Protein AF-A0A098LL92-F1 (afdb_monomer)

Radius of gyration: 35.86 Å; Cα contacts (8 Å, |Δi|>4): 813; chains: 1; bounding box: 93×68×112 Å

Mean predicted aligned error: 16.16 Å

Structure (mmCIF, N/CA/C/O backbone):
data_AF-A0A098LL92-F1
#
_entry.id   AF-A0A098LL92-F1
#
loop_
_atom_site.group_PDB
_atom_site.id
_atom_site.type_symbol
_atom_site.label_atom_id
_atom_site.label_alt_id
_atom_site.label_comp_id
_atom_site.label_asym_id
_atom_site.label_entity_id
_atom_site.label_seq_id
_atom_site.pdbx_PDB_ins_code
_atom_site.Cartn_x
_atom_site.Cartn_y
_atom_site.Cartn_z
_atom_site.occupancy
_atom_site.B_iso_or_equiv
_atom_site.auth_seq_id
_atom_site.auth_comp_id
_atom_site.auth_asym_id
_atom_site.auth_atom_id
_atom_site.pdbx_PDB_model_num
ATOM 1 N N . MET A 1 1 ? -16.256 17.170 31.865 1.00 40.41 1 MET A N 1
ATOM 2 C CA . MET A 1 1 ? -15.044 17.957 32.173 1.00 40.41 1 MET A CA 1
ATOM 3 C C . MET A 1 1 ? -13.856 17.650 31.251 1.00 40.41 1 MET A C 1
ATOM 5 O O . MET A 1 1 ? -13.414 18.563 30.580 1.00 40.41 1 MET A O 1
ATOM 9 N N . TYR A 1 2 ? -13.365 16.406 31.130 1.00 50.47 2 TYR A N 1
ATOM 10 C CA . TYR A 1 2 ? -12.105 16.066 30.419 1.00 50.47 2 TYR A CA 1
ATOM 11 C C . TYR A 1 2 ? -12.100 16.132 28.865 1.00 50.47 2 TYR A C 1
ATOM 13 O O . TYR A 1 2 ? -11.600 15.221 28.204 1.00 50.47 2 TYR A O 1
ATOM 21 N N . SER A 1 3 ? -12.688 17.150 28.232 1.00 46.94 3 SER A N 1
ATOM 22 C CA . SER A 1 3 ? -12.892 17.160 26.768 1.00 46.94 3 SER A CA 1
ATOM 23 C C . SER A 1 3 ? -11.649 17.488 25.924 1.00 46.94 3 SER A C 1
ATOM 25 O O . SER A 1 3 ? -11.635 17.119 24.751 1.00 46.94 3 SER A O 1
ATOM 27 N N . ASN A 1 4 ? -10.612 18.123 26.487 1.00 58.75 4 ASN A N 1
ATOM 28 C CA . ASN A 1 4 ? -9.369 18.499 25.791 1.00 58.75 4 ASN A CA 1
ATOM 29 C C . ASN A 1 4 ? -8.120 18.264 26.673 1.00 58.75 4 ASN A C 1
ATOM 31 O O . ASN A 1 4 ? -7.398 19.203 26.980 1.00 58.75 4 ASN A O 1
ATOM 35 N N . ILE A 1 5 ? -7.862 17.019 27.089 1.00 61.31 5 ILE A N 1
ATOM 36 C CA . ILE A 1 5 ? -6.735 16.675 27.984 1.00 61.31 5 ILE A CA 1
ATOM 37 C C . ILE A 1 5 ? -5.356 16.957 27.347 1.00 61.31 5 ILE A C 1
ATOM 39 O O . ILE A 1 5 ? -4.431 17.349 28.047 1.00 61.31 5 ILE A O 1
ATOM 43 N N . PHE A 1 6 ? -5.202 16.747 26.031 1.00 65.75 6 PHE A N 1
ATOM 44 C CA . PHE A 1 6 ? -3.882 16.790 25.363 1.00 65.75 6 PHE A CA 1
ATOM 45 C C . PHE A 1 6 ? -3.774 17.822 24.236 1.00 65.75 6 PHE A C 1
ATOM 47 O O . PHE A 1 6 ? -2.736 18.444 24.048 1.00 65.75 6 PHE A O 1
ATOM 54 N N . PHE A 1 7 ? -4.841 17.980 23.456 1.00 73.12 7 PHE A N 1
ATOM 55 C CA . PHE A 1 7 ? -4.933 18.901 22.324 1.00 73.12 7 PHE A CA 1
ATOM 56 C C . PHE A 1 7 ? -6.396 19.019 21.876 1.00 73.12 7 PHE A C 1
ATOM 58 O O . PHE A 1 7 ? -7.225 18.156 22.194 1.00 73.12 7 PHE A O 1
ATOM 65 N N . SER A 1 8 ? -6.712 20.085 21.135 1.00 83.44 8 SER A N 1
ATOM 66 C CA . SER A 1 8 ? -8.050 20.333 20.583 1.00 83.44 8 SER A CA 1
ATOM 67 C C . SER A 1 8 ? -8.353 19.456 19.359 1.00 83.44 8 SER A C 1
ATOM 69 O O . SER A 1 8 ? -7.442 18.977 18.682 1.00 83.44 8 SER A O 1
ATOM 71 N N . LYS A 1 9 ? -9.641 19.314 19.005 1.00 82.06 9 LYS A N 1
ATOM 72 C CA . LYS A 1 9 ? -10.094 18.612 17.780 1.00 82.06 9 LYS A CA 1
ATOM 73 C C . LYS A 1 9 ? -9.360 19.077 16.514 1.00 82.06 9 LYS A C 1
ATOM 75 O O . LYS A 1 9 ? -8.992 18.249 15.685 1.00 82.06 9 LYS A O 1
ATOM 80 N N . ARG A 1 10 ? -9.173 20.397 16.363 1.00 87.50 10 ARG A N 1
ATOM 81 C CA . ARG A 1 10 ? -8.503 21.001 15.198 1.00 87.50 10 ARG A CA 1
ATOM 82 C C . ARG A 1 10 ? -7.009 20.681 15.202 1.00 87.50 10 ARG A C 1
ATOM 84 O O . ARG A 1 10 ? -6.502 20.233 14.182 1.00 87.50 10 ARG A O 1
ATOM 91 N N . ALA A 1 11 ? -6.344 20.834 16.349 1.00 89.62 11 ALA A N 1
ATOM 92 C CA . ALA A 1 11 ? -4.931 20.494 16.497 1.00 89.62 11 ALA A CA 1
ATOM 93 C C . ALA A 1 11 ? -4.673 19.009 16.187 1.00 89.62 11 ALA A C 1
ATOM 95 O O . ALA A 1 11 ? -3.818 18.718 15.363 1.00 89.62 11 ALA A O 1
ATOM 96 N N . ALA A 1 12 ? -5.479 18.087 16.732 1.00 90.56 12 ALA A N 1
ATOM 97 C CA . ALA A 1 12 ? -5.376 16.649 16.456 1.00 90.56 12 ALA A CA 1
ATOM 98 C C . ALA A 1 12 ? -5.361 16.331 14.952 1.00 90.56 12 ALA A C 1
ATOM 100 O O . ALA A 1 12 ? -4.500 15.597 14.472 1.00 90.56 12 ALA A O 1
ATOM 101 N N . PHE A 1 13 ? -6.323 16.892 14.213 1.00 93.38 13 PHE A N 1
ATOM 102 C CA . PHE A 1 13 ? -6.465 16.658 12.781 1.00 93.38 13 PHE A CA 1
ATOM 103 C C . PHE A 1 13 ? -5.308 17.277 11.986 1.00 93.38 13 PHE A C 1
ATOM 105 O O . PHE A 1 13 ? -4.692 16.593 11.173 1.00 93.38 13 PHE A O 1
ATOM 112 N N . VAL A 1 14 ? -4.968 18.541 12.263 1.00 94.88 14 VAL A N 1
ATOM 113 C CA . VAL A 1 14 ? -3.859 19.245 11.599 1.00 94.88 14 VAL A CA 1
ATOM 114 C C . VAL A 1 14 ? -2.525 18.540 11.856 1.00 94.88 14 VAL A C 1
ATOM 116 O O . VAL A 1 14 ? -1.755 18.356 10.919 1.00 94.88 14 VAL A O 1
ATOM 119 N N . SER A 1 15 ? -2.269 18.059 13.076 1.00 94.44 15 SER A N 1
ATOM 120 C CA . SER A 1 15 ? -1.073 17.269 13.385 1.00 94.44 15 SER A CA 1
ATOM 121 C C . SER A 1 15 ? -1.000 15.978 12.566 1.00 94.44 15 SER A C 1
ATOM 123 O O . SER A 1 15 ? 0.064 15.678 12.038 1.00 94.44 15 SER A O 1
ATOM 125 N N . ILE A 1 16 ? -2.101 15.234 12.398 1.00 96.69 16 ILE A N 1
ATOM 126 C CA . ILE A 1 16 ? -2.102 14.027 11.549 1.00 96.69 16 ILE A CA 1
ATOM 127 C C . ILE A 1 16 ? -1.895 14.377 10.070 1.00 96.69 16 ILE A C 1
ATOM 129 O O . ILE A 1 16 ? -1.123 13.690 9.405 1.00 96.69 16 ILE A O 1
ATOM 133 N N . VAL A 1 17 ? -2.501 15.455 9.558 1.00 97.25 17 VAL A N 1
ATOM 134 C CA . VAL A 1 17 ? -2.248 15.945 8.188 1.00 97.25 17 VAL A CA 1
ATOM 135 C C . VAL A 1 17 ? -0.760 16.256 7.994 1.00 97.25 17 VAL A C 1
ATOM 137 O O . VAL A 1 17 ? -0.137 15.707 7.087 1.00 97.25 17 VAL A O 1
ATOM 140 N N . LEU A 1 18 ? -0.171 17.075 8.871 1.00 97.50 18 LEU A N 1
ATOM 141 C CA . LEU A 1 18 ? 1.233 17.488 8.779 1.00 97.50 18 LEU A CA 1
ATOM 142 C C . LEU A 1 18 ? 2.206 16.313 8.945 1.00 97.50 18 LEU A C 1
ATOM 144 O O . LEU A 1 18 ? 3.159 16.212 8.180 1.00 97.50 18 LEU A O 1
ATOM 148 N N . LEU A 1 19 ? 1.959 15.398 9.889 1.00 97.31 19 LEU A N 1
ATOM 149 C CA . LEU A 1 19 ? 2.792 14.205 10.077 1.00 97.31 19 LEU A CA 1
ATOM 150 C C . LEU A 1 19 ? 2.694 13.244 8.886 1.00 97.31 19 LEU A C 1
ATOM 152 O O . LEU A 1 19 ? 3.713 12.708 8.459 1.00 97.31 19 LEU A O 1
ATOM 156 N N . THR A 1 20 ? 1.500 13.052 8.314 1.00 97.44 20 THR A N 1
ATOM 157 C CA . THR A 1 20 ? 1.331 12.182 7.137 1.00 97.44 20 THR A CA 1
ATOM 158 C C . THR A 1 20 ? 2.026 12.779 5.911 1.00 97.44 20 THR A C 1
ATOM 160 O O . THR A 1 20 ? 2.699 12.050 5.189 1.00 97.44 20 THR A O 1
ATOM 163 N N . LEU A 1 21 ? 1.918 14.099 5.698 1.00 96.81 21 LEU A N 1
ATOM 164 C CA . LEU A 1 21 ? 2.639 14.818 4.638 1.00 96.81 21 LEU A CA 1
ATOM 165 C C . LEU A 1 21 ? 4.158 14.764 4.833 1.00 96.81 21 LEU A C 1
ATOM 167 O O . LEU A 1 21 ? 4.886 14.508 3.880 1.00 96.81 21 LEU A O 1
ATOM 171 N N . LEU A 1 22 ? 4.643 14.961 6.063 1.00 96.38 22 LEU A N 1
ATOM 172 C CA . LEU A 1 22 ? 6.065 14.855 6.382 1.00 96.38 22 LEU A CA 1
ATOM 173 C C . LEU A 1 22 ? 6.594 13.458 6.032 1.00 96.38 22 LEU A C 1
ATOM 175 O O . LEU A 1 22 ? 7.538 13.340 5.261 1.00 96.38 22 LEU A O 1
ATOM 179 N N . ILE A 1 23 ? 5.967 12.400 6.547 1.00 95.44 23 ILE A N 1
ATOM 180 C CA . ILE A 1 23 ? 6.434 11.016 6.369 1.00 95.44 23 ILE A CA 1
ATOM 181 C C . ILE A 1 23 ? 6.351 10.567 4.897 1.00 95.44 23 ILE A C 1
ATOM 183 O O . ILE A 1 23 ? 7.240 9.856 4.422 1.00 95.44 23 ILE A O 1
ATOM 187 N N . SER A 1 24 ? 5.325 11.001 4.154 1.00 94.00 24 SER A N 1
ATOM 188 C CA . SER A 1 24 ? 5.146 10.632 2.744 1.00 94.00 24 SER A CA 1
ATOM 189 C C . SER A 1 24 ? 6.080 11.379 1.788 1.00 94.00 24 SER A C 1
ATOM 191 O O . SER A 1 24 ? 6.578 10.777 0.839 1.00 94.00 24 SER A O 1
ATOM 193 N N . LEU A 1 25 ? 6.362 12.663 2.040 1.00 93.75 25 LEU A N 1
ATOM 194 C CA . LEU A 1 25 ? 7.156 13.507 1.139 1.00 93.75 25 LEU A CA 1
ATOM 195 C C . LEU A 1 25 ? 8.654 13.544 1.481 1.00 93.75 25 LEU A C 1
ATOM 197 O O . LEU A 1 25 ? 9.470 13.817 0.599 1.00 93.75 25 LEU A O 1
ATOM 201 N N . TYR A 1 26 ? 9.046 13.255 2.729 1.00 93.44 26 TYR A N 1
ATOM 202 C CA . TYR A 1 26 ? 10.445 13.308 3.173 1.00 93.44 26 TYR A CA 1
ATOM 203 C C . TYR A 1 26 ? 11.342 12.443 2.275 1.00 93.44 26 TYR A C 1
ATOM 205 O O . TYR A 1 26 ? 11.175 11.226 2.221 1.00 93.44 26 TYR A O 1
ATOM 213 N N . HIS A 1 27 ? 12.277 13.059 1.544 1.00 87.81 27 HIS A N 1
ATOM 214 C CA . HIS A 1 27 ? 13.187 12.384 0.603 1.00 87.81 27 HIS A CA 1
ATOM 215 C C . HIS A 1 27 ? 12.523 11.544 -0.517 1.00 87.81 27 HIS A C 1
ATOM 217 O O . HIS A 1 27 ? 13.162 10.660 -1.080 1.00 87.81 27 HIS A O 1
ATOM 223 N N . ILE A 1 28 ? 11.258 11.786 -0.882 1.00 87.31 28 ILE A N 1
ATOM 224 C CA . ILE A 1 28 ? 10.537 10.918 -1.841 1.00 87.31 28 ILE A CA 1
ATOM 225 C C . ILE A 1 28 ? 11.104 10.945 -3.281 1.00 87.31 28 ILE A C 1
ATOM 227 O O . ILE A 1 28 ? 10.947 9.982 -4.029 1.00 87.31 28 ILE A O 1
ATOM 231 N N . THR A 1 29 ? 11.810 12.018 -3.658 1.00 85.06 29 THR A N 1
ATOM 232 C CA . THR A 1 29 ? 12.437 12.222 -4.983 1.00 85.06 29 THR A CA 1
ATOM 233 C C . THR A 1 29 ? 13.955 11.994 -5.015 1.00 85.06 29 THR A C 1
ATOM 235 O O . THR A 1 29 ? 14.558 12.026 -6.093 1.00 85.06 29 THR A O 1
ATOM 238 N N . SER A 1 30 ? 14.589 11.775 -3.856 1.00 80.12 30 SER A N 1
ATOM 239 C CA . SER A 1 30 ? 16.036 11.515 -3.742 1.00 80.12 30 SER A CA 1
ATOM 240 C C . SER A 1 30 ? 16.400 10.027 -3.730 1.00 80.12 30 SER A C 1
ATOM 242 O O . SER A 1 30 ? 17.579 9.699 -3.653 1.00 80.12 30 SER A O 1
ATOM 244 N N . ILE A 1 31 ? 15.398 9.146 -3.772 1.00 78.94 31 ILE A N 1
ATOM 245 C CA . ILE A 1 31 ? 15.556 7.696 -3.942 1.00 78.94 31 ILE A CA 1
ATOM 246 C C . ILE A 1 31 ? 15.362 7.399 -5.427 1.00 78.94 31 ILE A C 1
ATOM 248 O O . ILE A 1 31 ? 14.376 7.871 -6.008 1.00 78.94 31 ILE A O 1
ATOM 252 N N . GLU A 1 32 ? 16.255 6.616 -6.024 1.00 83.62 32 GLU A N 1
ATOM 253 C CA . GLU A 1 32 ? 16.070 6.106 -7.388 1.00 83.62 32 GLU A CA 1
ATOM 254 C C . GLU A 1 32 ? 14.841 5.187 -7.480 1.00 83.62 32 GLU A C 1
ATOM 256 O O . GLU A 1 32 ? 14.247 4.813 -6.466 1.00 83.62 32 GLU A O 1
ATOM 261 N N . VAL A 1 33 ? 14.403 4.852 -8.692 1.00 88.12 33 VAL A N 1
ATOM 262 C CA . VAL A 1 33 ? 13.301 3.898 -8.883 1.00 88.12 33 VAL A CA 1
ATOM 263 C C . VAL A 1 33 ? 13.776 2.491 -8.515 1.00 88.12 33 VAL A C 1
ATOM 265 O O . VAL A 1 33 ? 14.762 2.011 -9.074 1.00 88.12 33 VAL A O 1
ATOM 268 N N . ASN A 1 34 ? 13.090 1.824 -7.586 1.00 85.94 34 ASN A N 1
ATOM 269 C CA . ASN A 1 34 ? 13.508 0.513 -7.097 1.00 85.94 34 ASN A CA 1
ATOM 270 C C . ASN A 1 34 ? 13.456 -0.545 -8.208 1.00 85.94 34 ASN A C 1
ATOM 272 O O . ASN A 1 34 ? 12.515 -0.595 -9.008 1.00 85.94 34 ASN A O 1
ATOM 276 N N . LEU A 1 35 ? 14.465 -1.418 -8.237 1.00 83.06 35 LEU A N 1
ATOM 277 C CA . LEU A 1 35 ? 14.493 -2.565 -9.142 1.00 83.06 35 LEU A CA 1
ATOM 278 C C . LEU A 1 35 ? 13.322 -3.519 -8.830 1.00 83.06 35 LEU A C 1
ATOM 280 O O . LEU A 1 35 ? 12.860 -3.579 -7.690 1.00 83.06 35 LEU A O 1
ATOM 284 N N . TRP A 1 36 ? 12.880 -4.273 -9.839 1.00 85.25 36 TRP A N 1
ATOM 285 C CA . TRP A 1 36 ? 11.727 -5.188 -9.803 1.00 85.25 36 TRP A CA 1
ATOM 286 C C . TRP A 1 36 ? 10.375 -4.473 -9.909 1.00 85.25 36 TRP A C 1
ATOM 288 O O . TRP A 1 36 ? 10.118 -3.894 -10.965 1.00 85.25 36 TRP A O 1
ATOM 298 N N . ASP A 1 37 ? 9.510 -4.545 -8.893 1.00 87.19 37 ASP A N 1
ATOM 299 C CA . ASP A 1 37 ? 8.100 -4.136 -8.989 1.00 87.19 37 ASP A CA 1
ATOM 300 C C . ASP A 1 37 ? 7.957 -2.661 -9.421 1.00 87.19 37 ASP A C 1
ATOM 302 O O . ASP A 1 37 ? 7.387 -2.384 -10.480 1.00 87.19 37 ASP A O 1
ATOM 306 N N . GLU A 1 38 ? 8.551 -1.717 -8.680 1.00 93.00 38 GLU A N 1
ATOM 307 C CA . GLU A 1 38 ? 8.366 -0.281 -8.933 1.00 93.00 38 GLU A CA 1
ATOM 308 C C . GLU A 1 38 ? 8.845 0.136 -10.336 1.00 93.00 38 GLU A C 1
ATOM 310 O O . GLU A 1 38 ? 8.140 0.844 -11.061 1.00 93.00 38 GLU A O 1
ATOM 315 N N . SER A 1 39 ? 10.035 -0.312 -10.746 1.00 91.94 39 SER A N 1
ATOM 316 C CA . SER A 1 39 ? 10.597 0.002 -12.066 1.00 91.94 39 SER A CA 1
ATOM 317 C C . SER A 1 39 ? 9.859 -0.681 -13.211 1.00 91.94 39 SER A C 1
ATOM 319 O O . SER A 1 39 ? 9.695 -0.065 -14.267 1.00 91.94 39 SER A O 1
ATOM 321 N N . ARG A 1 40 ? 9.350 -1.905 -13.019 1.00 93.56 40 ARG A N 1
ATOM 322 C CA . ARG A 1 40 ? 8.518 -2.571 -14.028 1.00 93.56 40 ARG A CA 1
ATOM 323 C C . ARG A 1 40 ? 7.214 -1.810 -14.249 1.00 93.56 40 ARG A C 1
ATOM 325 O O . ARG A 1 40 ? 6.878 -1.519 -15.395 1.00 93.56 40 ARG A O 1
ATOM 332 N N . LEU A 1 41 ? 6.540 -1.396 -13.173 1.00 96.50 41 LEU A N 1
ATOM 333 C CA . LEU A 1 41 ? 5.328 -0.573 -13.253 1.00 96.50 41 LEU A CA 1
ATOM 334 C C . LEU A 1 41 ? 5.607 0.792 -13.888 1.00 96.50 41 LEU A C 1
ATOM 336 O O . LEU A 1 41 ? 4.789 1.278 -14.669 1.00 96.50 41 LEU A O 1
ATOM 340 N N . ALA A 1 42 ? 6.766 1.391 -13.608 1.00 96.25 42 ALA A N 1
ATOM 341 C CA . ALA A 1 42 ? 7.183 2.642 -14.229 1.00 96.25 42 ALA A CA 1
ATOM 342 C C . ALA A 1 42 ? 7.375 2.503 -15.750 1.00 96.25 42 ALA A C 1
ATOM 344 O O . ALA A 1 42 ? 6.898 3.353 -16.502 1.00 96.25 42 ALA A O 1
ATOM 345 N N . VAL A 1 43 ? 8.007 1.418 -16.216 1.00 95.69 43 VAL A N 1
ATOM 346 C CA . VAL A 1 43 ? 8.120 1.102 -17.652 1.00 95.69 43 VAL A CA 1
ATOM 347 C C . VAL A 1 43 ? 6.743 0.826 -18.262 1.00 95.69 43 VAL A C 1
ATOM 349 O O . VAL A 1 43 ? 6.408 1.448 -19.270 1.00 95.69 43 VAL A O 1
ATOM 352 N N . ASN A 1 44 ? 5.913 -0.016 -17.627 1.00 97.38 44 ASN A N 1
ATOM 353 C CA . ASN A 1 44 ? 4.558 -0.302 -18.110 1.00 97.38 44 ASN A CA 1
ATOM 354 C C . ASN A 1 44 ? 3.723 0.983 -18.261 1.00 97.38 44 ASN A C 1
ATOM 356 O O . ASN A 1 44 ? 2.972 1.126 -19.225 1.00 97.38 44 ASN A O 1
ATOM 360 N N . ALA A 1 45 ? 3.856 1.926 -17.322 1.00 97.81 45 ALA A N 1
ATOM 361 C CA . ALA A 1 45 ? 3.159 3.205 -17.363 1.00 97.81 45 ALA A CA 1
ATOM 362 C C . ALA A 1 45 ? 3.674 4.127 -18.477 1.00 97.81 45 ALA A C 1
ATOM 364 O O . ALA A 1 45 ? 2.861 4.755 -19.150 1.00 97.81 45 ALA A O 1
ATOM 365 N N . ILE A 1 46 ? 4.987 4.200 -18.723 1.00 96.94 46 ILE A N 1
ATOM 366 C CA . ILE A 1 46 ? 5.520 4.998 -19.841 1.00 96.94 46 ILE A CA 1
ATOM 367 C C . ILE A 1 46 ? 5.047 4.430 -21.186 1.00 96.94 46 ILE A C 1
ATOM 369 O O . ILE A 1 46 ? 4.618 5.191 -22.052 1.00 96.94 46 ILE A O 1
ATOM 373 N N . GLU A 1 47 ? 5.064 3.110 -21.367 1.00 96.12 47 GLU A N 1
ATOM 374 C CA . GLU A 1 47 ? 4.639 2.506 -22.635 1.00 96.12 47 GLU A CA 1
ATOM 375 C C . GLU A 1 47 ? 3.124 2.637 -22.846 1.00 96.12 47 GLU A C 1
ATOM 377 O O . GLU A 1 47 ? 2.696 3.028 -23.931 1.00 96.12 47 GLU A O 1
ATOM 382 N N . MET A 1 48 ? 2.311 2.460 -21.797 1.00 97.69 48 MET A N 1
ATOM 383 C CA . MET A 1 48 ? 0.867 2.736 -21.837 1.00 97.69 48 MET A CA 1
ATOM 384 C C . MET A 1 48 ? 0.551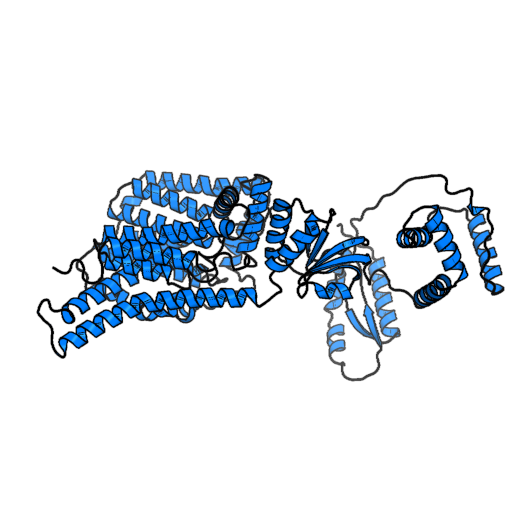 4.222 -22.087 1.00 97.69 48 MET A C 1
ATOM 386 O O . MET A 1 48 ? -0.411 4.547 -22.786 1.00 97.69 48 MET A O 1
ATOM 390 N N . TYR A 1 49 ? 1.359 5.141 -21.548 1.00 96.56 49 TYR A N 1
ATOM 391 C CA . TYR A 1 49 ? 1.264 6.574 -21.841 1.00 96.56 49 TYR A CA 1
ATOM 392 C C . TYR A 1 49 ? 1.510 6.848 -23.333 1.00 96.56 49 TYR A C 1
ATOM 394 O O . TYR A 1 49 ? 0.800 7.663 -23.921 1.00 96.56 49 TYR A O 1
ATOM 402 N N . GLN A 1 50 ? 2.505 6.182 -23.931 1.00 94.44 50 GLN A N 1
ATOM 403 C CA . GLN A 1 50 ? 2.932 6.387 -25.318 1.00 94.44 50 GLN A CA 1
ATOM 404 C C . GLN A 1 50 ? 1.996 5.733 -26.344 1.00 94.44 50 GLN A C 1
ATOM 406 O O . GLN A 1 50 ? 1.677 6.360 -27.351 1.00 94.44 50 GLN A O 1
ATOM 411 N N . ASN A 1 51 ? 1.555 4.494 -26.105 1.00 94.88 51 ASN A N 1
ATOM 412 C CA . ASN A 1 51 ? 0.763 3.718 -27.066 1.00 94.88 51 ASN A CA 1
ATOM 413 C C . ASN A 1 51 ? -0.762 3.842 -26.875 1.00 94.88 51 ASN A C 1
ATOM 415 O O . ASN A 1 51 ? -1.521 3.470 -27.767 1.00 94.88 51 ASN A O 1
ATOM 419 N N . GLY A 1 52 ? -1.226 4.359 -25.731 1.00 95.44 52 GLY A N 1
ATOM 420 C CA . GLY A 1 52 ? -2.648 4.549 -25.432 1.00 95.44 52 GLY A CA 1
ATOM 421 C C . GLY A 1 52 ? -3.454 3.263 -25.194 1.00 95.44 52 GLY A C 1
ATOM 422 O O . GLY A 1 52 ? -4.677 3.338 -25.068 1.00 95.44 52 GLY A O 1
ATOM 423 N N . ASN A 1 53 ? -2.818 2.088 -25.113 1.00 96.00 53 ASN A N 1
ATOM 424 C CA . ASN A 1 53 ? -3.503 0.826 -24.845 1.00 96.00 53 ASN A CA 1
ATOM 425 C C . ASN A 1 53 ? -3.722 0.634 -23.336 1.00 96.00 53 ASN A C 1
ATOM 427 O O . ASN A 1 53 ? -2.869 0.124 -22.619 1.00 96.00 53 ASN A O 1
ATOM 431 N N . PHE A 1 54 ? -4.907 1.006 -22.853 1.00 95.81 54 PHE A N 1
ATOM 432 C CA . PHE A 1 54 ? -5.271 0.880 -21.437 1.00 95.81 54 PHE A CA 1
ATOM 433 C C . PHE A 1 54 ? -5.625 -0.549 -20.981 1.00 95.81 54 PHE A C 1
ATOM 435 O O . PHE A 1 54 ? -5.841 -0.754 -19.788 1.00 95.81 54 PHE A O 1
ATOM 442 N N . ILE A 1 55 ? -5.691 -1.536 -21.882 1.00 96.38 55 ILE A N 1
ATOM 443 C CA . ILE A 1 55 ? -5.958 -2.941 -21.526 1.00 96.38 55 ILE A CA 1
ATOM 444 C C . ILE A 1 55 ? -4.650 -3.712 -21.351 1.00 96.38 55 ILE A C 1
ATOM 446 O O . ILE A 1 55 ? -4.463 -4.387 -20.337 1.00 96.38 55 ILE A O 1
ATOM 450 N N . THR A 1 56 ? -3.752 -3.601 -22.328 1.00 96.50 56 THR A N 1
ATOM 451 C CA . THR A 1 56 ? -2.491 -4.344 -22.366 1.00 96.50 56 THR A CA 1
ATOM 452 C C . THR A 1 56 ? -1.344 -3.488 -21.861 1.00 96.50 56 THR A C 1
ATOM 454 O O . THR A 1 56 ? -0.978 -2.480 -22.459 1.00 96.50 56 THR A O 1
ATOM 457 N N . THR A 1 57 ? -0.747 -3.933 -20.762 1.00 96.56 57 THR A N 1
ATOM 458 C CA . THR A 1 57 ? 0.564 -3.481 -20.303 1.00 96.56 57 THR A CA 1
ATOM 459 C C . THR A 1 57 ? 1.646 -3.999 -21.247 1.00 96.56 57 THR A C 1
ATOM 461 O O . THR A 1 57 ? 1.598 -5.152 -21.675 1.00 96.56 57 THR A O 1
ATOM 464 N N . TYR A 1 58 ? 2.625 -3.155 -21.563 1.00 95.25 58 TYR A N 1
ATOM 465 C CA . TYR A 1 58 ? 3.814 -3.522 -22.335 1.00 95.25 58 TYR A CA 1
ATOM 466 C C . TYR A 1 58 ? 5.063 -3.332 -21.472 1.00 95.25 58 TYR A C 1
ATOM 468 O O . TYR A 1 58 ? 5.060 -2.516 -20.547 1.00 95.25 58 TYR A O 1
ATOM 476 N N . PHE A 1 59 ? 6.100 -4.118 -21.732 1.00 92.88 59 PHE A N 1
ATOM 477 C CA . PHE A 1 59 ? 7.419 -3.966 -21.143 1.00 92.88 59 PHE A CA 1
ATOM 478 C C . PHE A 1 59 ? 8.470 -4.143 -22.240 1.00 92.88 59 PHE A C 1
ATOM 480 O O . PHE A 1 59 ? 8.518 -5.186 -22.892 1.00 92.88 59 PHE A O 1
ATOM 487 N N . ASP A 1 60 ? 9.282 -3.105 -22.451 1.00 87.50 60 ASP A N 1
ATOM 488 C CA . ASP A 1 60 ? 10.284 -3.025 -23.517 1.00 87.50 60 ASP A CA 1
ATOM 489 C C . ASP A 1 60 ? 9.702 -3.369 -24.906 1.00 87.50 60 ASP A C 1
ATOM 491 O O . ASP A 1 60 ? 10.267 -4.113 -25.702 1.00 87.50 60 ASP A O 1
ATOM 495 N N . GLY A 1 61 ? 8.528 -2.792 -25.199 1.00 88.75 61 GLY A N 1
ATOM 496 C CA . GLY A 1 61 ? 7.848 -2.890 -26.495 1.00 88.75 61 GLY A CA 1
ATOM 497 C C . GLY A 1 61 ? 7.051 -4.179 -26.720 1.00 88.75 61 GLY A C 1
ATOM 498 O O . GLY A 1 61 ? 6.257 -4.240 -27.660 1.00 88.75 61 GLY A O 1
ATOM 499 N N . SER A 1 62 ? 7.189 -5.175 -25.842 1.00 92.31 62 SER A N 1
ATOM 500 C CA . SER A 1 62 ? 6.443 -6.439 -25.898 1.00 92.31 62 SER A CA 1
ATOM 501 C C . SER A 1 62 ? 5.298 -6.471 -24.874 1.00 92.31 62 SER A C 1
ATOM 503 O O . SER A 1 62 ? 5.439 -5.894 -23.797 1.00 92.31 62 SER A O 1
ATOM 505 N N . PRO A 1 63 ? 4.160 -7.137 -25.149 1.00 95.06 63 PRO A N 1
ATOM 506 C CA . PRO A 1 63 ? 3.089 -7.314 -24.167 1.00 95.06 63 PRO A CA 1
ATOM 507 C C . PRO A 1 63 ? 3.601 -7.980 -22.881 1.00 95.06 63 PRO A C 1
ATOM 509 O O . PRO A 1 63 ? 4.217 -9.043 -22.924 1.00 95.06 63 PRO A O 1
ATOM 512 N N . ASP A 1 64 ? 3.333 -7.378 -21.723 1.00 94.56 64 ASP A N 1
ATOM 513 C CA . ASP A 1 64 ? 3.854 -7.869 -20.449 1.00 94.56 64 ASP A CA 1
ATOM 514 C C . ASP A 1 64 ? 3.013 -9.046 -19.932 1.00 94.56 64 ASP A C 1
ATOM 516 O O . ASP A 1 64 ? 1.868 -8.880 -19.497 1.00 94.56 64 ASP A O 1
ATOM 520 N N . MET A 1 65 ? 3.603 -10.242 -19.996 1.00 91.25 65 MET A N 1
ATOM 521 C CA . MET A 1 65 ? 3.009 -11.504 -19.533 1.00 91.25 65 MET A CA 1
ATOM 522 C C . MET A 1 65 ? 3.463 -11.901 -18.113 1.00 91.25 65 MET A C 1
ATOM 524 O O . MET A 1 65 ? 2.945 -12.863 -17.552 1.00 91.25 65 MET A O 1
ATOM 528 N N . TRP A 1 66 ? 4.401 -11.163 -17.506 1.00 86.94 66 TRP A N 1
ATOM 529 C CA . TRP A 1 66 ? 4.877 -11.406 -16.134 1.00 86.94 66 TRP A CA 1
ATOM 530 C C . TRP A 1 66 ? 4.122 -10.524 -15.132 1.00 86.94 66 TRP A C 1
ATOM 532 O O . TRP A 1 66 ? 3.761 -10.962 -14.033 1.00 86.94 66 TRP A O 1
ATOM 542 N N . ASN A 1 67 ? 3.814 -9.283 -15.524 1.00 88.44 67 ASN A N 1
ATOM 543 C CA . ASN A 1 67 ? 2.919 -8.418 -14.767 1.00 88.44 67 ASN A CA 1
ATOM 544 C C . ASN A 1 67 ? 1.442 -8.773 -15.036 1.00 88.44 67 ASN A C 1
ATOM 546 O O . ASN A 1 67 ? 0.711 -8.098 -15.760 1.00 88.44 67 ASN A O 1
ATOM 550 N N . THR A 1 68 ? 1.003 -9.871 -14.422 1.00 91.56 68 THR A N 1
ATOM 551 C CA . THR A 1 68 ? -0.356 -10.441 -14.515 1.00 91.56 68 THR A CA 1
ATOM 552 C C . THR A 1 68 ? -1.443 -9.685 -13.736 1.00 91.56 68 THR A C 1
ATOM 554 O O . THR A 1 68 ? -2.583 -10.145 -13.654 1.00 91.56 68 THR A O 1
ATOM 557 N N . LYS A 1 69 ? -1.094 -8.544 -13.133 1.00 93.50 69 LYS A N 1
ATOM 558 C CA . LYS A 1 69 ? -1.980 -7.773 -12.262 1.00 93.50 69 LYS A CA 1
ATOM 559 C C . LYS A 1 69 ? -2.823 -6.830 -13.122 1.00 93.50 69 LYS A C 1
ATOM 561 O O . LYS A 1 69 ? -2.277 -6.205 -14.036 1.00 93.50 69 LYS A O 1
ATOM 566 N N . PRO A 1 70 ? -4.123 -6.656 -12.829 1.00 95.69 70 PRO A N 1
ATOM 567 C CA . PRO A 1 70 ? -4.927 -5.687 -13.556 1.00 95.69 70 PRO A CA 1
ATOM 568 C C . PRO A 1 70 ? -4.393 -4.242 -13.388 1.00 95.69 70 PRO A C 1
ATOM 570 O O . PRO A 1 70 ? -3.734 -3.915 -12.396 1.00 95.69 70 PRO A O 1
ATOM 573 N N . PRO A 1 71 ? -4.626 -3.354 -14.368 1.00 96.06 71 PRO A N 1
ATOM 574 C CA . PRO A 1 71 ? -3.795 -2.167 -14.570 1.00 96.06 71 PRO A CA 1
ATOM 575 C C . PRO A 1 71 ? -4.207 -0.924 -13.764 1.00 96.06 71 PRO A C 1
ATOM 577 O O . PRO A 1 71 ? -3.712 0.155 -14.074 1.00 96.06 71 PRO A O 1
ATOM 580 N N . PHE A 1 72 ? -5.073 -1.002 -12.743 1.00 98.12 72 PHE A N 1
ATOM 581 C CA . PHE A 1 72 ? -5.618 0.209 -12.098 1.00 98.12 72 PHE A CA 1
ATOM 582 C C . PHE A 1 72 ? -4.537 1.137 -11.517 1.00 98.12 72 PHE A C 1
ATOM 584 O O . PHE A 1 72 ? -4.583 2.347 -11.738 1.00 98.12 72 PHE A O 1
ATOM 591 N N . MET A 1 73 ? -3.518 0.582 -10.849 1.00 97.81 73 MET A N 1
ATOM 592 C CA . MET A 1 73 ? -2.379 1.378 -10.367 1.00 97.81 73 MET A CA 1
ATOM 593 C C . MET A 1 73 ? -1.627 2.042 -11.530 1.00 97.81 73 MET A C 1
ATOM 595 O O . MET A 1 73 ? -1.301 3.225 -11.464 1.00 97.81 73 MET A O 1
ATOM 599 N N . ILE A 1 74 ? -1.422 1.314 -12.632 1.00 98.19 74 ILE A N 1
ATOM 600 C CA . ILE A 1 74 ? -0.742 1.815 -13.835 1.00 98.19 74 ILE A CA 1
ATOM 601 C C . ILE A 1 74 ? -1.560 2.936 -14.489 1.00 98.19 74 ILE A C 1
ATOM 603 O O . ILE A 1 74 ? -0.985 3.957 -14.850 1.00 98.19 74 ILE A O 1
ATOM 607 N N . TRP A 1 75 ? -2.892 2.834 -14.556 1.00 98.50 75 TRP A N 1
ATOM 608 C CA . TRP A 1 75 ? -3.760 3.928 -15.016 1.00 98.50 75 TRP A CA 1
ATOM 609 C C . TRP A 1 75 ? -3.581 5.198 -14.176 1.00 98.50 75 TRP A C 1
ATOM 611 O O . TRP A 1 75 ? -3.501 6.301 -14.722 1.00 98.50 75 TRP A O 1
ATOM 621 N N . CYS A 1 76 ? -3.476 5.058 -12.852 1.00 98.62 76 CYS A N 1
ATOM 622 C CA . CYS A 1 76 ? -3.234 6.186 -11.959 1.00 98.62 76 CYS A CA 1
ATOM 623 C C . CYS A 1 76 ? -1.814 6.762 -12.096 1.00 98.62 76 CYS A C 1
ATOM 625 O O . CYS A 1 76 ? -1.664 7.984 -12.045 1.00 98.62 76 CYS A O 1
ATOM 627 N N . ILE A 1 77 ? -0.794 5.929 -12.336 1.00 98.62 77 ILE A N 1
ATOM 628 C CA . ILE A 1 77 ? 0.567 6.386 -12.663 1.00 98.62 77 ILE A CA 1
ATOM 629 C C . ILE A 1 77 ? 0.568 7.141 -14.002 1.00 98.62 77 ILE A C 1
ATOM 631 O O . ILE A 1 77 ? 1.082 8.253 -14.061 1.00 98.62 77 ILE A O 1
ATOM 635 N N . VAL A 1 78 ? -0.066 6.609 -15.054 1.00 98.56 78 VAL A N 1
ATOM 636 C CA . VAL A 1 78 ? -0.199 7.268 -16.370 1.00 98.56 78 VAL A CA 1
ATOM 637 C C . VAL A 1 78 ? -0.881 8.629 -16.236 1.00 98.56 78 VAL A C 1
ATOM 639 O O . VAL A 1 78 ? -0.408 9.614 -16.804 1.00 98.56 78 VAL A O 1
ATOM 642 N N . LEU A 1 79 ? -1.972 8.715 -15.467 1.00 98.44 79 LEU A N 1
ATOM 643 C CA . LEU A 1 79 ? -2.645 9.985 -15.189 1.00 98.44 79 LEU A CA 1
ATOM 644 C C . LEU A 1 79 ? -1.729 10.955 -14.429 1.00 98.44 79 LEU A C 1
ATOM 646 O O . LEU A 1 79 ? -1.679 12.135 -14.765 1.00 98.44 79 LEU A O 1
ATOM 650 N N . SER A 1 80 ? -0.967 10.470 -13.448 1.00 98.56 80 SER A N 1
ATOM 651 C CA . SER A 1 80 ? -0.012 11.299 -12.714 1.00 98.56 80 SER A CA 1
ATOM 652 C C . SER A 1 80 ? 1.126 11.808 -13.607 1.00 98.56 80 SER A C 1
ATOM 654 O O . SER A 1 80 ? 1.422 13.000 -13.591 1.00 98.56 80 SER A O 1
ATOM 656 N N . MET A 1 81 ? 1.688 10.960 -14.474 1.00 97.88 81 MET A N 1
ATOM 657 C CA . MET A 1 81 ? 2.703 11.347 -15.463 1.00 97.88 81 MET A CA 1
ATOM 658 C C . MET A 1 81 ? 2.171 12.358 -16.491 1.00 97.88 81 MET A C 1
ATOM 660 O O . MET A 1 81 ? 2.926 13.210 -16.954 1.00 97.88 81 MET A O 1
ATOM 664 N N . LYS A 1 82 ? 0.869 12.332 -16.816 1.00 96.88 82 LYS A N 1
ATOM 665 C CA . LYS A 1 82 ? 0.216 13.371 -17.638 1.00 96.88 82 LYS A CA 1
ATOM 666 C C . LYS A 1 82 ? 0.091 14.724 -16.929 1.00 96.88 82 LYS A C 1
ATOM 668 O O . LYS A 1 82 ? 0.058 15.739 -17.614 1.00 96.88 82 LYS A O 1
ATOM 673 N N . ILE A 1 83 ? 0.027 14.748 -15.597 1.00 98.12 83 ILE A N 1
ATOM 674 C CA . ILE A 1 83 ? -0.129 15.976 -14.797 1.00 98.12 83 ILE A CA 1
ATOM 675 C C . ILE A 1 83 ? 1.231 16.564 -14.389 1.00 98.12 83 ILE A C 1
ATOM 677 O O . ILE A 1 83 ? 1.424 17.774 -14.470 1.00 98.12 83 ILE A O 1
ATOM 681 N N . PHE A 1 84 ? 2.173 15.724 -13.954 1.00 97.12 84 PHE A N 1
ATOM 682 C CA . PHE A 1 84 ? 3.446 16.146 -13.351 1.00 97.12 84 PHE A CA 1
ATOM 683 C C . PHE A 1 84 ? 4.686 15.836 -14.209 1.00 97.12 84 PHE A C 1
ATOM 685 O O . PHE A 1 84 ? 5.802 16.130 -13.781 1.00 97.12 84 PHE A O 1
ATOM 692 N N . GLY A 1 85 ? 4.518 15.240 -15.395 1.00 95.75 85 GLY A N 1
ATOM 693 C CA . GLY A 1 85 ? 5.614 14.755 -16.241 1.00 95.75 85 GLY A CA 1
ATOM 694 C C . GLY A 1 85 ? 6.167 13.391 -15.806 1.00 95.75 85 GLY A C 1
ATOM 695 O O . GLY A 1 85 ? 5.800 12.848 -14.764 1.00 95.75 85 GLY A O 1
ATOM 696 N N . ILE A 1 86 ? 7.068 12.814 -16.607 1.00 94.75 86 ILE A N 1
ATOM 697 C CA . ILE A 1 86 ? 7.675 11.502 -16.326 1.00 94.75 86 ILE A CA 1
ATOM 698 C C . ILE A 1 86 ? 8.812 11.671 -15.310 1.00 94.75 86 ILE A C 1
ATOM 700 O O . ILE A 1 86 ? 9.940 12.011 -15.655 1.00 94.75 86 ILE A O 1
ATOM 704 N N . ASN A 1 87 ? 8.527 11.448 -14.029 1.00 93.38 87 ASN A N 1
ATOM 705 C CA . ASN A 1 87 ? 9.520 11.509 -12.956 1.00 93.38 87 ASN A CA 1
ATOM 706 C C . ASN A 1 87 ? 9.118 10.643 -11.753 1.00 93.38 87 ASN A C 1
ATOM 708 O O . ASN A 1 87 ? 8.006 10.122 -11.671 1.00 93.38 87 ASN A O 1
ATOM 712 N N . GLU A 1 88 ? 10.042 10.503 -10.805 1.00 93.56 88 GLU A N 1
ATOM 713 C CA . GLU A 1 88 ? 9.889 9.671 -9.611 1.00 93.56 88 GLU A CA 1
ATOM 714 C C . GLU A 1 88 ? 8.764 10.161 -8.684 1.00 93.56 88 GLU A C 1
ATOM 716 O O . GLU A 1 88 ? 8.136 9.354 -8.003 1.00 93.56 88 GLU A O 1
ATOM 721 N N . PHE A 1 89 ? 8.459 11.466 -8.677 1.00 96.00 89 PHE A N 1
ATOM 722 C CA . PHE A 1 89 ? 7.311 11.990 -7.933 1.00 96.00 89 PHE A CA 1
ATOM 723 C C . PHE A 1 89 ? 5.992 11.551 -8.576 1.00 96.00 89 PHE A C 1
ATOM 725 O O . PHE A 1 89 ? 5.138 11.024 -7.872 1.00 96.00 89 PHE A O 1
ATOM 732 N N . ALA A 1 90 ? 5.842 11.692 -9.895 1.00 97.31 90 ALA A N 1
ATOM 733 C CA . ALA A 1 90 ? 4.650 11.254 -10.624 1.00 97.31 90 ALA A CA 1
ATOM 734 C C . ALA A 1 90 ? 4.407 9.738 -10.497 1.00 97.31 90 ALA A C 1
ATOM 736 O O . ALA A 1 90 ? 3.279 9.296 -10.300 1.00 97.31 90 ALA A O 1
ATOM 737 N N . LEU A 1 91 ? 5.478 8.939 -10.529 1.00 97.19 91 LEU A N 1
ATOM 738 C CA . LEU A 1 91 ? 5.418 7.496 -10.282 1.00 97.19 91 LEU A CA 1
ATOM 739 C C . LEU A 1 91 ? 4.859 7.159 -8.887 1.00 97.19 91 LEU A C 1
ATOM 741 O O . LEU A 1 91 ? 4.039 6.255 -8.741 1.00 97.19 91 LEU A O 1
ATOM 745 N N . ARG A 1 92 ? 5.285 7.902 -7.859 1.00 97.50 92 ARG A N 1
ATOM 746 C CA . ARG A 1 92 ? 4.949 7.644 -6.447 1.00 97.50 92 ARG A CA 1
ATOM 747 C C . ARG A 1 92 ? 3.685 8.366 -5.975 1.00 97.50 92 ARG A C 1
ATOM 749 O O . ARG A 1 92 ? 3.106 7.991 -4.957 1.00 97.50 92 ARG A O 1
ATOM 756 N N . PHE A 1 93 ? 3.217 9.375 -6.707 1.00 98.19 93 PHE A N 1
ATOM 757 C CA . PHE A 1 93 ? 2.075 10.211 -6.338 1.00 98.19 93 PHE A CA 1
ATOM 758 C C . PHE A 1 93 ? 0.778 9.430 -6.049 1.00 98.19 93 PHE A C 1
ATOM 760 O O . PHE A 1 93 ? 0.145 9.739 -5.037 1.00 98.19 93 PHE A O 1
ATOM 767 N N . PRO A 1 94 ? 0.380 8.393 -6.819 1.00 98.31 94 PRO A N 1
ATOM 768 C CA . PRO A 1 94 ? -0.814 7.610 -6.490 1.00 98.31 94 PRO A CA 1
ATOM 769 C C . PRO A 1 94 ? -0.706 6.896 -5.129 1.00 98.31 94 PRO A C 1
ATOM 771 O O . PRO A 1 94 ? -1.690 6.828 -4.387 1.00 98.31 94 PRO A O 1
ATOM 774 N N . SER A 1 95 ? 0.494 6.443 -4.751 1.00 97.50 95 SER A N 1
ATOM 775 C CA . SER A 1 95 ? 0.773 5.848 -3.437 1.00 97.50 95 SER A CA 1
ATOM 776 C C . SER A 1 95 ? 0.756 6.888 -2.313 1.00 97.50 95 SER A C 1
ATOM 778 O O . SER A 1 95 ? 0.138 6.652 -1.274 1.00 97.50 95 SER A O 1
ATOM 780 N N . ILE A 1 96 ? 1.337 8.073 -2.540 1.00 97.56 96 ILE A N 1
ATOM 781 C CA . ILE A 1 96 ? 1.302 9.209 -1.599 1.00 97.56 96 ILE A CA 1
ATOM 782 C C . ILE A 1 96 ? -0.148 9.625 -1.312 1.00 97.56 96 ILE A C 1
ATOM 784 O O . ILE A 1 96 ? -0.537 9.755 -0.148 1.00 97.56 96 ILE A O 1
ATOM 788 N N . VAL A 1 97 ? -0.968 9.790 -2.358 1.00 98.31 97 VAL A N 1
ATOM 789 C CA . VAL A 1 97 ? -2.400 10.102 -2.227 1.00 98.31 97 VAL A CA 1
ATOM 790 C C . VAL A 1 97 ? -3.111 9.000 -1.447 1.00 98.31 97 VAL A C 1
ATOM 792 O O . VAL A 1 97 ? -3.808 9.307 -0.483 1.00 98.31 97 VAL A O 1
ATOM 795 N N . SER A 1 98 ? -2.872 7.728 -1.782 1.00 98.44 98 SER A N 1
ATOM 796 C CA . SER A 1 98 ? -3.476 6.588 -1.081 1.00 98.44 98 SER A CA 1
ATOM 797 C C . SER A 1 98 ? -3.148 6.580 0.417 1.00 98.44 98 SER A C 1
ATOM 799 O O . SER A 1 98 ? -4.041 6.375 1.239 1.00 98.44 98 SER A O 1
ATOM 801 N N . PHE A 1 99 ? -1.905 6.883 0.799 1.00 98.12 99 PHE A N 1
ATOM 802 C CA . PHE A 1 99 ? -1.485 6.950 2.202 1.00 98.12 99 PHE A CA 1
ATOM 803 C C . PHE A 1 99 ? -2.155 8.098 2.966 1.00 98.12 99 PHE A C 1
ATOM 805 O O . PHE A 1 99 ? -2.656 7.903 4.077 1.00 98.12 99 PHE A O 1
ATOM 812 N N . ILE A 1 100 ? -2.213 9.288 2.356 1.00 98.44 100 ILE A N 1
ATOM 813 C CA . ILE A 1 100 ? -2.882 10.463 2.929 1.00 98.44 100 ILE A CA 1
ATOM 814 C C . ILE A 1 100 ? -4.377 10.183 3.092 1.00 98.44 100 ILE A C 1
ATOM 816 O O . ILE A 1 100 ? -4.922 10.371 4.180 1.00 98.44 100 ILE A O 1
ATOM 820 N N . THR A 1 101 ? -5.045 9.696 2.043 1.00 98.62 101 THR A N 1
ATOM 821 C CA . THR A 1 101 ? -6.477 9.390 2.089 1.00 98.62 101 THR A CA 1
ATOM 822 C C . THR A 1 101 ? -6.770 8.321 3.143 1.00 98.62 101 THR A C 1
ATOM 824 O O . THR A 1 101 ? -7.671 8.522 3.951 1.00 98.62 101 THR A O 1
ATOM 827 N N . LEU A 1 102 ? -5.975 7.249 3.232 1.00 98.69 102 LEU A N 1
ATOM 828 C CA . LEU A 1 102 ? -6.135 6.210 4.253 1.00 98.69 102 LEU A CA 1
ATOM 829 C C . LEU A 1 102 ? -5.972 6.753 5.683 1.00 98.69 102 LEU A C 1
ATOM 831 O O . LEU A 1 102 ? -6.859 6.550 6.513 1.00 98.69 102 LEU A O 1
ATOM 835 N N . SER A 1 103 ? -4.877 7.471 5.962 1.00 98.50 103 SER A N 1
ATOM 836 C CA . SER A 1 103 ? -4.584 8.075 7.274 1.00 98.50 103 SER A CA 1
ATOM 837 C C . SER A 1 103 ? -5.730 8.973 7.749 1.00 98.50 103 SER A C 1
ATOM 839 O O . SER A 1 103 ? -6.282 8.787 8.839 1.00 98.50 103 SER A O 1
ATOM 841 N N . LEU A 1 104 ? -6.169 9.900 6.891 1.00 98.38 104 LEU A N 1
ATOM 842 C CA . LEU A 1 104 ? -7.263 10.809 7.218 1.00 98.38 104 LEU A CA 1
ATOM 843 C C . LEU A 1 104 ? -8.599 10.065 7.338 1.00 98.38 104 LEU A C 1
ATOM 845 O O . LEU A 1 104 ? -9.375 10.355 8.248 1.00 98.38 104 LEU A O 1
ATOM 849 N N . SER A 1 105 ? -8.878 9.080 6.481 1.00 98.38 105 SER A N 1
ATOM 850 C CA . SER A 1 105 ? -10.102 8.281 6.569 1.00 98.38 105 SER A CA 1
ATOM 851 C C . SER A 1 105 ? -10.187 7.468 7.859 1.00 98.38 105 SER A C 1
ATOM 853 O O . SER A 1 105 ? -11.272 7.420 8.436 1.00 98.38 105 SER A O 1
ATOM 855 N N . ILE A 1 106 ? -9.084 6.903 8.369 1.00 98.56 106 ILE A N 1
ATOM 856 C CA . ILE A 1 106 ? -9.064 6.258 9.695 1.00 98.56 106 ILE A CA 1
ATOM 857 C C . ILE A 1 106 ? -9.377 7.281 10.793 1.00 98.56 106 ILE A C 1
ATOM 859 O O . ILE A 1 106 ? -10.258 7.023 11.619 1.00 98.56 106 ILE A O 1
ATOM 863 N N . PHE A 1 107 ? -8.747 8.462 10.768 1.00 98.44 107 PHE A N 1
ATOM 864 C CA . PHE A 1 107 ? -9.037 9.534 11.725 1.00 98.44 107 PHE A CA 1
ATOM 865 C C . PHE A 1 107 ? -10.533 9.890 11.737 1.00 98.44 107 PHE A C 1
ATOM 867 O O . PHE A 1 107 ? -11.189 9.828 12.780 1.00 98.44 107 PHE A O 1
ATOM 874 N N . TRP A 1 108 ? -11.101 10.222 10.573 1.00 97.50 108 TRP A N 1
ATOM 875 C CA . TRP A 1 108 ? -12.508 10.611 10.437 1.00 97.50 108 TRP A CA 1
ATOM 876 C C . TRP A 1 108 ? -13.471 9.479 10.810 1.00 97.50 108 TRP A C 1
ATOM 878 O O . TRP A 1 108 ? -14.468 9.720 11.497 1.00 97.50 108 TRP A O 1
ATOM 888 N N . TYR A 1 109 ? -13.186 8.247 10.381 1.00 97.94 109 TYR A N 1
ATOM 889 C CA . TYR A 1 109 ? -14.034 7.084 10.629 1.00 97.94 109 TYR A CA 1
ATOM 890 C C . TYR A 1 109 ? -14.112 6.756 12.122 1.00 97.94 109 TYR A C 1
ATOM 892 O O . TYR A 1 109 ? -15.211 6.709 12.682 1.00 97.94 109 TYR A O 1
ATOM 900 N N . ILE A 1 110 ? -12.959 6.619 12.785 1.00 97.88 110 ILE A N 1
ATOM 901 C CA . ILE A 1 110 ? -12.897 6.340 14.222 1.00 97.88 110 ILE A CA 1
ATOM 902 C C . ILE A 1 110 ? -13.493 7.503 15.014 1.00 97.88 110 ILE A C 1
ATOM 904 O O . ILE A 1 110 ? -14.351 7.266 15.866 1.00 97.88 110 ILE A O 1
ATOM 908 N N . LYS A 1 111 ? -13.161 8.761 14.675 1.00 95.81 111 LYS A N 1
ATOM 909 C CA . LYS A 1 111 ? -13.728 9.931 15.360 1.00 95.81 111 LYS A CA 1
ATOM 910 C C . LYS A 1 111 ? -15.254 9.957 15.291 1.00 95.81 111 LYS A C 1
ATOM 912 O O . LYS A 1 111 ? -15.894 10.274 16.292 1.00 95.81 111 LYS A O 1
ATOM 917 N N . ARG A 1 112 ? -15.844 9.639 14.133 1.00 95.56 112 ARG A N 1
ATOM 918 C CA . ARG A 1 112 ? -17.304 9.596 13.959 1.00 95.56 112 ARG A CA 1
ATOM 919 C C . ARG A 1 112 ? -17.941 8.433 14.721 1.00 95.56 112 ARG A C 1
ATOM 921 O O . ARG A 1 112 ? -19.031 8.605 15.254 1.00 95.56 112 ARG A O 1
ATOM 928 N N . LYS A 1 113 ? -17.295 7.265 14.762 1.00 95.62 113 LYS A N 1
ATOM 929 C CA . LYS A 1 113 ? -17.863 6.046 15.362 1.00 95.62 113 LYS A CA 1
ATOM 930 C C . LYS A 1 113 ? -17.842 6.020 16.888 1.00 95.62 113 LYS A C 1
ATOM 932 O O . LYS A 1 113 ? -18.768 5.474 17.473 1.00 95.62 113 LYS A O 1
ATOM 937 N N . THR A 1 114 ? -16.816 6.589 17.515 1.00 94.44 114 THR A N 1
ATOM 938 C CA . THR A 1 114 ? -16.615 6.538 18.979 1.00 94.44 114 THR A CA 1
ATOM 939 C C . THR A 1 114 ? -16.743 7.905 19.651 1.00 94.44 114 THR A C 1
ATOM 941 O O . THR A 1 114 ? -16.554 8.037 20.855 1.00 94.44 114 THR A O 1
ATOM 944 N N . ASN A 1 115 ? -16.977 8.967 18.868 1.00 92.19 115 ASN A N 1
ATOM 945 C CA . ASN A 1 115 ? -16.853 10.364 19.297 1.00 92.19 115 ASN A CA 1
ATOM 946 C C . ASN A 1 115 ? -15.490 10.690 19.955 1.00 92.19 115 ASN A C 1
ATOM 948 O O . ASN A 1 115 ? -15.319 11.744 20.572 1.00 92.19 115 ASN A O 1
ATOM 952 N N . ASP A 1 116 ? -14.463 9.853 19.787 1.00 91.81 116 ASP A N 1
ATOM 953 C CA . ASP A 1 116 ? -13.193 9.983 20.493 1.00 91.81 116 ASP A CA 1
ATOM 954 C C . ASP A 1 116 ? -12.096 10.567 19.595 1.00 91.81 116 ASP A C 1
ATOM 956 O O . ASP A 1 116 ? -11.743 10.005 18.562 1.00 91.81 116 ASP A O 1
ATOM 960 N N . GLN A 1 117 ? -11.545 11.719 19.992 1.00 92.69 117 GLN A N 1
ATOM 961 C CA . GLN A 1 117 ? -10.445 12.350 19.252 1.00 92.69 117 GLN A CA 1
ATOM 962 C C . GLN A 1 117 ? -9.095 11.692 19.512 1.00 92.69 117 GLN A C 1
ATOM 964 O O . GLN A 1 117 ? -8.244 11.712 18.630 1.00 92.69 117 GLN A O 1
ATOM 969 N N . TYR A 1 118 ? -8.908 11.084 20.684 1.00 93.31 118 TYR A N 1
ATOM 970 C CA . TYR A 1 118 ? -7.641 10.448 21.021 1.00 93.31 118 TYR A CA 1
ATOM 971 C C . TYR A 1 118 ? -7.540 9.082 20.351 1.00 93.31 118 TYR A C 1
ATOM 973 O O . TYR A 1 118 ? -6.523 8.807 19.728 1.00 93.31 118 TYR A O 1
ATOM 981 N N . ALA A 1 119 ? -8.620 8.294 20.322 1.00 95.62 119 ALA A N 1
ATOM 982 C CA . ALA A 1 119 ? -8.657 7.072 19.518 1.00 95.62 119 ALA A CA 1
ATOM 983 C C . ALA A 1 119 ? -8.417 7.352 18.028 1.00 95.62 119 ALA A C 1
ATOM 985 O O . ALA A 1 119 ? -7.622 6.656 17.405 1.00 95.62 119 ALA A O 1
ATOM 986 N N . ALA A 1 120 ? -9.054 8.382 17.461 1.00 97.19 120 ALA A N 1
ATOM 987 C CA . ALA A 1 120 ? -8.842 8.782 16.070 1.00 97.19 120 ALA A CA 1
ATOM 988 C C . ALA A 1 120 ? -7.388 9.192 15.789 1.00 97.19 120 ALA A C 1
ATOM 990 O O . ALA A 1 120 ? -6.779 8.704 14.835 1.00 97.19 120 ALA A O 1
ATOM 991 N N . PHE A 1 121 ? -6.820 10.044 16.649 1.00 97.44 121 PHE A N 1
ATOM 992 C CA . PHE A 1 121 ? -5.430 10.475 16.558 1.00 97.44 121 PHE A CA 1
ATOM 993 C C . PHE A 1 121 ? -4.468 9.288 16.655 1.00 97.44 121 PHE A C 1
ATOM 995 O O . PHE A 1 121 ? -3.700 9.065 15.727 1.00 97.44 121 PHE A O 1
ATOM 1002 N N . PHE A 1 122 ? -4.550 8.475 17.714 1.00 97.56 122 PHE A N 1
ATOM 1003 C CA . PHE A 1 122 ? -3.637 7.347 17.906 1.00 97.56 122 PHE A CA 1
ATOM 1004 C C . PHE A 1 122 ? -3.815 6.252 16.847 1.00 97.56 122 PHE A C 1
ATOM 1006 O O . PHE A 1 122 ? -2.815 5.700 16.410 1.00 97.56 122 PHE A O 1
ATOM 1013 N N . SER A 1 123 ? -5.027 5.986 16.343 1.00 98.38 123 SER A N 1
ATOM 1014 C CA . SER A 1 123 ? -5.221 4.995 15.260 1.00 98.38 123 SER A CA 1
ATOM 1015 C C . SER A 1 123 ? -4.514 5.402 13.964 1.00 98.38 123 SER A C 1
ATOM 1017 O O . SER A 1 123 ? -4.027 4.548 13.221 1.00 98.38 123 SER A O 1
ATOM 1019 N N . SER A 1 124 ? -4.442 6.711 13.714 1.00 98.44 124 SER A N 1
ATOM 1020 C CA . SER A 1 124 ? -3.809 7.297 12.528 1.00 98.44 124 SER A CA 1
ATOM 1021 C C . SER A 1 124 ? -2.303 7.476 12.733 1.00 98.44 124 SER A C 1
ATOM 1023 O O . SER A 1 124 ? -1.523 7.129 11.856 1.00 98.44 124 SER A O 1
ATOM 1025 N N . LEU A 1 125 ? -1.875 7.928 13.919 1.00 98.25 125 LEU A N 1
ATOM 1026 C CA . LEU A 1 125 ? -0.465 8.020 14.307 1.00 98.25 125 LEU A CA 1
ATOM 1027 C C . LEU A 1 125 ? 0.219 6.648 14.268 1.00 98.25 125 LEU A C 1
ATOM 1029 O O . LEU A 1 125 ? 1.329 6.540 13.750 1.00 98.25 125 LEU A O 1
ATOM 1033 N N . VAL A 1 126 ? -0.438 5.605 14.791 1.00 98.31 126 VAL A N 1
ATOM 1034 C CA . VAL A 1 126 ? 0.062 4.230 14.693 1.00 98.31 126 VAL A CA 1
ATOM 1035 C C . VAL A 1 126 ? 0.214 3.867 13.218 1.00 98.31 126 VAL A C 1
ATOM 1037 O O . VAL A 1 126 ? 1.329 3.562 12.816 1.00 98.31 126 VAL A O 1
ATOM 1040 N N . LEU A 1 127 ? -0.840 4.002 12.395 1.00 98.44 127 LEU A N 1
ATOM 1041 C CA . LEU A 1 127 ? -0.793 3.690 10.956 1.00 98.44 127 LEU A CA 1
ATOM 1042 C C . LEU A 1 127 ? 0.422 4.327 10.265 1.00 98.44 127 LEU A C 1
ATOM 1044 O O . LEU A 1 127 ? 1.207 3.622 9.638 1.00 98.44 127 LEU A O 1
ATOM 1048 N N . ILE A 1 128 ? 0.588 5.648 10.391 1.00 97.81 128 ILE A N 1
ATOM 1049 C CA . ILE A 1 128 ? 1.620 6.377 9.639 1.00 97.81 128 ILE A CA 1
ATOM 1050 C C . ILE A 1 128 ? 3.046 6.130 10.142 1.00 97.81 128 ILE A C 1
ATOM 1052 O O . ILE A 1 128 ? 3.998 6.516 9.474 1.00 97.81 128 ILE A O 1
ATOM 1056 N N . THR A 1 129 ? 3.207 5.483 11.299 1.00 97.38 129 THR A N 1
ATOM 1057 C CA . THR A 1 129 ? 4.514 5.140 11.882 1.00 97.38 129 THR A CA 1
ATOM 1058 C C . THR A 1 129 ? 4.811 3.636 11.880 1.00 97.38 129 THR A C 1
ATOM 1060 O O . THR A 1 129 ? 5.852 3.216 12.386 1.00 97.38 129 THR A O 1
ATOM 1063 N N . ILE A 1 130 ? 3.939 2.811 11.288 1.00 96.44 130 ILE A N 1
ATOM 1064 C CA . ILE A 1 130 ? 4.240 1.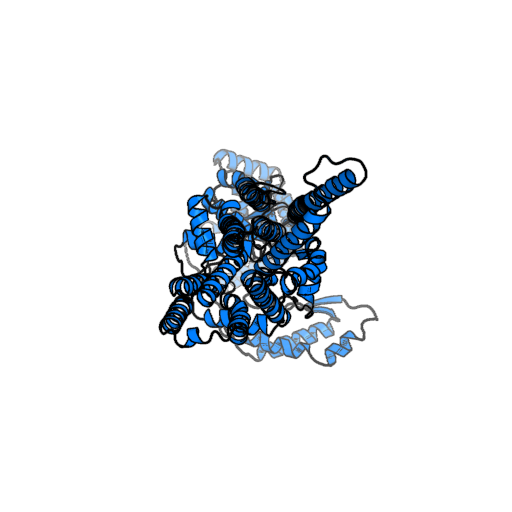407 10.983 1.00 96.44 130 ILE A CA 1
ATOM 1065 C C . ILE A 1 130 ? 5.295 1.379 9.872 1.00 96.44 130 ILE A C 1
ATOM 1067 O O . ILE A 1 130 ? 5.051 1.797 8.739 1.00 96.44 130 ILE A O 1
ATOM 1071 N N . THR A 1 131 ? 6.481 0.852 10.178 1.00 93.19 131 THR A N 1
ATOM 1072 C CA . THR A 1 131 ? 7.589 0.711 9.218 1.00 93.19 131 THR A CA 1
ATOM 1073 C C . THR A 1 131 ? 7.212 -0.200 8.050 1.00 93.19 131 THR A C 1
ATOM 1075 O O . THR A 1 131 ? 7.613 0.077 6.925 1.00 93.19 131 THR A O 1
ATOM 1078 N N . GLY A 1 132 ? 6.358 -1.207 8.268 1.00 91.69 132 GLY A N 1
ATOM 1079 C CA . GLY A 1 132 ? 5.800 -2.051 7.199 1.00 91.69 132 GLY A CA 1
ATOM 1080 C C . GLY A 1 132 ? 4.849 -1.350 6.213 1.00 91.69 132 GLY A C 1
ATOM 1081 O O . GLY A 1 132 ? 4.424 -1.980 5.252 1.00 91.69 132 GLY A O 1
ATOM 1082 N N . LEU A 1 133 ? 4.511 -0.076 6.443 1.00 94.31 133 LEU A N 1
ATOM 1083 C CA . LEU A 1 133 ? 3.712 0.768 5.544 1.00 94.31 133 LEU A CA 1
ATOM 1084 C C . LEU A 1 133 ? 4.501 1.976 5.023 1.00 94.31 133 LEU A C 1
ATOM 1086 O O . LEU A 1 133 ? 4.358 2.349 3.862 1.00 94.31 133 LEU A O 1
ATOM 1090 N N . ALA A 1 134 ? 5.292 2.606 5.895 1.00 88.69 134 ALA A N 1
ATOM 1091 C CA . ALA A 1 134 ? 5.882 3.925 5.667 1.00 88.69 134 ALA A CA 1
ATOM 1092 C C . ALA A 1 134 ? 7.410 3.926 5.459 1.00 88.69 134 ALA A C 1
ATOM 1094 O O . ALA A 1 134 ? 8.003 5.001 5.373 1.00 88.69 134 ALA A O 1
ATOM 1095 N N . SER A 1 135 ? 8.062 2.757 5.419 1.00 83.00 135 SER A N 1
ATOM 1096 C CA . SER A 1 135 ? 9.481 2.645 5.040 1.00 83.00 135 SER A CA 1
ATOM 1097 C C . SER A 1 135 ? 9.631 2.465 3.521 1.00 83.00 135 SER A C 1
ATOM 1099 O O . SER A 1 135 ? 8.864 3.058 2.768 1.00 83.00 135 SER A O 1
ATOM 1101 N N . ILE A 1 136 ? 10.627 1.717 3.045 1.00 78.44 136 ILE A N 1
ATOM 1102 C CA . ILE A 1 136 ? 10.745 1.408 1.616 1.00 78.44 136 ILE A CA 1
ATOM 1103 C C . ILE A 1 136 ? 9.622 0.438 1.206 1.00 78.44 136 ILE A C 1
ATOM 1105 O O . ILE A 1 136 ? 9.213 -0.400 2.011 1.00 78.44 136 ILE A O 1
ATOM 1109 N N . HIS A 1 137 ? 9.146 0.547 -0.038 1.00 88.50 137 HIS A N 1
ATOM 1110 C CA . HIS A 1 137 ? 7.963 -0.152 -0.567 1.00 88.50 137 HIS A CA 1
ATOM 1111 C C . HIS A 1 137 ? 6.600 0.410 -0.071 1.00 88.50 137 HIS A C 1
ATOM 1113 O O . HIS A 1 137 ? 6.523 1.461 0.573 1.00 88.50 137 HIS A O 1
ATOM 1119 N N . VAL A 1 138 ? 5.508 -0.284 -0.417 1.00 93.38 138 VAL A N 1
ATOM 1120 C CA . VAL A 1 138 ? 4.095 0.043 -0.135 1.00 93.38 138 VAL A CA 1
ATOM 1121 C C . VAL A 1 138 ? 3.717 1.491 -0.481 1.00 93.38 138 VAL A C 1
ATOM 1123 O O . VAL A 1 138 ? 3.401 1.772 -1.631 1.00 93.38 138 VAL A O 1
ATOM 1126 N N . PHE A 1 139 ? 3.701 2.419 0.483 1.00 94.75 139 PHE A N 1
ATOM 1127 C CA . PHE A 1 139 ? 3.212 3.787 0.263 1.00 94.75 139 PHE A CA 1
ATOM 1128 C C . PHE A 1 139 ? 4.272 4.766 -0.251 1.00 94.75 139 PHE A C 1
ATOM 1130 O O . PHE A 1 139 ? 3.922 5.866 -0.682 1.00 94.75 139 PHE A O 1
ATOM 1137 N N . ARG A 1 140 ? 5.556 4.393 -0.205 1.00 91.94 140 ARG A N 1
ATOM 1138 C CA . ARG A 1 140 ? 6.676 5.254 -0.620 1.00 91.94 140 ARG A CA 1
ATOM 1139 C C . ARG A 1 140 ? 7.196 4.981 -2.030 1.00 91.94 140 ARG A C 1
ATOM 1141 O O . ARG A 1 140 ? 8.172 5.596 -2.451 1.00 91.94 140 ARG A O 1
ATOM 1148 N N . THR A 1 141 ? 6.544 4.082 -2.747 1.00 92.00 141 THR A N 1
ATOM 1149 C CA . THR A 1 141 ? 6.953 3.578 -4.058 1.00 92.00 141 THR A CA 1
ATOM 1150 C C . THR A 1 141 ? 5.737 3.427 -4.972 1.00 92.00 141 THR A C 1
ATOM 1152 O O . THR A 1 141 ? 4.601 3.387 -4.499 1.00 92.00 141 THR A O 1
ATOM 1155 N N . GLY A 1 142 ? 5.945 3.361 -6.284 1.00 93.12 142 GLY A N 1
ATOM 1156 C CA . GLY A 1 142 ? 4.896 3.226 -7.306 1.00 93.12 142 GLY A CA 1
ATOM 1157 C C . GLY A 1 142 ? 4.193 1.860 -7.389 1.00 93.12 142 GLY A C 1
ATOM 1158 O O . GLY A 1 142 ? 3.777 1.480 -8.478 1.00 93.12 142 GLY A O 1
ATOM 1159 N N . ASP A 1 143 ? 4.053 1.117 -6.287 1.00 92.94 143 ASP A N 1
ATOM 1160 C CA . ASP A 1 143 ? 3.588 -0.281 -6.297 1.00 92.94 143 ASP A CA 1
ATOM 1161 C C . ASP A 1 143 ? 2.083 -0.459 -6.050 1.00 92.94 143 ASP A C 1
ATOM 1163 O O . ASP A 1 143 ? 1.429 0.351 -5.393 1.00 92.94 143 ASP A O 1
ATOM 1167 N N . TYR A 1 144 ? 1.545 -1.601 -6.495 1.00 96.31 144 TYR A N 1
ATOM 1168 C CA . TYR A 1 144 ? 0.141 -1.998 -6.304 1.00 96.31 144 TYR A CA 1
ATOM 1169 C C . TYR A 1 144 ? -0.333 -2.012 -4.838 1.00 96.31 144 TYR A C 1
ATOM 1171 O O . TYR A 1 144 ? -1.525 -1.842 -4.567 1.00 96.31 144 TYR A O 1
ATOM 1179 N N . ASP A 1 145 ? 0.564 -2.259 -3.881 1.00 96.38 145 ASP A N 1
ATOM 1180 C CA . ASP A 1 145 ? 0.200 -2.481 -2.479 1.00 96.38 145 ASP A CA 1
ATOM 1181 C C . ASP A 1 145 ? -0.405 -1.243 -1.806 1.00 96.38 145 ASP A C 1
ATOM 1183 O O . ASP A 1 145 ? -1.308 -1.393 -0.986 1.00 96.38 145 ASP A O 1
ATOM 1187 N N . SER A 1 146 ? -0.004 -0.024 -2.186 1.00 96.75 146 SER A N 1
ATOM 1188 C CA . SER A 1 146 ? -0.576 1.213 -1.627 1.00 96.75 146 SER A CA 1
ATOM 1189 C C . SER A 1 146 ? -2.090 1.304 -1.850 1.00 96.75 146 SER A C 1
ATOM 1191 O O . SER A 1 146 ? -2.868 1.519 -0.913 1.00 96.75 146 SER A O 1
ATOM 1193 N N . MET A 1 147 ? -2.518 1.081 -3.092 1.00 97.50 147 MET A N 1
ATOM 1194 C CA . MET A 1 147 ? -3.920 1.089 -3.490 1.00 97.50 147 MET A CA 1
ATOM 1195 C C . MET A 1 147 ? -4.664 -0.139 -2.978 1.00 97.50 147 MET A C 1
ATOM 1197 O O . MET A 1 147 ? -5.807 -0.007 -2.544 1.00 97.50 147 MET A O 1
ATOM 1201 N N . LEU A 1 148 ? -4.027 -1.315 -2.939 1.00 98.25 148 LEU A N 1
ATOM 1202 C CA . LEU A 1 148 ? -4.653 -2.499 -2.355 1.00 98.25 148 LEU A CA 1
ATOM 1203 C C . LEU A 1 148 ? -5.001 -2.265 -0.878 1.00 98.25 148 LEU A C 1
ATOM 1205 O O . LEU A 1 148 ? -6.120 -2.567 -0.467 1.00 98.25 148 LEU A O 1
ATOM 1209 N N . VAL A 1 149 ? -4.089 -1.691 -0.085 1.00 98.56 149 VAL A N 1
ATOM 1210 C CA . VAL A 1 149 ? -4.326 -1.383 1.337 1.00 98.56 149 VAL A CA 1
ATOM 1211 C C . VAL A 1 149 ? -5.448 -0.349 1.496 1.00 98.56 149 VAL A C 1
ATOM 1213 O O . VAL A 1 149 ? -6.321 -0.518 2.353 1.00 98.56 149 VAL A O 1
ATOM 1216 N N . LEU A 1 150 ? -5.481 0.690 0.651 1.00 98.81 150 LEU A N 1
ATOM 1217 C CA . LEU A 1 150 ? -6.559 1.686 0.637 1.00 98.81 150 LEU A CA 1
ATOM 1218 C C . LEU A 1 150 ? -7.923 1.034 0.361 1.00 98.81 150 LEU A C 1
ATOM 1220 O O . LEU A 1 150 ? -8.850 1.152 1.167 1.00 98.81 150 LEU A O 1
ATOM 1224 N N . TRP A 1 151 ? -8.044 0.323 -0.762 1.00 98.75 151 TRP A N 1
ATOM 1225 C CA . TRP A 1 151 ? -9.314 -0.230 -1.226 1.00 98.75 151 TRP A CA 1
ATOM 1226 C C . TRP A 1 151 ? -9.820 -1.378 -0.351 1.00 98.75 151 TRP A C 1
ATOM 1228 O O . TRP A 1 151 ? -11.020 -1.433 -0.070 1.00 98.75 151 TRP A O 1
ATOM 1238 N N . THR A 1 152 ? -8.932 -2.239 0.162 1.00 98.69 152 THR A N 1
ATOM 1239 C CA . THR A 1 152 ? -9.315 -3.289 1.126 1.00 98.69 152 THR A CA 1
ATOM 1240 C C . THR A 1 152 ? -9.837 -2.695 2.431 1.00 98.69 152 THR A C 1
ATOM 1242 O O . THR A 1 152 ? -10.906 -3.096 2.896 1.00 98.69 152 THR A O 1
ATOM 1245 N N . THR A 1 153 ? -9.175 -1.668 2.977 1.00 98.81 153 THR A N 1
ATOM 1246 C CA . THR A 1 153 ? -9.674 -0.943 4.157 1.00 98.81 153 THR A CA 1
ATOM 1247 C C . THR A 1 153 ? -11.047 -0.326 3.892 1.00 98.81 153 THR A C 1
ATOM 1249 O O . THR A 1 153 ? -11.964 -0.454 4.707 1.00 98.81 153 THR A O 1
ATOM 1252 N N . PHE A 1 154 ? -11.216 0.321 2.737 1.00 98.88 154 PHE A N 1
ATOM 1253 C CA . PHE A 1 154 ? -12.438 1.047 2.401 1.00 98.88 154 PHE A CA 1
ATOM 1254 C C . PHE A 1 154 ? -13.631 0.123 2.172 1.00 98.88 154 PHE A C 1
ATOM 1256 O O . PHE A 1 154 ? -14.711 0.411 2.700 1.00 98.88 154 PHE A O 1
ATOM 1263 N N . TYR A 1 155 ? -13.460 -1.004 1.470 1.00 98.62 155 TYR A N 1
ATOM 1264 C CA . TYR A 1 155 ? -14.554 -1.965 1.357 1.00 98.62 155 TYR A CA 1
ATOM 1265 C C . TYR A 1 155 ? -14.872 -2.596 2.713 1.00 98.62 155 TYR A C 1
ATOM 1267 O O . TYR A 1 155 ? -16.044 -2.710 3.055 1.00 98.62 155 TYR A O 1
ATOM 1275 N N . CYS A 1 156 ? -13.870 -2.918 3.539 1.00 98.75 156 CYS A N 1
ATOM 1276 C CA . CYS A 1 156 ? -14.106 -3.492 4.865 1.00 98.75 156 CYS A CA 1
ATOM 1277 C C . CYS A 1 156 ? -14.898 -2.538 5.775 1.00 98.75 156 CYS A C 1
ATOM 1279 O O . CYS A 1 156 ? -15.825 -2.979 6.458 1.00 98.75 156 CYS A O 1
ATOM 1281 N N . PHE A 1 157 ? -14.586 -1.236 5.769 1.00 98.50 157 PHE A N 1
ATOM 1282 C CA . PHE A 1 157 ? -15.354 -0.224 6.507 1.00 98.50 157 PHE A CA 1
ATOM 1283 C C . PHE A 1 157 ? -16.773 -0.063 5.957 1.00 98.50 157 PHE A C 1
ATOM 1285 O O . PHE A 1 157 ? -17.727 0.003 6.732 1.00 98.50 157 PHE A O 1
ATOM 1292 N N . ALA A 1 158 ? -16.933 -0.009 4.633 1.00 98.62 158 ALA A N 1
ATOM 1293 C CA . ALA A 1 158 ? -18.244 0.101 4.004 1.00 98.62 158 ALA A CA 1
ATOM 1294 C C . ALA A 1 158 ? -19.116 -1.137 4.289 1.00 98.62 158 ALA A C 1
ATOM 1296 O O . ALA A 1 158 ? -20.296 -1.000 4.607 1.00 98.62 158 ALA A O 1
ATOM 1297 N N . PHE A 1 159 ? -18.537 -2.337 4.287 1.00 98.25 159 PHE A N 1
ATOM 1298 C CA . PHE A 1 159 ? -19.244 -3.562 4.647 1.00 98.25 159 PHE A CA 1
ATOM 1299 C C . PHE A 1 159 ? -19.684 -3.559 6.119 1.00 98.25 159 PHE A C 1
ATOM 1301 O O . PHE A 1 159 ? -20.839 -3.856 6.419 1.00 98.25 159 PHE A O 1
ATOM 1308 N N . PHE A 1 160 ? -18.813 -3.136 7.041 1.00 97.88 160 PHE A N 1
ATOM 1309 C CA . PHE A 1 160 ? -19.171 -2.967 8.455 1.00 97.88 160 PHE A CA 1
ATOM 1310 C C . PHE A 1 160 ? -20.309 -1.955 8.649 1.00 97.88 160 PHE A C 1
ATOM 1312 O O . PHE A 1 160 ? -21.243 -2.201 9.409 1.00 97.88 160 PHE A O 1
ATOM 1319 N N . GLU A 1 161 ? -20.281 -0.829 7.929 1.00 97.75 161 GLU A N 1
ATOM 1320 C CA . GLU A 1 161 ? -21.373 0.152 7.945 1.00 97.75 161 GLU A CA 1
ATOM 1321 C C . GLU A 1 161 ? -22.688 -0.417 7.404 1.00 97.75 161 GLU A C 1
ATOM 1323 O O . GLU A 1 161 ? -23.755 -0.091 7.931 1.00 97.75 161 GLU A O 1
ATOM 1328 N N . TYR A 1 162 ? -22.639 -1.281 6.387 1.00 97.62 162 TYR A N 1
ATOM 1329 C CA . TYR A 1 162 ? -23.820 -2.005 5.930 1.00 97.62 162 TYR A CA 1
ATOM 1330 C C . TYR A 1 162 ? -24.347 -2.952 7.017 1.00 97.62 162 TYR A C 1
ATOM 1332 O O . TYR A 1 162 ? -25.530 -2.878 7.333 1.00 97.62 162 TYR A O 1
ATOM 1340 N N . LEU A 1 163 ? -23.496 -3.765 7.651 1.00 95.38 163 LEU A N 1
ATOM 1341 C CA . LEU A 1 163 ? -23.929 -4.691 8.705 1.00 95.38 163 LEU A CA 1
ATOM 1342 C C . LEU A 1 163 ? -24.544 -3.969 9.917 1.00 95.38 163 LEU A C 1
ATOM 1344 O O . LEU A 1 163 ? -25.577 -4.403 10.425 1.00 95.38 163 LEU A O 1
ATOM 1348 N N . GLU A 1 164 ? -23.958 -2.852 10.357 1.00 92.62 164 GLU A N 1
ATOM 1349 C CA . GLU A 1 164 ? -24.458 -2.092 11.512 1.00 92.62 164 GLU A CA 1
ATOM 1350 C C . GLU A 1 164 ? -25.716 -1.259 11.208 1.00 92.62 164 GLU A C 1
ATOM 1352 O O . GLU A 1 164 ? -26.505 -0.993 12.113 1.00 92.62 164 GLU A O 1
ATOM 1357 N N . SER A 1 165 ? -25.923 -0.816 9.960 1.00 93.69 165 SER A N 1
ATOM 1358 C CA . SER A 1 165 ? -27.015 0.118 9.617 1.00 93.69 165 SER A CA 1
ATOM 1359 C C . SER A 1 165 ? -28.088 -0.434 8.677 1.00 93.69 165 SER A C 1
ATOM 1361 O O . SER A 1 165 ? -29.131 0.199 8.526 1.00 93.69 165 SER A O 1
ATOM 1363 N N . ASN A 1 166 ? -27.838 -1.571 8.024 1.00 93.25 166 ASN A N 1
ATOM 1364 C CA . ASN A 1 166 ? -28.614 -2.145 6.916 1.00 93.25 166 ASN A CA 1
ATOM 1365 C C . ASN A 1 166 ? -28.854 -1.175 5.732 1.00 93.25 166 ASN A C 1
ATOM 1367 O O . ASN A 1 166 ? -29.724 -1.403 4.894 1.00 93.25 166 ASN A O 1
ATOM 1371 N N . LYS A 1 167 ? -28.092 -0.073 5.621 1.00 95.75 167 LYS A N 1
ATOM 1372 C CA . LYS A 1 167 ? -28.271 0.916 4.544 1.00 95.75 167 LYS A CA 1
ATOM 1373 C C . LYS A 1 167 ? -27.519 0.489 3.285 1.00 95.75 167 LYS A C 1
ATOM 1375 O O . LYS A 1 167 ? -26.299 0.628 3.206 1.00 95.75 167 LYS A O 1
ATOM 1380 N N . VAL A 1 168 ? -28.273 0.074 2.267 1.00 95.94 168 VAL A N 1
ATOM 1381 C CA . VAL A 1 168 ? -27.809 -0.426 0.955 1.00 95.94 168 VAL A CA 1
ATOM 1382 C C . VAL A 1 168 ? -26.728 0.439 0.284 1.00 95.94 168 VAL A C 1
ATOM 1384 O O . VAL A 1 168 ? -25.856 -0.091 -0.399 1.00 95.94 168 VAL A O 1
ATOM 1387 N N . LYS A 1 169 ? -26.698 1.761 0.514 1.00 97.50 169 LYS A N 1
ATOM 1388 C CA . LYS A 1 169 ? -25.625 2.632 -0.009 1.00 97.50 169 LYS A CA 1
ATOM 1389 C C . LYS A 1 169 ? -24.216 2.193 0.418 1.00 97.50 169 LYS A C 1
ATOM 1391 O O . LYS A 1 169 ? -23.283 2.323 -0.364 1.00 97.50 169 LYS A O 1
ATOM 1396 N N . TYR A 1 170 ? -24.064 1.652 1.628 1.00 98.00 170 TYR A N 1
ATOM 1397 C CA . TYR A 1 170 ? -22.778 1.151 2.112 1.00 98.00 170 TYR A CA 1
ATOM 1398 C C . TYR A 1 170 ? -22.410 -0.194 1.476 1.00 98.00 170 TYR A C 1
ATOM 1400 O O . TYR A 1 170 ? -21.233 -0.441 1.239 1.00 98.00 170 TYR A O 1
ATOM 1408 N N . LEU A 1 171 ? -23.403 -1.006 1.093 1.00 97.44 171 LEU A N 1
ATOM 1409 C CA . LEU A 1 171 ? -23.176 -2.198 0.277 1.00 97.44 171 LEU A CA 1
ATOM 1410 C C . LEU A 1 171 ? -22.655 -1.803 -1.114 1.00 97.44 171 LEU A C 1
ATOM 1412 O O . LEU A 1 171 ? -21.630 -2.326 -1.538 1.00 97.44 171 LEU A O 1
ATOM 1416 N N . ASN A 1 172 ? -23.273 -0.808 -1.772 1.00 98.19 172 ASN A N 1
ATOM 1417 C CA . ASN A 1 172 ? -22.768 -0.272 -3.047 1.00 98.19 172 ASN A CA 1
ATOM 1418 C C . ASN A 1 172 ? -21.298 0.173 -2.926 1.00 98.19 172 ASN A C 1
ATOM 1420 O O . ASN A 1 172 ? -20.479 -0.184 -3.765 1.00 98.19 172 ASN A O 1
ATOM 1424 N N . TYR A 1 173 ? -20.963 0.949 -1.885 1.00 98.56 173 TYR A N 1
ATOM 1425 C CA . TYR A 1 173 ? -19.593 1.422 -1.660 1.00 98.56 173 TYR A CA 1
ATOM 1426 C C . TYR A 1 173 ? -18.623 0.272 -1.384 1.00 98.56 173 TYR A C 1
ATOM 1428 O O . TYR A 1 173 ? -17.513 0.287 -1.904 1.00 98.56 173 TYR A O 1
ATOM 1436 N N . SER A 1 174 ? -19.041 -0.747 -0.628 1.00 98.56 174 SER A N 1
ATOM 1437 C CA . SER A 1 174 ? -18.215 -1.932 -0.400 1.00 98.56 174 SER A CA 1
ATOM 1438 C C . SER A 1 174 ? -17.881 -2.635 -1.712 1.00 98.56 174 SER A C 1
ATOM 1440 O O . SER A 1 174 ? -16.714 -2.896 -1.975 1.00 98.56 174 SER A O 1
ATOM 1442 N N . PHE A 1 175 ? -18.872 -2.902 -2.562 1.00 98.56 175 PHE A N 1
ATOM 1443 C CA . PHE A 1 175 ? -18.625 -3.556 -3.847 1.00 98.56 175 PHE A CA 1
ATOM 1444 C C . PHE A 1 175 ? -17.818 -2.679 -4.816 1.00 98.56 175 PHE A C 1
ATOM 1446 O O . PHE A 1 175 ? -16.935 -3.196 -5.489 1.00 98.56 175 PHE A O 1
ATOM 1453 N N . LEU A 1 176 ? -18.027 -1.357 -4.827 1.00 98.62 176 LEU A N 1
ATOM 1454 C CA . LEU A 1 176 ? -17.199 -0.423 -5.600 1.00 98.62 176 LEU A CA 1
ATOM 1455 C C . LEU A 1 176 ? -15.718 -0.506 -5.196 1.00 98.62 176 LEU A C 1
ATOM 1457 O O . LEU A 1 176 ? -14.856 -0.704 -6.047 1.00 98.62 176 LEU A O 1
ATOM 1461 N N . PHE A 1 177 ? -15.415 -0.388 -3.901 1.00 98.81 177 PHE A N 1
ATOM 1462 C CA . PHE A 1 177 ? -14.036 -0.466 -3.416 1.00 98.81 177 PHE A CA 1
ATOM 1463 C C . PHE A 1 177 ? -13.448 -1.880 -3.557 1.00 98.81 177 PHE A C 1
ATOM 1465 O O . PHE A 1 177 ? -12.255 -2.016 -3.801 1.00 98.81 177 PHE A O 1
ATOM 1472 N N . PHE A 1 178 ? -14.267 -2.933 -3.486 1.00 98.81 178 PHE A N 1
ATOM 1473 C CA . PHE A 1 178 ? -13.834 -4.302 -3.770 1.00 98.81 178 PHE A CA 1
ATOM 1474 C C . PHE A 1 178 ? -13.441 -4.490 -5.246 1.00 98.81 178 PHE A C 1
ATOM 1476 O O . PHE A 1 178 ? -12.363 -5.010 -5.518 1.00 98.81 178 PHE A O 1
ATOM 1483 N N . ILE A 1 179 ? -14.237 -3.977 -6.194 1.00 98.62 179 ILE A N 1
ATOM 1484 C CA . ILE A 1 179 ? -13.889 -3.963 -7.626 1.00 98.62 179 ILE A CA 1
ATOM 1485 C C . ILE A 1 179 ? -12.563 -3.223 -7.850 1.00 98.62 179 ILE A C 1
ATOM 1487 O O . ILE A 1 179 ? -11.697 -3.734 -8.554 1.00 98.62 179 ILE A O 1
ATOM 1491 N N . LEU A 1 180 ? -12.361 -2.060 -7.220 1.00 98.62 180 LEU A N 1
ATOM 1492 C CA . LEU A 1 180 ? -11.102 -1.308 -7.322 1.00 98.62 180 LEU A CA 1
ATOM 1493 C C . LEU A 1 180 ? -9.906 -2.070 -6.722 1.00 98.62 180 LEU A C 1
ATOM 1495 O O . LEU A 1 180 ? -8.817 -2.045 -7.295 1.00 98.62 180 LEU A O 1
ATOM 1499 N N . ALA A 1 181 ? -10.099 -2.801 -5.619 1.00 98.56 181 ALA A N 1
ATOM 1500 C CA . ALA A 1 181 ? -9.073 -3.675 -5.048 1.00 98.56 181 ALA A CA 1
ATOM 1501 C C . ALA A 1 181 ? -8.700 -4.819 -6.013 1.00 98.56 181 ALA A C 1
ATOM 1503 O O . ALA A 1 181 ? -7.514 -5.053 -6.258 1.00 98.56 181 ALA A O 1
ATOM 1504 N N . CYS A 1 182 ? -9.691 -5.485 -6.617 1.00 97.88 182 CYS A N 1
ATOM 1505 C CA . CYS A 1 182 ? -9.472 -6.528 -7.623 1.00 97.88 182 CYS A CA 1
ATOM 1506 C C . CYS A 1 182 ? -8.784 -5.984 -8.883 1.00 97.88 182 CYS A C 1
ATOM 1508 O O . CYS A 1 182 ? -7.849 -6.601 -9.384 1.00 97.88 182 CYS A O 1
ATOM 1510 N N . LEU A 1 183 ? -9.178 -4.798 -9.358 1.00 97.75 183 LEU A N 1
ATOM 1511 C CA . LEU A 1 183 ? -8.525 -4.126 -10.485 1.00 97.75 183 LEU A CA 1
ATOM 1512 C C . LEU A 1 183 ? -7.125 -3.575 -10.141 1.00 97.75 183 LEU A C 1
ATOM 1514 O O . LEU A 1 183 ? -6.406 -3.150 -11.042 1.00 97.75 183 LEU A O 1
ATOM 1518 N N . THR A 1 184 ? -6.723 -3.596 -8.866 1.00 97.44 184 THR A N 1
ATOM 1519 C CA . THR A 1 184 ? -5.363 -3.252 -8.424 1.00 97.44 184 THR A CA 1
ATOM 1520 C C . THR A 1 184 ? -4.466 -4.484 -8.308 1.00 97.44 184 THR A C 1
ATOM 1522 O O . THR A 1 184 ? -3.345 -4.454 -8.796 1.00 97.44 184 THR A O 1
ATOM 1525 N N . LYS A 1 185 ? -4.905 -5.557 -7.631 1.00 95.19 185 LYS A N 1
ATOM 1526 C CA . LYS A 1 185 ? -4.036 -6.717 -7.330 1.00 95.19 185 LYS A CA 1
ATOM 1527 C C . LYS A 1 185 ? -4.761 -8.072 -7.378 1.00 95.19 185 LYS A C 1
ATOM 1529 O O . LYS A 1 185 ? -4.473 -8.971 -6.589 1.00 95.19 185 LYS A O 1
ATOM 1534 N N . GLY A 1 186 ? -5.728 -8.203 -8.286 1.00 93.81 186 GLY A N 1
ATOM 1535 C CA . GLY A 1 186 ? -6.371 -9.471 -8.626 1.00 93.81 186 GLY A CA 1
ATOM 1536 C C . GLY A 1 186 ? -7.041 -10.157 -7.433 1.00 93.81 186 GLY A C 1
ATOM 1537 O O . GLY A 1 186 ? -7.776 -9.538 -6.658 1.00 93.81 186 GLY A O 1
ATOM 1538 N N . ILE A 1 187 ? -6.773 -11.456 -7.283 1.00 91.69 187 ILE A N 1
ATOM 1539 C CA . ILE A 1 187 ? -7.396 -12.321 -6.268 1.00 91.69 187 ILE A CA 1
ATOM 1540 C C . ILE A 1 187 ? -7.028 -11.941 -4.821 1.00 91.69 187 ILE A C 1
ATOM 1542 O O . ILE A 1 187 ? -7.782 -12.241 -3.897 1.00 91.69 187 ILE A O 1
ATOM 1546 N N . VAL A 1 188 ? -5.913 -11.228 -4.603 1.00 92.38 188 VAL A N 1
ATOM 1547 C CA . VAL A 1 188 ? -5.435 -10.819 -3.263 1.00 92.38 188 VAL A CA 1
ATOM 1548 C C . VAL A 1 188 ? -6.470 -9.946 -2.538 1.00 92.38 188 VAL A C 1
ATOM 1550 O O . VAL A 1 188 ? -6.604 -10.003 -1.314 1.00 92.38 188 VAL A O 1
ATOM 1553 N N . ALA A 1 189 ? -7.285 -9.205 -3.294 1.00 96.00 189 ALA A N 1
ATOM 1554 C CA . ALA A 1 189 ? -8.407 -8.433 -2.770 1.00 96.00 189 ALA A CA 1
ATOM 1555 C C . ALA A 1 189 ? -9.439 -9.275 -1.994 1.00 96.00 189 ALA A C 1
ATOM 1557 O O . ALA A 1 189 ? -10.150 -8.718 -1.160 1.00 96.00 189 ALA A O 1
ATOM 1558 N N . CYS A 1 190 ? -9.514 -10.591 -2.224 1.00 95.81 190 CYS A N 1
ATOM 1559 C CA . CYS A 1 190 ? -10.457 -11.506 -1.577 1.00 95.81 190 CYS A CA 1
ATOM 1560 C C . CYS A 1 190 ? -10.019 -11.991 -0.183 1.00 95.81 190 CYS A C 1
ATOM 1562 O O . CYS A 1 190 ? -10.853 -12.521 0.550 1.00 95.81 190 CYS A O 1
ATOM 1564 N N . ILE A 1 191 ? -8.748 -11.823 0.210 1.00 95.50 191 ILE A N 1
ATOM 1565 C CA . ILE A 1 191 ? -8.200 -12.392 1.461 1.00 95.50 191 ILE A CA 1
ATOM 1566 C C . ILE A 1 191 ? -8.967 -11.952 2.733 1.00 95.50 191 ILE A C 1
ATOM 1568 O O . ILE A 1 191 ? -9.139 -12.780 3.625 1.00 95.50 191 ILE A O 1
ATOM 1572 N N . PRO A 1 192 ? -9.490 -10.714 2.856 1.00 97.69 192 PRO A N 1
ATOM 1573 C CA . PRO A 1 192 ? -10.344 -10.325 3.987 1.00 97.69 192 PRO A CA 1
ATOM 1574 C C . PRO A 1 192 ? -11.755 -10.956 4.032 1.00 97.69 192 PRO A C 1
ATOM 1576 O O . PRO A 1 192 ? -12.400 -10.915 5.083 1.00 97.69 192 PRO A O 1
ATOM 1579 N N . LEU A 1 193 ? -12.272 -11.535 2.938 1.00 97.38 193 LEU A N 1
ATOM 1580 C CA . LEU A 1 193 ? -13.665 -12.012 2.865 1.00 97.38 193 LEU A CA 1
ATOM 1581 C C . LEU A 1 193 ? -14.021 -13.122 3.883 1.00 97.38 193 LEU A C 1
ATOM 1583 O O . LEU A 1 193 ? -15.110 -13.043 4.460 1.00 97.38 193 LEU A O 1
ATOM 1587 N N . PRO A 1 194 ? -13.157 -14.114 4.191 1.00 97.44 194 PRO A N 1
ATOM 1588 C CA . PRO A 1 194 ? -13.431 -15.109 5.232 1.00 97.44 194 PRO A CA 1
ATOM 1589 C C . PRO A 1 194 ? -13.663 -14.493 6.619 1.00 97.44 194 PRO A C 1
ATOM 1591 O O . PRO A 1 194 ? -14.583 -14.909 7.321 1.00 97.44 194 PRO A O 1
ATOM 1594 N N . ALA A 1 195 ? -12.913 -13.451 6.997 1.00 97.88 195 ALA A N 1
ATOM 1595 C CA . ALA A 1 195 ? -13.136 -12.732 8.256 1.00 97.88 195 ALA A CA 1
ATOM 1596 C C . ALA A 1 195 ? -14.483 -12.003 8.291 1.00 97.88 195 ALA A C 1
ATOM 1598 O O . ALA A 1 195 ? -15.154 -11.996 9.325 1.00 97.88 195 ALA A O 1
ATOM 1599 N N . ILE A 1 196 ? -14.908 -11.432 7.160 1.00 97.75 196 ILE A N 1
ATOM 1600 C CA . ILE A 1 196 ? -16.242 -10.839 7.019 1.00 97.75 196 ILE A CA 1
ATOM 1601 C C . ILE A 1 196 ? -17.322 -11.919 7.192 1.00 97.75 196 ILE A C 1
ATOM 1603 O O . ILE A 1 196 ? -18.279 -11.709 7.940 1.00 97.75 196 ILE A O 1
ATOM 1607 N N . GLY A 1 197 ? -17.142 -13.098 6.587 1.00 97.44 197 GLY A N 1
ATOM 1608 C CA . GLY A 1 197 ? -18.020 -14.259 6.776 1.00 97.44 197 GLY A CA 1
ATOM 1609 C C . GLY A 1 197 ? -18.123 -14.695 8.241 1.00 97.44 197 GLY A C 1
ATOM 1610 O O . GLY A 1 197 ? -19.225 -14.825 8.775 1.00 97.44 197 GLY A O 1
ATOM 1611 N N . VAL A 1 198 ? -16.988 -14.832 8.933 1.00 97.75 198 VAL A N 1
ATOM 1612 C CA . VAL A 1 198 ? -16.941 -15.164 10.368 1.00 97.75 198 VAL A CA 1
ATOM 1613 C C . VAL A 1 198 ? -17.608 -14.084 11.224 1.00 97.75 198 VAL A C 1
ATOM 1615 O O . VAL A 1 198 ? -18.333 -14.416 12.162 1.00 97.75 198 VAL A O 1
ATOM 1618 N N . TYR A 1 199 ? -17.461 -12.800 10.886 1.00 97.06 199 TYR A N 1
ATOM 1619 C CA . TYR A 1 199 ? -18.163 -11.724 11.588 1.00 97.06 199 TYR A CA 1
ATOM 1620 C C . TYR A 1 199 ? -19.685 -11.770 11.364 1.00 97.06 199 TYR A C 1
ATOM 1622 O O . TYR A 1 199 ? -20.442 -11.573 12.317 1.00 97.06 199 TYR A O 1
ATOM 1630 N N . ILE A 1 200 ? -20.161 -12.092 10.153 1.00 96.94 200 ILE A N 1
ATOM 1631 C CA . ILE A 1 200 ? -21.595 -12.315 9.877 1.00 96.94 200 ILE A CA 1
ATOM 1632 C C . ILE A 1 200 ? -22.132 -13.479 10.721 1.00 96.94 200 ILE A C 1
ATOM 1634 O O . ILE A 1 200 ? -23.190 -13.338 11.335 1.00 96.94 200 ILE A O 1
ATOM 1638 N N . LEU A 1 201 ? -21.399 -14.596 10.795 1.00 97.12 201 LEU A N 1
ATOM 1639 C CA . LEU A 1 201 ? -21.762 -15.762 11.610 1.00 97.12 201 LEU A CA 1
ATOM 1640 C C . LEU A 1 201 ? -21.830 -15.403 13.103 1.00 97.12 201 LEU A C 1
ATOM 1642 O O . LEU A 1 201 ? -22.852 -15.642 13.750 1.00 97.12 201 LEU A O 1
ATOM 1646 N N . ALA A 1 202 ? -20.785 -14.764 13.637 1.00 95.00 202 ALA A N 1
ATOM 1647 C CA . ALA A 1 202 ? -20.695 -14.369 15.043 1.00 95.00 202 ALA A CA 1
ATOM 1648 C C . ALA A 1 202 ? -21.770 -13.344 15.453 1.00 95.00 202 ALA A C 1
ATOM 1650 O O . ALA A 1 202 ? -22.306 -13.410 16.558 1.00 95.00 202 ALA A O 1
ATOM 1651 N N . THR A 1 203 ? -22.126 -12.416 14.558 1.00 93.06 203 THR A N 1
ATOM 1652 C CA . THR A 1 203 ? -23.196 -11.424 14.786 1.00 93.06 203 THR A CA 1
ATOM 1653 C C . THR A 1 203 ? -24.592 -11.912 14.388 1.00 93.06 203 THR A C 1
ATOM 1655 O O . THR A 1 203 ? -25.571 -11.203 14.621 1.00 93.06 203 THR A O 1
ATOM 1658 N N . ARG A 1 204 ? -24.703 -13.115 13.802 1.00 93.81 204 ARG A N 1
ATOM 1659 C CA . ARG A 1 204 ? -25.927 -13.702 13.224 1.00 93.81 204 ARG A CA 1
ATOM 1660 C C . ARG A 1 204 ? -26.628 -12.796 12.199 1.00 93.81 204 ARG A C 1
ATOM 1662 O O . ARG A 1 204 ? -27.849 -12.856 12.041 1.00 93.81 204 ARG A O 1
ATOM 1669 N N . ASN A 1 205 ? -25.880 -11.957 11.479 1.00 90.75 205 ASN A N 1
ATOM 1670 C CA . ASN A 1 205 ? -26.444 -10.955 10.569 1.00 90.75 205 ASN A CA 1
ATOM 1671 C C . ASN A 1 205 ? -26.773 -11.523 9.174 1.00 90.75 205 ASN A C 1
ATOM 1673 O O . ASN A 1 205 ? -26.371 -10.999 8.137 1.00 90.75 205 ASN A O 1
ATOM 1677 N N . PHE A 1 206 ? -27.541 -12.614 9.144 1.00 93.81 206 PHE A N 1
ATOM 1678 C CA . PHE A 1 206 ? -27.909 -13.347 7.926 1.00 93.81 206 PHE A CA 1
ATOM 1679 C C . PHE A 1 206 ? -28.862 -12.587 6.986 1.00 93.81 206 PHE A C 1
ATOM 1681 O O . PHE A 1 206 ? -29.204 -13.092 5.918 1.00 93.81 206 PHE A O 1
ATOM 1688 N N . LYS A 1 207 ? -29.297 -11.373 7.352 1.00 90.62 207 LYS A N 1
ATOM 1689 C CA . LYS A 1 207 ? -30.195 -10.540 6.534 1.00 90.62 207 LYS A CA 1
ATOM 1690 C C . LYS A 1 207 ? -29.588 -10.182 5.177 1.00 90.62 207 LYS A C 1
ATOM 1692 O O . LYS A 1 207 ? -30.333 -10.069 4.211 1.00 90.62 207 LYS A O 1
ATOM 1697 N N . ILE A 1 208 ? -28.258 -10.088 5.091 1.00 93.62 208 ILE A N 1
ATOM 1698 C CA . ILE A 1 208 ? -27.536 -9.840 3.836 1.00 93.62 208 ILE A CA 1
ATOM 1699 C C . ILE A 1 208 ? -27.861 -10.866 2.740 1.00 93.62 208 ILE A C 1
ATOM 1701 O O . ILE A 1 208 ? -28.015 -10.495 1.584 1.00 93.62 208 ILE A O 1
ATOM 1705 N N . PHE A 1 209 ? -28.074 -12.135 3.094 1.00 93.50 209 PHE A N 1
ATOM 1706 C CA . PHE A 1 209 ? -28.414 -13.192 2.132 1.00 93.50 209 PHE A CA 1
ATOM 1707 C C . PHE A 1 209 ? -29.874 -13.131 1.646 1.00 93.50 209 PHE A C 1
ATOM 1709 O O . PHE A 1 209 ? -30.296 -13.947 0.836 1.00 93.50 209 PHE A O 1
ATOM 1716 N N . ARG A 1 210 ? -30.664 -12.167 2.138 1.00 92.44 210 ARG A N 1
ATOM 1717 C CA . ARG A 1 210 ? -32.016 -11.847 1.647 1.00 92.44 210 ARG A CA 1
ATOM 1718 C C . ARG A 1 210 ? -32.061 -10.522 0.878 1.00 92.44 210 ARG A C 1
ATOM 1720 O O . ARG A 1 210 ? -33.107 -10.162 0.351 1.00 92.44 210 ARG A O 1
ATOM 1727 N N . GLU A 1 211 ? -30.949 -9.790 0.821 1.00 93.69 211 GLU A N 1
ATOM 1728 C CA . GLU A 1 211 ? -30.825 -8.546 0.065 1.00 93.69 211 GLU A CA 1
ATOM 1729 C C . GLU A 1 211 ? -30.588 -8.882 -1.411 1.00 93.69 211 GLU A C 1
ATOM 1731 O O . GLU A 1 211 ? -29.479 -9.242 -1.801 1.00 93.69 211 GLU A O 1
ATOM 1736 N N . GLY A 1 212 ? -31.617 -8.758 -2.255 1.00 94.06 212 GLY A N 1
ATOM 1737 C CA . GLY A 1 212 ? -31.503 -9.061 -3.688 1.00 94.06 212 GLY A CA 1
ATOM 1738 C C . GLY A 1 212 ? -30.358 -8.299 -4.367 1.00 94.06 212 GLY A C 1
ATOM 1739 O O . GLY A 1 212 ? -29.667 -8.844 -5.230 1.00 94.06 212 GLY A O 1
ATOM 1740 N N . LYS A 1 213 ? -30.068 -7.072 -3.907 1.00 95.38 213 LYS A N 1
ATOM 1741 C CA . LYS A 1 213 ? -28.977 -6.265 -4.457 1.00 95.38 213 LYS A CA 1
ATOM 1742 C C . LYS A 1 213 ? -27.582 -6.826 -4.166 1.00 95.38 213 LYS A C 1
ATOM 1744 O O . LYS A 1 213 ? -26.659 -6.540 -4.925 1.00 95.38 213 LYS A O 1
ATOM 1749 N N . PHE A 1 214 ? -27.410 -7.623 -3.109 1.00 96.44 214 PHE A N 1
ATOM 1750 C CA . PHE A 1 214 ? -26.144 -8.299 -2.809 1.00 96.44 214 PHE A CA 1
ATOM 1751 C C . PHE A 1 214 ? -25.723 -9.189 -3.984 1.00 96.44 214 PHE A C 1
ATOM 1753 O O . PHE A 1 214 ? -24.611 -9.060 -4.493 1.00 96.44 214 PHE A O 1
ATOM 1760 N N . TYR A 1 215 ? -26.655 -9.996 -4.493 1.00 97.31 215 TYR A N 1
ATOM 1761 C CA . TYR A 1 215 ? -26.431 -10.867 -5.644 1.00 97.31 215 TYR A CA 1
ATOM 1762 C C . TYR A 1 215 ? -26.217 -10.077 -6.938 1.00 97.31 215 TYR A C 1
ATOM 1764 O O . TYR A 1 215 ? -25.286 -10.377 -7.681 1.00 97.31 215 TYR A O 1
ATOM 1772 N N . SER A 1 216 ? -26.987 -9.008 -7.182 1.00 97.00 216 SER A N 1
ATOM 1773 C CA . SER A 1 216 ? -26.753 -8.135 -8.344 1.00 97.00 216 SER A CA 1
ATOM 1774 C C . SER A 1 216 ? -25.343 -7.530 -8.342 1.00 97.00 216 SER A C 1
ATOM 1776 O O . SER A 1 216 ? -24.686 -7.495 -9.379 1.00 97.00 216 SER A O 1
ATOM 1778 N N . LEU A 1 217 ? -24.852 -7.078 -7.182 1.00 97.56 217 LEU A N 1
ATOM 1779 C CA . LEU A 1 217 ? -23.509 -6.506 -7.041 1.00 97.56 217 LEU A CA 1
ATOM 1780 C C . LEU A 1 217 ? -22.396 -7.555 -7.211 1.00 97.56 217 LEU A C 1
ATOM 1782 O O . LEU A 1 217 ? -21.361 -7.234 -7.801 1.00 97.56 217 LEU A O 1
ATOM 1786 N N . ILE A 1 218 ? -22.617 -8.804 -6.780 1.00 97.31 218 ILE A N 1
ATOM 1787 C CA . ILE A 1 218 ? -21.730 -9.937 -7.098 1.00 97.31 218 ILE A CA 1
ATOM 1788 C C . ILE A 1 218 ? -21.658 -10.139 -8.617 1.00 97.31 218 ILE A C 1
ATOM 1790 O O . ILE A 1 218 ? -20.558 -10.164 -9.167 1.00 97.31 218 ILE A O 1
ATOM 1794 N N . CYS A 1 219 ? -22.799 -10.194 -9.312 1.00 97.81 219 CYS A N 1
ATOM 1795 C CA . CYS A 1 219 ? -22.832 -10.349 -10.769 1.00 97.81 219 CYS A CA 1
ATOM 1796 C C . CYS A 1 219 ? -22.093 -9.212 -11.495 1.00 97.81 219 CYS A C 1
ATOM 1798 O O . CYS A 1 219 ? -21.284 -9.487 -12.378 1.00 97.81 219 CYS A O 1
ATOM 1800 N N . TYR A 1 220 ? -22.298 -7.948 -11.099 1.00 96.81 220 TYR A N 1
ATOM 1801 C CA . TYR A 1 220 ? -21.565 -6.813 -11.682 1.00 96.81 220 TYR A CA 1
ATOM 1802 C C . TYR A 1 220 ? -20.055 -6.884 -11.426 1.00 96.81 220 TYR A C 1
ATOM 1804 O O . TYR A 1 220 ? -19.264 -6.579 -12.315 1.00 96.81 220 TYR A O 1
ATOM 1812 N N . THR A 1 221 ? -19.645 -7.319 -10.234 1.00 97.38 221 THR A N 1
ATOM 1813 C CA . THR A 1 221 ? -18.229 -7.490 -9.879 1.00 97.38 221 THR A CA 1
ATOM 1814 C C . THR A 1 221 ? -17.566 -8.561 -10.738 1.00 97.38 221 THR A C 1
ATOM 1816 O O . THR A 1 221 ? -16.511 -8.313 -11.319 1.00 97.38 221 THR A O 1
ATOM 1819 N N . ILE A 1 222 ? -18.213 -9.722 -10.876 1.00 96.81 222 ILE A N 1
ATOM 1820 C CA . ILE A 1 222 ? -17.747 -10.816 -11.735 1.00 96.81 222 ILE A CA 1
ATOM 1821 C C . ILE A 1 222 ? -17.657 -10.343 -13.192 1.00 96.81 222 ILE A C 1
ATOM 1823 O O . ILE A 1 222 ? -16.624 -10.542 -13.824 1.00 96.81 222 ILE A O 1
ATOM 1827 N N . LEU A 1 223 ? -18.686 -9.658 -13.703 1.00 97.69 223 LEU A N 1
ATOM 1828 C CA . LEU A 1 223 ? -18.719 -9.141 -15.074 1.00 97.69 223 LEU A CA 1
ATOM 1829 C C . LEU A 1 223 ? -17.558 -8.176 -15.368 1.00 97.69 223 LEU A C 1
ATOM 1831 O O . LEU A 1 223 ? -16.918 -8.296 -16.408 1.00 97.69 223 LEU A O 1
ATOM 1835 N N . ILE A 1 224 ? -17.264 -7.241 -14.458 1.00 97.25 224 ILE A N 1
ATOM 1836 C CA . ILE A 1 224 ? -16.184 -6.257 -14.638 1.00 97.25 224 ILE A CA 1
ATOM 1837 C C . ILE A 1 224 ? -14.807 -6.932 -14.589 1.00 97.25 224 ILE A C 1
ATOM 1839 O O . ILE A 1 224 ? -13.965 -6.676 -15.450 1.00 97.25 224 ILE A O 1
ATOM 1843 N N . ILE A 1 225 ? -14.576 -7.810 -13.607 1.00 95.88 225 ILE A N 1
ATOM 1844 C CA . ILE A 1 225 ? -13.278 -8.473 -13.418 1.00 95.88 225 ILE A CA 1
ATOM 1845 C C . ILE A 1 225 ? -13.004 -9.459 -14.561 1.00 95.88 225 ILE A C 1
ATOM 1847 O O . ILE A 1 225 ? -11.948 -9.390 -15.188 1.00 95.88 225 ILE A O 1
ATOM 1851 N N . LEU A 1 226 ? -13.958 -10.341 -14.883 1.00 95.44 226 LEU A N 1
ATOM 1852 C CA . LEU A 1 226 ? -13.808 -11.280 -16.000 1.00 95.44 226 LEU A CA 1
ATOM 1853 C C . LEU A 1 226 ? -13.773 -10.555 -17.349 1.00 95.44 226 LEU A C 1
ATOM 1855 O O . LEU A 1 226 ? -13.038 -10.979 -18.234 1.00 95.44 226 LEU A O 1
ATOM 1859 N N . GLY A 1 227 ? -14.495 -9.439 -17.496 1.00 96.94 227 GLY A N 1
ATOM 1860 C CA . GLY A 1 227 ? -14.432 -8.587 -18.682 1.00 96.94 227 GLY A CA 1
ATOM 1861 C C . GLY A 1 227 ? -13.022 -8.056 -18.951 1.00 96.94 227 GLY A C 1
ATOM 1862 O O . GLY A 1 227 ? -12.565 -8.116 -20.091 1.00 96.94 227 GLY A O 1
ATOM 1863 N N . TYR A 1 228 ? -12.296 -7.617 -17.914 1.00 96.62 228 TYR A N 1
ATOM 1864 C CA . TYR A 1 228 ? -10.884 -7.244 -18.053 1.00 96.62 228 TYR A CA 1
ATOM 1865 C C . TYR A 1 228 ? -10.025 -8.425 -18.531 1.00 96.62 228 TYR A C 1
ATOM 1867 O O . TYR A 1 228 ? -9.350 -8.307 -19.555 1.00 96.62 228 TYR A O 1
ATOM 1875 N N . TYR A 1 229 ? -10.070 -9.566 -17.832 1.00 95.88 229 TYR A N 1
ATOM 1876 C CA . TYR A 1 229 ? -9.234 -10.722 -18.179 1.00 95.88 229 TYR A CA 1
ATOM 1877 C C . TYR A 1 229 ? -9.553 -11.278 -19.575 1.00 95.88 229 TYR A C 1
ATOM 1879 O O . TYR A 1 229 ? -8.634 -11.620 -20.312 1.00 95.88 229 TYR A O 1
ATOM 1887 N N . PHE A 1 230 ? -10.825 -11.286 -19.983 1.00 97.31 230 PHE A N 1
ATOM 1888 C CA . PHE A 1 230 ? -11.246 -11.679 -21.329 1.00 97.31 230 PHE A CA 1
ATOM 1889 C C . PHE A 1 230 ? -10.731 -10.720 -22.412 1.00 97.31 230 PHE A C 1
ATOM 1891 O O . PHE A 1 230 ? -10.240 -11.167 -23.446 1.00 97.31 230 PHE A O 1
ATOM 1898 N N . LEU A 1 231 ? -10.801 -9.401 -22.190 1.00 97.69 231 LEU A N 1
ATOM 1899 C CA . LEU A 1 231 ? -10.249 -8.420 -23.132 1.00 97.69 231 LEU A CA 1
ATOM 1900 C C . LEU A 1 231 ? -8.722 -8.522 -23.236 1.00 97.69 231 LEU A C 1
ATOM 1902 O O . LEU A 1 231 ? -8.178 -8.396 -24.332 1.00 97.69 231 LEU A O 1
ATOM 1906 N N . ARG A 1 232 ? -8.040 -8.770 -22.113 1.00 97.00 232 ARG A N 1
ATOM 1907 C CA . ARG A 1 232 ? -6.586 -8.945 -22.050 1.00 97.00 232 ARG A CA 1
ATOM 1908 C C . ARG A 1 232 ? -6.141 -10.223 -22.772 1.00 97.00 232 ARG A C 1
ATOM 1910 O O . ARG A 1 232 ? -5.234 -10.139 -23.592 1.00 97.00 232 ARG A O 1
ATOM 1917 N N . GLU A 1 233 ? -6.833 -11.344 -22.559 1.00 97.38 233 GLU A N 1
ATOM 1918 C CA . GLU A 1 233 ? -6.637 -12.607 -23.293 1.00 97.38 233 GLU A CA 1
ATOM 1919 C C . GLU A 1 233 ? -6.898 -12.445 -24.795 1.00 97.38 233 GLU A C 1
ATOM 1921 O O . GLU A 1 233 ? -6.113 -12.898 -25.621 1.00 97.38 233 GLU A O 1
ATOM 1926 N N . LYS A 1 234 ? -7.975 -11.744 -25.175 1.00 97.69 234 LYS A N 1
ATOM 1927 C CA . LYS A 1 234 ? -8.302 -11.497 -26.585 1.00 97.69 234 LYS A CA 1
ATOM 1928 C C . LYS A 1 234 ? -7.235 -10.658 -27.298 1.00 97.69 234 LYS A C 1
ATOM 1930 O O . LYS A 1 234 ? -7.025 -10.847 -28.492 1.00 97.69 234 LYS A O 1
ATOM 1935 N N . GLN A 1 235 ? -6.596 -9.714 -26.601 1.00 96.94 235 GLN A N 1
ATOM 1936 C CA . GLN A 1 235 ? -5.481 -8.945 -27.162 1.00 96.94 235 GLN A CA 1
ATOM 1937 C C . GLN A 1 235 ? -4.173 -9.744 -27.180 1.00 96.94 235 GLN A C 1
ATOM 1939 O O . GLN A 1 235 ? -3.401 -9.603 -28.124 1.00 96.94 235 GLN A O 1
ATOM 1944 N N . ASN A 1 236 ? -3.922 -10.574 -26.163 1.00 96.19 236 ASN A N 1
ATOM 1945 C CA . ASN A 1 236 ? -2.715 -11.390 -26.049 1.00 96.19 236 ASN A CA 1
ATOM 1946 C C . ASN A 1 236 ? -3.053 -12.778 -25.482 1.00 96.19 236 ASN A C 1
ATOM 1948 O O . ASN A 1 236 ? -3.101 -12.943 -24.258 1.00 96.19 236 ASN A O 1
ATOM 1952 N N . PRO A 1 237 ? -3.276 -13.768 -26.366 1.00 96.75 237 PRO A N 1
ATOM 1953 C CA . PRO A 1 237 ? -3.576 -15.136 -25.965 1.00 96.75 237 PRO A CA 1
ATOM 1954 C C . PRO A 1 237 ? -2.505 -15.732 -25.045 1.00 96.75 237 PRO A C 1
ATOM 1956 O O . PRO A 1 237 ? -1.313 -15.462 -25.194 1.00 96.75 237 PRO A O 1
ATOM 1959 N N . GLY A 1 238 ? -2.937 -16.549 -24.085 1.00 95.06 238 GLY A N 1
ATOM 1960 C CA . GLY A 1 238 ? -2.093 -17.135 -23.045 1.00 95.06 238 GLY A CA 1
ATOM 1961 C C . GLY A 1 238 ? -1.952 -16.284 -21.776 1.00 95.06 238 GLY A C 1
ATOM 1962 O O . GLY A 1 238 ? -1.320 -16.736 -20.818 1.00 95.06 238 GLY A O 1
ATOM 1963 N N . TYR A 1 239 ? -2.556 -15.092 -21.703 1.00 94.94 239 TYR A N 1
ATOM 1964 C CA . TYR A 1 239 ? -2.505 -14.247 -20.505 1.00 94.94 239 TYR A CA 1
ATOM 1965 C C . TYR A 1 239 ? -3.222 -14.888 -19.310 1.00 94.94 239 TYR A C 1
ATOM 1967 O O . TYR A 1 239 ? -2.707 -14.845 -18.197 1.00 94.94 239 TYR A O 1
ATOM 1975 N N . ILE A 1 240 ? -4.364 -15.549 -19.515 1.00 93.50 240 ILE A N 1
ATOM 1976 C CA . ILE A 1 240 ? -5.075 -16.291 -18.460 1.00 93.50 240 ILE A CA 1
ATOM 1977 C C . ILE A 1 240 ? -4.215 -17.445 -17.932 1.00 93.50 240 ILE A C 1
ATOM 1979 O O . ILE A 1 240 ? -4.196 -17.686 -16.724 1.00 93.50 240 ILE A O 1
ATOM 1983 N N . ASN A 1 241 ? -3.447 -18.119 -18.797 1.00 91.94 241 ASN A N 1
ATOM 1984 C CA . ASN A 1 241 ? -2.492 -19.134 -18.354 1.00 91.94 241 ASN A CA 1
ATOM 1985 C C . ASN A 1 241 ? -1.375 -18.503 -17.504 1.00 91.94 241 ASN A C 1
ATOM 1987 O O . ASN A 1 241 ? -1.093 -18.980 -16.406 1.00 91.94 241 ASN A O 1
ATOM 1991 N N . ALA A 1 242 ? -0.816 -17.371 -17.944 1.00 91.06 242 ALA A N 1
ATOM 1992 C CA . ALA A 1 242 ? 0.172 -16.626 -17.168 1.00 91.06 242 ALA A CA 1
ATOM 1993 C C . ALA A 1 242 ? -0.378 -16.162 -15.802 1.00 91.06 242 ALA A C 1
ATOM 1995 O O . ALA A 1 242 ? 0.314 -16.302 -14.796 1.00 91.06 242 ALA A O 1
ATOM 1996 N N . VAL A 1 243 ? -1.622 -15.670 -15.728 1.00 91.25 243 VAL A N 1
ATOM 1997 C CA . VAL A 1 243 ? -2.317 -15.320 -14.468 1.00 91.25 243 VAL A CA 1
ATOM 1998 C C . VAL A 1 243 ? -2.487 -16.551 -13.575 1.00 91.25 243 VAL A C 1
ATOM 2000 O O . VAL A 1 243 ? -2.218 -16.482 -12.377 1.00 91.25 243 VAL A O 1
ATOM 2003 N N . SER A 1 244 ? -2.888 -17.691 -14.143 1.00 86.88 244 SER A N 1
ATOM 2004 C CA . SER A 1 244 ? -3.036 -18.950 -13.405 1.00 86.88 244 SER A CA 1
ATOM 2005 C C . SER A 1 244 ? -1.711 -19.388 -12.772 1.00 86.88 244 SER A C 1
ATOM 2007 O O . SER A 1 244 ? -1.645 -19.636 -11.565 1.00 86.88 244 SER A O 1
ATOM 2009 N N . MET A 1 245 ? -0.628 -19.380 -13.555 1.00 83.62 245 MET A N 1
ATOM 2010 C CA . MET A 1 245 ? 0.718 -19.718 -13.088 1.00 83.62 245 MET A CA 1
ATOM 2011 C C . MET A 1 245 ? 1.243 -18.712 -12.051 1.00 83.62 245 MET A C 1
ATOM 2013 O O . MET A 1 245 ? 1.786 -19.122 -11.028 1.00 83.62 245 MET A O 1
ATOM 2017 N N . ASN A 1 246 ? 1.053 -17.407 -12.259 1.00 78.81 246 ASN A N 1
ATOM 2018 C CA . ASN A 1 246 ? 1.638 -16.375 -11.398 1.00 78.81 246 ASN A CA 1
ATOM 2019 C C . ASN A 1 246 ? 0.825 -16.039 -10.137 1.00 78.81 246 ASN A C 1
ATOM 2021 O O . ASN A 1 246 ? 1.423 -15.573 -9.167 1.00 78.81 246 ASN A O 1
ATOM 2025 N N . GLU A 1 247 ? -0.499 -16.233 -10.120 1.00 75.44 247 GLU A N 1
ATOM 2026 C CA . GLU A 1 247 ? -1.366 -15.747 -9.027 1.00 75.44 247 GLU A CA 1
ATOM 2027 C C . GLU A 1 247 ? -2.233 -16.821 -8.365 1.00 75.44 247 GLU A C 1
ATOM 2029 O O . GLU A 1 247 ? -2.403 -16.774 -7.148 1.00 75.44 247 GLU A O 1
ATOM 2034 N N . LEU A 1 248 ? -2.775 -17.782 -9.123 1.00 66.38 248 LEU A N 1
ATOM 2035 C CA . LEU A 1 248 ? -3.749 -18.750 -8.592 1.00 66.38 248 LEU A CA 1
ATOM 2036 C C . LEU A 1 248 ? -3.104 -20.068 -8.140 1.00 66.38 248 LEU A C 1
ATOM 2038 O O . LEU A 1 248 ? -3.436 -20.576 -7.072 1.00 66.38 248 LEU A O 1
ATOM 2042 N N . GLY A 1 249 ? -2.181 -20.612 -8.936 1.00 59.41 249 GLY A N 1
ATOM 2043 C CA . GLY A 1 249 ? -1.478 -21.863 -8.648 1.00 59.41 249 GLY A CA 1
ATOM 2044 C C . GLY A 1 249 ? -0.062 -21.647 -8.114 1.00 59.41 249 GLY A C 1
ATOM 2045 O O . GLY A 1 249 ? 0.234 -21.989 -6.969 1.00 59.41 249 GLY A O 1
ATOM 2046 N N . GLY A 1 250 ? 0.825 -21.073 -8.933 1.00 60.69 250 GLY A N 1
ATOM 2047 C CA . GLY A 1 250 ? 2.275 -21.191 -8.736 1.00 60.69 250 GLY A CA 1
ATOM 2048 C C . GLY A 1 250 ? 2.832 -20.513 -7.483 1.00 60.69 250 GLY A C 1
ATOM 2049 O O . GLY A 1 250 ? 3.624 -21.131 -6.784 1.00 60.69 250 GLY A O 1
ATOM 2050 N N . ARG A 1 251 ? 2.411 -19.285 -7.140 1.00 61.69 251 ARG A N 1
ATOM 2051 C CA . ARG A 1 251 ? 2.931 -18.573 -5.944 1.00 61.69 251 ARG A CA 1
ATOM 2052 C C . ARG A 1 251 ? 2.297 -19.009 -4.621 1.00 61.69 251 ARG A C 1
ATOM 2054 O O . ARG A 1 251 ? 2.918 -18.859 -3.568 1.00 61.69 251 ARG A O 1
ATOM 2061 N N . PHE A 1 252 ? 1.061 -19.509 -4.655 1.00 61.00 252 PHE A N 1
ATOM 2062 C CA . PHE A 1 252 ? 0.356 -19.943 -3.447 1.00 61.00 252 PHE A CA 1
ATOM 2063 C C . PHE A 1 252 ? 0.746 -21.374 -3.055 1.00 61.00 252 PHE A C 1
ATOM 2065 O O . PHE A 1 252 ? 1.043 -21.624 -1.886 1.00 61.00 252 PHE A O 1
ATOM 2072 N N . LEU A 1 253 ? 0.798 -22.283 -4.039 1.00 62.25 253 LEU A N 1
ATOM 2073 C CA . LEU A 1 253 ? 1.122 -23.704 -3.860 1.00 62.25 253 LEU A CA 1
ATOM 2074 C C . LEU A 1 253 ? 2.615 -24.024 -4.044 1.00 62.25 253 LEU A C 1
ATOM 2076 O O . LEU A 1 253 ? 3.055 -25.085 -3.610 1.00 62.25 253 LEU A O 1
ATOM 2080 N N . GLY A 1 254 ? 3.388 -23.128 -4.662 1.00 58.31 254 GLY A N 1
ATOM 2081 C CA . GLY A 1 254 ? 4.819 -23.285 -4.918 1.00 58.31 254 GLY A CA 1
ATOM 2082 C C . GLY A 1 254 ? 5.655 -22.084 -4.468 1.00 58.31 254 GLY A C 1
ATOM 2083 O O . GLY A 1 254 ? 5.154 -21.005 -4.133 1.00 58.31 254 GLY A O 1
ATOM 2084 N N . THR A 1 255 ? 6.967 -22.291 -4.434 1.00 54.19 255 THR A N 1
ATOM 2085 C CA . THR A 1 255 ? 7.960 -21.288 -4.034 1.00 54.19 255 THR A CA 1
ATOM 2086 C C . THR A 1 255 ? 8.588 -20.653 -5.268 1.00 54.19 255 THR A C 1
ATOM 2088 O O . THR A 1 255 ? 9.183 -21.362 -6.077 1.00 54.19 255 THR A O 1
ATOM 2091 N N . ILE A 1 256 ? 8.519 -19.328 -5.387 1.00 58.50 256 ILE A N 1
ATOM 2092 C CA . ILE A 1 256 ? 9.275 -18.571 -6.396 1.00 58.50 256 ILE A CA 1
ATOM 2093 C C . ILE A 1 256 ? 10.516 -17.939 -5.743 1.00 58.50 256 ILE A C 1
ATOM 2095 O O . ILE A 1 256 ? 10.467 -17.548 -4.577 1.00 58.50 256 ILE A O 1
ATOM 2099 N N . GLU A 1 257 ? 11.631 -17.874 -6.484 1.00 53.59 257 GLU A N 1
ATOM 2100 C CA . GLU A 1 257 ? 12.843 -17.098 -6.138 1.00 53.59 257 GLU A CA 1
ATOM 2101 C C . GLU A 1 257 ? 13.415 -17.378 -4.727 1.00 53.59 257 GLU A C 1
ATOM 2103 O O . GLU A 1 257 ? 13.899 -16.487 -4.036 1.00 53.59 257 GLU A O 1
ATOM 2108 N N . ASN A 1 258 ? 13.366 -18.637 -4.274 1.00 57.28 258 ASN A N 1
ATOM 2109 C CA . ASN A 1 258 ? 13.804 -19.065 -2.933 1.00 57.28 258 ASN A CA 1
ATOM 2110 C C . ASN A 1 258 ? 13.088 -18.365 -1.753 1.00 57.28 258 ASN A C 1
ATOM 2112 O O . ASN A 1 258 ? 13.525 -18.478 -0.608 1.00 57.28 258 ASN A O 1
ATOM 2116 N N . HIS A 1 259 ? 11.941 -17.713 -1.976 1.00 64.56 259 HIS A N 1
ATOM 2117 C CA . HIS A 1 259 ? 11.142 -17.051 -0.934 1.00 64.56 259 HIS A CA 1
ATOM 2118 C C . HIS A 1 259 ? 10.293 -18.018 -0.084 1.00 64.56 259 HIS A C 1
ATOM 2120 O O . HIS A 1 259 ? 9.175 -17.690 0.325 1.00 64.56 259 HIS A O 1
ATOM 2126 N N . ASN A 1 260 ? 10.830 -19.208 0.205 1.00 74.81 260 ASN A N 1
ATOM 2127 C CA . ASN A 1 260 ? 10.255 -20.129 1.177 1.00 74.81 260 ASN A CA 1
ATOM 2128 C C . ASN A 1 260 ? 10.616 -19.655 2.590 1.00 74.81 260 ASN A C 1
ATOM 2130 O O . ASN A 1 260 ? 11.790 -19.535 2.940 1.00 74.81 260 ASN A O 1
ATOM 2134 N N . GLN A 1 261 ? 9.605 -19.346 3.392 1.00 84.25 261 GLN A N 1
ATOM 2135 C CA . GLN A 1 261 ? 9.760 -18.804 4.739 1.00 84.25 261 GLN A CA 1
ATOM 2136 C C . GLN A 1 261 ? 8.795 -19.521 5.692 1.00 84.25 261 GLN A C 1
ATOM 2138 O O . GLN A 1 261 ? 7.679 -19.873 5.281 1.00 84.25 261 GLN A O 1
ATOM 2143 N N . PRO A 1 262 ? 9.175 -19.727 6.966 1.00 87.88 262 PRO A N 1
ATOM 2144 C CA . PRO A 1 262 ? 8.385 -20.518 7.902 1.00 87.88 262 PRO A CA 1
ATOM 2145 C C . PRO A 1 262 ? 7.041 -19.845 8.229 1.00 87.88 262 PRO A C 1
ATOM 2147 O O . PRO A 1 262 ? 6.837 -18.653 7.994 1.00 87.88 262 PRO A O 1
ATOM 2150 N N . TRP A 1 263 ? 6.093 -20.605 8.781 1.00 89.19 263 TRP A N 1
ATOM 2151 C CA . TRP A 1 263 ? 4.723 -20.127 9.031 1.00 89.19 263 TRP A CA 1
ATOM 2152 C C . TRP A 1 263 ? 4.667 -18.882 9.946 1.00 89.19 263 TRP A C 1
ATOM 2154 O O . TRP A 1 263 ? 3.809 -18.015 9.770 1.00 89.19 263 TRP A O 1
ATOM 2164 N N . ASN A 1 264 ? 5.612 -18.759 10.885 1.00 91.69 264 ASN A N 1
ATOM 2165 C CA . ASN A 1 264 ? 5.768 -17.639 11.818 1.00 91.69 264 ASN A CA 1
ATOM 2166 C C . ASN A 1 264 ? 6.467 -16.406 11.214 1.00 91.69 264 ASN A C 1
ATOM 2168 O O . ASN A 1 264 ? 6.590 -15.398 11.908 1.00 91.69 264 ASN A O 1
ATOM 2172 N N . TYR A 1 265 ? 6.880 -16.439 9.940 1.00 93.56 265 TYR A N 1
ATOM 2173 C CA . TYR A 1 265 ? 7.604 -15.350 9.269 1.00 93.56 265 TYR A CA 1
ATOM 2174 C C . TYR A 1 265 ? 6.986 -13.966 9.512 1.00 93.56 265 TYR A C 1
ATOM 2176 O O . TYR A 1 265 ? 7.677 -13.056 9.962 1.00 93.56 265 TYR A O 1
ATOM 2184 N N . TYR A 1 266 ? 5.674 -13.803 9.298 1.00 94.44 266 TYR A N 1
ATOM 2185 C CA . TYR A 1 266 ? 5.013 -12.507 9.494 1.00 94.44 266 TYR A CA 1
ATOM 2186 C C . TYR A 1 266 ? 4.938 -12.076 10.963 1.00 94.44 266 TYR A C 1
ATOM 2188 O O . TYR A 1 266 ? 4.947 -10.879 11.243 1.00 94.44 266 TYR A O 1
ATOM 2196 N N . PHE A 1 267 ? 4.906 -13.016 11.913 1.00 92.62 267 PHE A N 1
ATOM 2197 C CA . PHE A 1 267 ? 4.970 -12.695 13.340 1.00 92.62 267 PHE A CA 1
ATOM 2198 C C . PHE A 1 267 ? 6.349 -12.138 13.716 1.00 92.62 267 PHE A C 1
ATOM 2200 O O . PHE A 1 267 ? 6.434 -11.070 14.328 1.00 92.62 267 PHE A O 1
ATOM 2207 N N . ASP A 1 268 ? 7.424 -12.801 13.286 1.00 94.06 268 ASP A N 1
ATOM 2208 C CA . ASP A 1 268 ? 8.791 -12.343 13.546 1.00 94.06 268 ASP A CA 1
ATOM 2209 C C . ASP A 1 268 ? 9.117 -11.049 12.799 1.00 94.06 268 ASP A C 1
ATOM 2211 O O . ASP A 1 268 ? 9.711 -10.134 13.370 1.00 94.06 268 ASP A O 1
ATOM 2215 N N . LEU A 1 269 ? 8.664 -10.915 11.553 1.00 93.38 269 LEU A N 1
ATOM 2216 C CA . LEU A 1 269 ? 8.812 -9.698 10.762 1.00 93.38 269 LEU A CA 1
ATOM 2217 C C . LEU A 1 269 ? 8.076 -8.511 11.410 1.00 93.38 269 LEU A C 1
ATOM 2219 O O . LEU A 1 269 ? 8.643 -7.421 11.516 1.00 93.38 269 LEU A O 1
ATOM 2223 N N . MET A 1 270 ? 6.862 -8.714 11.935 1.00 93.94 270 MET A N 1
ATOM 2224 C CA . MET A 1 270 ? 6.163 -7.699 12.731 1.00 93.94 270 MET A CA 1
ATOM 2225 C C . MET A 1 270 ? 6.916 -7.348 14.015 1.00 93.94 270 MET A C 1
ATOM 2227 O O . MET A 1 270 ? 7.151 -6.169 14.277 1.00 93.94 270 MET A O 1
ATOM 2231 N N . LYS A 1 271 ? 7.328 -8.345 14.799 1.00 93.44 271 LYS A N 1
ATOM 2232 C CA . LYS A 1 271 ? 8.039 -8.152 16.070 1.00 93.44 271 LYS A CA 1
ATOM 2233 C C . LYS A 1 271 ? 9.368 -7.411 15.896 1.00 93.44 271 LYS A C 1
ATOM 2235 O O . LYS A 1 271 ? 9.664 -6.492 16.658 1.00 93.44 271 LYS A O 1
ATOM 2240 N N . ASN A 1 272 ? 10.158 -7.801 14.900 1.00 92.12 272 ASN A N 1
ATOM 2241 C CA . ASN A 1 272 ? 11.546 -7.370 14.756 1.00 92.12 272 ASN A CA 1
ATOM 2242 C C . ASN A 1 272 ? 11.704 -6.142 13.845 1.00 92.12 272 ASN A C 1
ATOM 2244 O O . ASN A 1 272 ? 12.643 -5.366 14.042 1.00 92.12 272 ASN A O 1
ATOM 2248 N N . VAL A 1 273 ? 10.795 -5.947 12.878 1.00 90.81 273 VAL A N 1
ATOM 2249 C CA . VAL A 1 273 ? 10.902 -4.910 11.836 1.00 90.81 273 VAL A CA 1
ATOM 2250 C C . VAL A 1 273 ? 9.655 -4.025 11.768 1.00 90.81 273 VAL A C 1
ATOM 2252 O O . VAL A 1 273 ? 9.757 -2.834 12.059 1.00 90.81 273 VAL A O 1
ATOM 2255 N N . GLN A 1 274 ? 8.492 -4.571 11.391 1.00 92.94 274 GLN A N 1
ATOM 2256 C CA . GLN A 1 274 ? 7.346 -3.791 10.884 1.00 92.94 274 GLN A CA 1
ATOM 2257 C C . GLN A 1 274 ? 6.491 -3.116 11.972 1.00 92.94 274 GLN A C 1
ATOM 2259 O O . GLN A 1 274 ? 5.913 -2.057 11.734 1.00 92.94 274 GLN A O 1
ATOM 2264 N N . LEU A 1 275 ? 6.419 -3.705 13.169 1.00 92.88 275 LEU A N 1
ATOM 2265 C CA . LEU A 1 275 ? 5.700 -3.190 14.343 1.00 92.88 275 LEU A CA 1
ATOM 2266 C C . LEU A 1 275 ? 6.630 -2.980 15.550 1.00 92.88 275 LEU A C 1
ATOM 2268 O O . LEU A 1 275 ? 6.139 -2.857 16.666 1.00 92.88 275 LEU A O 1
ATOM 2272 N N . LYS A 1 276 ? 7.955 -2.907 15.364 1.00 89.69 276 LYS A N 1
ATOM 2273 C CA . LYS A 1 276 ? 8.964 -2.968 16.445 1.00 89.69 276 LYS A CA 1
ATOM 2274 C C . LYS A 1 276 ? 8.682 -2.090 17.680 1.00 89.69 276 LYS A C 1
ATOM 2276 O O . LYS A 1 276 ? 8.948 -2.518 18.796 1.00 89.69 276 LYS A O 1
ATOM 2281 N N . PHE A 1 277 ? 8.150 -0.876 17.508 1.00 92.06 277 PHE A N 1
ATOM 2282 C CA . PHE A 1 277 ? 7.724 -0.032 18.638 1.00 92.06 277 PHE A CA 1
ATOM 2283 C C . PHE A 1 277 ? 6.324 -0.389 19.162 1.00 92.06 277 PHE A C 1
ATOM 2285 O O . PHE A 1 277 ? 6.095 -0.467 20.367 1.00 92.06 277 PHE A O 1
ATOM 2292 N N . TRP A 1 278 ? 5.381 -0.624 18.254 1.00 95.44 278 TRP A N 1
ATOM 2293 C CA . TRP A 1 278 ? 3.976 -0.867 18.569 1.00 95.44 278 TRP A CA 1
ATOM 2294 C C . TRP A 1 278 ? 3.690 -2.269 19.132 1.00 95.44 278 TRP A C 1
ATOM 2296 O O . TRP A 1 278 ? 2.657 -2.466 19.768 1.00 95.44 278 TRP A O 1
ATOM 2306 N N . ILE A 1 279 ? 4.612 -3.226 18.972 1.00 92.31 279 ILE A N 1
ATOM 2307 C CA . ILE A 1 279 ? 4.477 -4.610 19.447 1.00 92.31 279 ILE A CA 1
ATOM 2308 C C . ILE A 1 279 ? 4.248 -4.680 20.967 1.00 92.31 279 ILE A C 1
ATOM 2310 O O . ILE A 1 279 ? 3.419 -5.458 21.435 1.00 92.31 279 ILE A O 1
ATOM 2314 N N . TYR A 1 280 ? 4.891 -3.792 21.735 1.00 91.38 280 TYR A N 1
ATOM 2315 C CA . TYR A 1 280 ? 4.744 -3.695 23.192 1.00 91.38 280 TYR A CA 1
ATOM 2316 C C . TYR A 1 280 ? 3.353 -3.212 23.638 1.00 91.38 280 TYR A C 1
ATOM 2318 O O . TYR A 1 280 ? 2.971 -3.409 24.789 1.00 91.38 280 TYR A O 1
ATOM 2326 N N . PHE A 1 281 ? 2.574 -2.611 22.732 1.00 93.38 281 PHE A N 1
ATOM 2327 C CA . PHE A 1 281 ? 1.215 -2.134 22.994 1.00 93.38 281 PHE A CA 1
ATOM 2328 C C . PHE A 1 281 ? 0.138 -3.165 22.607 1.00 93.38 281 PHE A C 1
ATOM 2330 O O . PHE A 1 281 ? -1.022 -2.975 22.973 1.00 93.38 281 PHE A O 1
ATOM 2337 N N . LEU A 1 282 ? 0.483 -4.274 21.929 1.00 90.25 282 LEU A N 1
ATOM 2338 C CA . LEU A 1 282 ? -0.488 -5.314 21.542 1.00 90.25 282 LEU A CA 1
ATOM 2339 C C . LEU A 1 282 ? -1.306 -5.886 22.720 1.00 90.25 282 LEU A C 1
ATOM 2341 O O . LEU A 1 282 ? -2.518 -6.033 22.550 1.00 90.25 282 LEU A O 1
ATOM 2345 N N . PRO A 1 283 ? -0.744 -6.151 23.922 1.00 90.88 283 PRO A N 1
ATOM 2346 C CA . PRO A 1 283 ? -1.538 -6.636 25.056 1.00 90.88 283 PRO A CA 1
ATOM 2347 C C . PRO A 1 283 ? -2.652 -5.670 25.487 1.00 90.88 283 PRO A C 1
ATOM 2349 O O . PRO A 1 283 ? -3.662 -6.099 26.045 1.00 90.88 283 PRO A O 1
ATOM 2352 N N . LEU A 1 284 ? -2.516 -4.370 25.193 1.00 91.69 284 LEU A N 1
ATOM 2353 C CA . LEU A 1 284 ? -3.543 -3.380 25.518 1.00 91.69 284 LEU A CA 1
ATOM 2354 C C . LEU A 1 284 ? -4.819 -3.555 24.688 1.00 91.69 284 LEU A C 1
ATOM 2356 O O . LEU A 1 284 ? -5.859 -3.067 25.122 1.00 91.69 284 LEU A O 1
ATOM 2360 N N . ILE A 1 285 ? -4.782 -4.264 23.549 1.00 92.94 285 ILE A N 1
ATOM 2361 C CA . ILE A 1 285 ? -5.946 -4.462 22.663 1.00 92.94 285 ILE A CA 1
ATOM 2362 C C . ILE A 1 285 ? -7.134 -5.097 23.402 1.00 92.94 285 ILE A C 1
ATOM 2364 O O . ILE A 1 285 ? -8.292 -4.757 23.150 1.00 92.94 285 ILE A O 1
ATOM 2368 N N . PHE A 1 286 ? -6.857 -5.960 24.378 1.00 89.75 286 PHE A N 1
ATOM 2369 C CA . PHE A 1 286 ? -7.882 -6.624 25.180 1.00 89.75 286 PHE A CA 1
ATOM 2370 C C . PHE A 1 286 ? -8.531 -5.707 26.234 1.00 89.75 286 PHE A C 1
ATOM 2372 O O . PHE A 1 286 ? -9.666 -5.946 26.646 1.00 89.75 286 PHE A O 1
ATOM 2379 N N . VAL A 1 287 ? -7.871 -4.618 26.643 1.00 88.75 287 VAL A N 1
ATOM 2380 C CA . VAL A 1 287 ? -8.355 -3.711 27.700 1.00 88.75 287 VAL A CA 1
ATOM 2381 C C . VAL A 1 287 ? -9.718 -3.082 27.357 1.00 88.75 287 VAL A C 1
ATOM 2383 O O . VAL A 1 287 ? -10.656 -3.265 28.138 1.00 88.75 287 VAL A O 1
ATOM 2386 N N . PRO A 1 288 ? -9.915 -2.392 26.214 1.00 89.75 288 PRO A N 1
ATOM 2387 C CA . PRO A 1 288 ? -11.232 -1.869 25.838 1.00 89.75 288 PRO A CA 1
ATOM 2388 C C . PRO A 1 288 ? -12.264 -2.963 25.513 1.00 89.75 288 PRO A C 1
ATOM 2390 O O . PRO A 1 288 ? -13.460 -2.699 25.651 1.00 89.75 288 PRO A O 1
ATOM 2393 N N . ILE A 1 289 ? -11.856 -4.184 25.136 1.00 89.88 289 ILE A N 1
ATOM 2394 C CA . ILE A 1 289 ? -12.794 -5.305 24.930 1.00 89.88 289 ILE A CA 1
ATOM 2395 C C . ILE A 1 289 ? -13.514 -5.636 26.242 1.00 89.88 289 ILE A C 1
ATOM 2397 O O . ILE A 1 289 ? -14.745 -5.728 26.269 1.00 89.88 289 ILE A O 1
ATOM 2401 N N . PHE A 1 290 ? -12.776 -5.750 27.346 1.00 89.25 290 PHE A N 1
ATOM 2402 C CA . PHE A 1 290 ? -13.365 -6.026 28.655 1.00 89.25 290 PHE A CA 1
ATOM 2403 C C . PHE A 1 290 ? -13.989 -4.772 29.286 1.00 89.25 290 PHE A C 1
ATOM 2405 O O . PHE A 1 290 ? -15.148 -4.809 29.698 1.00 89.25 290 PHE A O 1
ATOM 2412 N N . LEU A 1 291 ? -13.270 -3.644 29.298 1.00 89.44 291 LEU A N 1
ATOM 2413 C CA . LEU A 1 291 ? -13.611 -2.477 30.123 1.00 89.44 291 LEU A CA 1
ATOM 2414 C C . LEU A 1 291 ? -14.477 -1.405 29.440 1.00 89.44 291 LEU A C 1
ATOM 2416 O O . LEU A 1 291 ? -15.052 -0.565 30.137 1.00 89.44 291 LEU A O 1
ATOM 2420 N N . SER A 1 292 ? -14.594 -1.383 28.106 1.00 90.44 292 SER A N 1
ATOM 2421 C CA . SER A 1 292 ? -15.473 -0.407 27.447 1.00 90.44 292 SER A CA 1
ATOM 2422 C C . SER A 1 292 ? -16.946 -0.715 27.725 1.00 90.44 292 SER A C 1
ATOM 2424 O O . SER A 1 292 ? -17.369 -1.872 27.697 1.00 90.44 292 SER A O 1
ATOM 2426 N N . LYS A 1 293 ? -17.752 0.331 27.936 1.00 90.94 293 LYS A N 1
ATOM 2427 C CA . LYS A 1 293 ? -19.223 0.235 27.964 1.00 90.94 293 LYS A CA 1
ATOM 2428 C C . LYS A 1 293 ? -19.849 0.447 26.579 1.00 90.94 293 LYS A C 1
ATOM 2430 O O . LYS A 1 293 ? -21.012 0.119 26.372 1.00 90.94 293 LYS A O 1
ATOM 2435 N N . GLU A 1 294 ? -19.089 0.970 25.619 1.00 92.50 294 GLU A N 1
ATOM 2436 C CA . GLU A 1 294 ? -19.579 1.269 24.274 1.00 92.50 294 GLU A CA 1
ATOM 2437 C C . GLU A 1 294 ? -19.535 0.022 23.383 1.00 92.50 294 GLU A C 1
ATOM 2439 O O . GLU A 1 294 ? -18.460 -0.447 22.998 1.00 92.50 294 GLU A O 1
ATOM 2444 N N . LYS A 1 295 ? -20.714 -0.494 23.006 1.00 93.06 295 LYS A N 1
ATOM 2445 C CA . LYS A 1 295 ? -20.852 -1.662 22.116 1.00 93.06 295 LYS A CA 1
ATOM 2446 C C . LYS A 1 295 ? -20.075 -1.482 20.803 1.00 93.06 295 LYS A C 1
ATOM 2448 O O . LYS A 1 295 ? -19.358 -2.392 20.391 1.00 93.06 295 LYS A O 1
ATOM 2453 N N . ILE A 1 296 ? -20.149 -0.285 20.211 1.00 94.19 296 ILE A N 1
ATOM 2454 C CA . ILE A 1 296 ? -19.506 0.035 18.929 1.00 94.19 296 ILE A CA 1
ATOM 2455 C C . ILE A 1 296 ? -17.977 -0.067 18.986 1.00 94.19 296 ILE A C 1
ATOM 2457 O O . ILE A 1 296 ? -17.365 -0.544 18.034 1.00 94.19 296 ILE A O 1
ATOM 2461 N N . VAL A 1 297 ? -17.354 0.290 20.116 1.00 95.06 297 VAL A N 1
ATOM 2462 C CA . VAL A 1 297 ? -15.904 0.127 20.322 1.00 95.06 297 VAL A CA 1
ATOM 2463 C C . VAL A 1 297 ? -15.532 -1.355 20.293 1.00 95.06 297 VAL A C 1
ATOM 2465 O O . VAL A 1 297 ? -14.590 -1.731 19.599 1.00 95.06 297 VAL A O 1
ATOM 2468 N N . LYS A 1 298 ? -16.304 -2.214 20.974 1.00 94.56 298 LYS A N 1
ATOM 2469 C CA . LYS A 1 298 ? -16.069 -3.668 20.969 1.00 94.56 298 LYS A CA 1
ATOM 2470 C C . LYS A 1 298 ? -16.271 -4.268 19.577 1.00 94.56 298 LYS A C 1
ATOM 2472 O O . LYS A 1 298 ? -15.426 -5.031 19.128 1.00 94.56 298 LYS A O 1
ATOM 2477 N N . GLN A 1 299 ? -17.339 -3.884 18.873 1.00 95.00 299 GLN A N 1
ATOM 2478 C CA . GLN A 1 299 ? -17.618 -4.337 17.502 1.00 95.00 299 GLN A CA 1
ATOM 2479 C C . GLN A 1 299 ? -16.488 -3.963 16.532 1.00 95.00 299 GLN A C 1
ATOM 2481 O O . GLN A 1 299 ? -16.039 -4.818 15.774 1.00 95.00 299 GLN A O 1
ATOM 2486 N N . ILE A 1 300 ? -15.982 -2.724 16.592 1.00 96.88 300 ILE A N 1
ATOM 2487 C CA . ILE A 1 300 ? -14.856 -2.277 15.757 1.00 96.88 300 ILE A CA 1
ATOM 2488 C C . ILE A 1 300 ? -13.591 -3.084 16.059 1.00 96.88 300 ILE A C 1
ATOM 2490 O O . ILE A 1 300 ? -12.914 -3.502 15.121 1.00 96.88 300 ILE A O 1
ATOM 2494 N N . ILE A 1 301 ? -13.278 -3.339 17.334 1.00 96.44 301 ILE A N 1
ATOM 2495 C CA . ILE A 1 301 ? -12.092 -4.120 17.713 1.00 96.44 301 ILE A CA 1
ATOM 2496 C C . ILE A 1 301 ? -12.229 -5.577 17.268 1.00 96.44 301 ILE A C 1
ATOM 2498 O O . ILE A 1 301 ? -11.312 -6.087 16.637 1.00 96.44 301 ILE A O 1
ATOM 2502 N N . TYR A 1 302 ? -13.361 -6.236 17.529 1.00 96.00 302 TYR A N 1
ATOM 2503 C CA . TYR A 1 302 ? -13.579 -7.621 17.099 1.00 96.00 302 TYR A CA 1
ATOM 2504 C C . TYR A 1 302 ? -13.511 -7.772 15.577 1.00 96.00 302 TYR A C 1
ATOM 2506 O O . TYR A 1 302 ? -12.844 -8.676 15.085 1.00 96.00 302 TYR A O 1
ATOM 2514 N N . TYR A 1 303 ? -14.144 -6.868 14.827 1.00 97.81 303 TYR A N 1
ATOM 2515 C CA . TYR A 1 303 ? -14.081 -6.879 13.367 1.00 97.81 303 TYR A CA 1
ATOM 2516 C C . TYR A 1 303 ? -12.647 -6.653 12.859 1.00 97.81 303 TYR A C 1
ATOM 2518 O O . TYR A 1 303 ? -12.166 -7.403 12.017 1.00 97.81 303 TYR A O 1
ATOM 2526 N N . SER A 1 304 ? -11.922 -5.690 13.433 1.00 98.25 304 SER A N 1
ATOM 2527 C CA . SER A 1 304 ? -10.527 -5.391 13.068 1.00 98.25 304 SER A CA 1
ATOM 2528 C C . SER A 1 304 ? -9.552 -6.526 13.430 1.00 98.25 304 SER A C 1
ATOM 2530 O O . SER A 1 304 ? -8.605 -6.795 12.688 1.00 98.25 304 SER A O 1
ATOM 2532 N N . LEU A 1 305 ? -9.800 -7.240 14.533 1.00 97.44 305 LEU A N 1
ATOM 2533 C CA . LEU A 1 305 ? -9.044 -8.433 14.927 1.00 97.44 305 LEU A CA 1
ATOM 2534 C C . LEU A 1 305 ? -9.325 -9.627 14.014 1.00 97.44 305 LEU A C 1
ATOM 2536 O O . LEU A 1 305 ? -8.388 -10.332 13.656 1.00 97.44 305 LEU A O 1
ATOM 2540 N N . LEU A 1 306 ? -10.579 -9.842 13.599 1.00 97.81 306 LEU A N 1
ATOM 2541 C CA . LEU A 1 306 ? -10.902 -10.871 12.608 1.00 97.81 306 LEU A CA 1
ATOM 2542 C C . LEU A 1 306 ? -10.217 -10.562 11.275 1.00 97.81 306 LEU A C 1
ATOM 2544 O O . LEU A 1 306 ? -9.538 -11.427 10.732 1.00 97.81 306 LEU A O 1
ATOM 2548 N N . LEU A 1 307 ? -10.343 -9.327 10.780 1.00 98.44 307 LEU A N 1
ATOM 2549 C CA . LEU A 1 307 ? -9.742 -8.905 9.515 1.00 98.44 307 LEU A CA 1
ATOM 2550 C C . LEU A 1 307 ? -8.218 -9.063 9.519 1.00 98.44 307 LEU A C 1
ATOM 2552 O O . LEU A 1 307 ? -7.685 -9.732 8.640 1.00 98.44 307 LEU A O 1
ATOM 2556 N N . SER A 1 308 ? -7.515 -8.511 10.512 1.00 97.62 308 SER A N 1
ATOM 2557 C CA . SER A 1 308 ? -6.053 -8.654 10.582 1.00 97.62 308 SER A CA 1
ATOM 2558 C C . SER A 1 308 ? -5.612 -10.092 10.874 1.00 97.62 308 SER A C 1
ATOM 2560 O O . SER A 1 308 ? -4.680 -10.574 10.238 1.00 97.62 308 SER A O 1
ATOM 2562 N N . GLY A 1 309 ? -6.302 -10.805 11.771 1.00 96.69 309 GLY A N 1
ATOM 2563 C CA . GLY A 1 309 ? -5.977 -12.179 12.157 1.00 96.69 309 GLY A CA 1
ATOM 2564 C C . GLY A 1 309 ? -6.123 -13.187 11.016 1.00 96.69 309 GLY A C 1
ATOM 2565 O O . GLY A 1 309 ? -5.181 -13.924 10.741 1.00 96.69 309 GLY A O 1
ATOM 2566 N N . PHE A 1 310 ? -7.260 -13.198 10.310 1.00 96.69 310 PHE A N 1
ATOM 2567 C CA . PHE A 1 310 ? -7.447 -14.078 9.147 1.00 96.69 310 PHE A CA 1
ATOM 2568 C C . PHE A 1 310 ? -6.538 -13.690 7.989 1.00 96.69 310 PHE A C 1
ATOM 2570 O O . PHE A 1 310 ? -5.994 -14.576 7.338 1.00 96.69 310 PHE A O 1
ATOM 2577 N N . TYR A 1 311 ? -6.348 -12.391 7.739 1.00 96.38 311 TYR A N 1
ATOM 2578 C CA . TYR A 1 311 ? -5.468 -11.946 6.666 1.00 96.38 311 TYR A CA 1
ATOM 2579 C C . TYR A 1 311 ? -4.033 -12.444 6.896 1.00 96.38 311 TYR A C 1
ATOM 2581 O O . TYR A 1 311 ? -3.452 -13.064 6.007 1.00 96.38 311 TYR A O 1
ATOM 2589 N N . LEU A 1 312 ? -3.496 -12.261 8.111 1.00 96.19 312 LEU A N 1
ATOM 2590 C CA . LEU A 1 312 ? -2.184 -12.781 8.509 1.00 96.19 312 LEU A CA 1
ATOM 2591 C C . LEU A 1 312 ? -2.120 -14.315 8.448 1.00 96.19 312 LEU A C 1
ATOM 2593 O O . LEU A 1 312 ? -1.142 -14.857 7.943 1.00 96.19 312 LEU A O 1
ATOM 2597 N N . LEU A 1 313 ? -3.160 -15.017 8.910 1.00 95.19 313 LEU A N 1
ATOM 2598 C CA . LEU A 1 313 ? -3.227 -16.480 8.870 1.00 95.19 313 LEU A CA 1
ATOM 2599 C C . LEU A 1 313 ? -3.174 -17.019 7.433 1.00 95.19 313 LEU A C 1
ATOM 2601 O O . LEU A 1 313 ? -2.416 -17.947 7.164 1.00 95.19 313 LEU A O 1
ATOM 2605 N N . ILE A 1 314 ? -3.922 -16.419 6.503 1.00 93.00 314 ILE A N 1
ATOM 2606 C CA . ILE A 1 314 ? -3.969 -16.852 5.099 1.00 93.00 314 ILE A CA 1
ATOM 2607 C C . ILE A 1 314 ? -2.608 -16.649 4.416 1.00 93.00 314 ILE A C 1
ATOM 2609 O O . ILE A 1 314 ? -2.121 -17.570 3.762 1.00 93.00 314 ILE A O 1
ATOM 2613 N N . ILE A 1 315 ? -1.946 -15.500 4.608 1.00 92.50 315 ILE A N 1
ATOM 2614 C CA . ILE A 1 315 ? -0.604 -15.280 4.032 1.00 92.50 315 ILE A CA 1
ATOM 2615 C C . ILE A 1 315 ? 0.489 -16.100 4.739 1.00 92.50 315 ILE A C 1
ATOM 2617 O O . ILE A 1 315 ? 1.486 -16.455 4.118 1.00 92.50 315 ILE A O 1
ATOM 2621 N N . SER A 1 316 ? 0.323 -16.460 6.016 1.00 92.50 316 SER A N 1
ATOM 2622 C CA . SER A 1 316 ? 1.241 -17.381 6.707 1.00 92.50 316 SER A CA 1
ATOM 2623 C C . SER A 1 316 ? 1.189 -18.809 6.149 1.00 92.50 316 SER A C 1
ATOM 2625 O O . SER A 1 316 ? 2.179 -19.534 6.273 1.00 92.50 316 SER A O 1
ATOM 2627 N N . ILE A 1 317 ? 0.077 -19.203 5.518 1.00 89.25 317 ILE A N 1
ATOM 2628 C CA . ILE A 1 317 ? -0.104 -20.517 4.883 1.00 89.25 317 ILE A CA 1
ATOM 2629 C C . ILE A 1 317 ? 0.487 -20.562 3.460 1.00 89.25 317 ILE A C 1
ATOM 2631 O O . ILE A 1 317 ? 0.880 -21.640 3.018 1.00 89.25 317 ILE A O 1
ATOM 2635 N N . SER A 1 318 ? 0.609 -19.433 2.745 1.00 85.19 318 SER A N 1
ATOM 2636 C CA . SER A 1 318 ? 1.162 -19.432 1.379 1.00 85.19 318 SER A CA 1
ATOM 2637 C C . SER A 1 318 ? 2.641 -19.827 1.349 1.00 85.19 318 SER A C 1
ATOM 2639 O O . SER A 1 318 ? 3.414 -19.458 2.237 1.00 85.19 318 SER A O 1
ATOM 2641 N N . GLN A 1 319 ? 3.060 -20.554 0.310 1.00 80.88 319 GLN A N 1
ATOM 2642 C CA . GLN A 1 319 ? 4.454 -20.991 0.169 1.00 80.88 319 GLN A CA 1
ATOM 2643 C C . GLN A 1 319 ? 5.405 -19.806 -0.041 1.00 80.88 319 GLN A C 1
ATOM 2645 O O . GLN A 1 319 ? 6.319 -19.592 0.756 1.00 80.88 319 GLN A O 1
ATOM 2650 N N . THR A 1 320 ? 5.142 -18.980 -1.057 1.00 81.25 320 THR A N 1
ATOM 2651 C CA . THR A 1 320 ? 5.881 -17.729 -1.281 1.00 81.25 320 THR A CA 1
ATOM 2652 C C . THR A 1 320 ? 5.469 -16.681 -0.238 1.00 81.25 320 THR A C 1
ATOM 2654 O O . THR A 1 320 ? 4.276 -16.392 -0.086 1.00 81.25 320 THR A O 1
ATOM 2657 N N . LYS A 1 321 ? 6.441 -16.085 0.472 1.00 86.00 321 LYS A N 1
ATOM 2658 C CA . LYS A 1 321 ? 6.206 -15.002 1.449 1.00 86.00 321 LYS A CA 1
ATOM 2659 C C . LYS A 1 321 ? 7.137 -13.813 1.206 1.00 86.00 321 LYS A C 1
ATOM 2661 O O . LYS A 1 321 ? 8.354 -13.966 1.197 1.00 86.00 321 LYS A O 1
ATOM 2666 N N . LEU A 1 322 ? 6.554 -12.622 1.063 1.00 88.56 322 LEU A N 1
ATOM 2667 C CA . LEU A 1 322 ? 7.266 -11.356 0.864 1.00 88.56 322 LEU A CA 1
ATOM 2668 C C . LEU A 1 322 ? 6.860 -10.355 1.946 1.00 88.56 322 LEU A C 1
ATOM 2670 O O . LEU A 1 322 ? 5.705 -10.324 2.370 1.00 88.56 322 LEU A O 1
ATOM 2674 N N . GLN A 1 323 ? 7.797 -9.509 2.381 1.00 90.50 323 GLN A N 1
ATOM 2675 C CA . GLN A 1 323 ? 7.601 -8.657 3.561 1.00 90.50 323 GLN A CA 1
ATOM 2676 C C . GLN A 1 323 ? 6.384 -7.718 3.455 1.00 90.50 323 GLN A C 1
ATOM 2678 O O . GLN A 1 323 ? 5.716 -7.470 4.454 1.00 90.50 323 GLN A O 1
ATOM 2683 N N . TRP A 1 324 ? 6.056 -7.222 2.259 1.00 91.56 324 TRP A N 1
ATOM 2684 C CA . TRP A 1 324 ? 4.939 -6.294 2.038 1.00 91.56 324 TRP A CA 1
ATOM 2685 C C . TRP A 1 324 ? 3.558 -6.959 2.031 1.00 91.56 324 TRP A C 1
ATOM 2687 O O . TRP A 1 324 ? 2.556 -6.260 2.167 1.00 91.56 324 TRP A O 1
ATOM 2697 N N . TYR A 1 325 ? 3.465 -8.291 1.940 1.00 93.19 325 TYR A N 1
ATOM 2698 C CA . TYR A 1 325 ? 2.170 -8.978 1.868 1.00 93.19 325 TYR A CA 1
ATOM 2699 C C . TYR A 1 325 ? 1.303 -8.751 3.109 1.00 93.19 325 TYR A C 1
ATOM 2701 O O . TYR A 1 325 ? 0.082 -8.755 2.980 1.00 93.19 325 TYR A O 1
ATOM 2709 N N . SER A 1 326 ? 1.901 -8.496 4.280 1.00 95.62 326 SER A N 1
ATOM 2710 C CA . SER A 1 326 ? 1.202 -8.160 5.530 1.00 95.62 326 SER A CA 1
ATOM 2711 C C . SER A 1 326 ? 0.527 -6.781 5.530 1.00 95.62 326 SER A C 1
ATOM 2713 O O . SER A 1 326 ? -0.270 -6.506 6.431 1.00 95.62 326 SER A O 1
ATOM 2715 N N . ALA A 1 327 ? 0.798 -5.916 4.544 1.00 96.94 327 ALA A N 1
ATOM 2716 C CA . ALA A 1 327 ? 0.393 -4.512 4.575 1.00 96.94 327 ALA A CA 1
ATOM 2717 C C . ALA A 1 327 ? -1.121 -4.272 4.798 1.00 96.94 327 ALA A C 1
ATOM 2719 O O . ALA A 1 327 ? -1.455 -3.430 5.639 1.00 96.94 327 ALA A O 1
ATOM 2720 N N . PRO A 1 328 ? -2.056 -5.014 4.164 1.00 97.75 328 PRO A N 1
ATOM 2721 C CA . PRO A 1 328 ? -3.496 -4.825 4.384 1.00 97.75 328 PRO A CA 1
ATOM 2722 C C . PRO A 1 328 ? -4.004 -5.188 5.788 1.00 97.75 328 PRO A C 1
ATOM 2724 O O . PRO A 1 328 ? -5.115 -4.799 6.144 1.00 97.75 328 PRO A O 1
ATOM 2727 N N . ALA A 1 329 ? -3.217 -5.878 6.623 1.00 97.88 329 ALA A N 1
ATOM 2728 C CA . ALA A 1 329 ? -3.580 -6.118 8.023 1.00 97.88 329 ALA A CA 1
ATOM 2729 C C . ALA A 1 329 ? -3.360 -4.878 8.915 1.00 97.88 329 ALA A C 1
ATOM 2731 O O . ALA A 1 329 ? -4.052 -4.702 9.924 1.00 97.88 329 ALA A O 1
ATOM 2732 N N . TYR A 1 330 ? -2.417 -3.997 8.559 1.00 97.94 330 TYR A N 1
ATOM 2733 C CA . TYR A 1 330 ? -1.991 -2.886 9.417 1.00 97.94 330 TYR A CA 1
ATOM 2734 C C . TYR A 1 330 ? -3.037 -1.804 9.705 1.00 97.94 330 TYR A C 1
ATOM 2736 O O . TYR A 1 330 ? -3.060 -1.349 10.849 1.00 97.94 330 TYR A O 1
ATOM 2744 N N . PRO A 1 331 ? -3.932 -1.411 8.778 1.00 98.56 331 PRO A N 1
ATOM 2745 C CA . PRO A 1 331 ? -5.025 -0.483 9.078 1.00 98.56 331 PRO A CA 1
ATOM 2746 C C . PRO A 1 331 ? -5.925 -0.957 10.224 1.00 98.56 331 PRO A C 1
ATOM 2748 O O . PRO A 1 331 ? -6.358 -0.167 11.061 1.00 98.56 331 PRO A O 1
ATOM 2751 N N . PHE A 1 332 ? -6.174 -2.263 10.307 1.00 98.50 332 PHE A N 1
ATOM 2752 C CA . PHE A 1 332 ? -7.008 -2.851 11.353 1.00 98.50 332 PHE A CA 1
ATOM 2753 C C . PHE A 1 332 ? -6.240 -3.000 12.676 1.00 98.50 332 PHE A C 1
ATOM 2755 O O . PHE A 1 332 ? -6.778 -2.691 13.740 1.00 98.50 332 PHE A O 1
ATOM 2762 N N . ILE A 1 333 ? -4.953 -3.364 12.614 1.00 97.94 333 ILE A N 1
ATOM 2763 C CA . ILE A 1 333 ? -4.057 -3.383 13.783 1.00 97.94 333 ILE A CA 1
ATOM 2764 C C . ILE A 1 333 ? -3.909 -1.974 14.381 1.00 97.94 333 ILE A C 1
ATOM 2766 O O . ILE A 1 333 ? -3.977 -1.813 15.603 1.00 97.94 333 ILE A O 1
ATOM 2770 N N . SER A 1 334 ? -3.761 -0.939 13.545 1.00 98.38 334 SER A N 1
ATOM 2771 C CA . SER A 1 334 ? -3.594 0.442 14.007 1.00 98.38 334 SER A CA 1
ATOM 2772 C C . SER A 1 334 ? -4.843 0.968 14.713 1.00 98.38 334 SER A C 1
ATOM 2774 O O . SER A 1 334 ? -4.722 1.642 15.733 1.00 98.38 334 SER A O 1
ATOM 2776 N N . ILE A 1 335 ? -6.038 0.593 14.245 1.00 98.50 335 ILE A N 1
ATOM 2777 C CA . ILE A 1 335 ? -7.318 0.887 14.906 1.00 98.50 335 ILE A CA 1
ATOM 2778 C C . ILE A 1 335 ? -7.405 0.225 16.283 1.00 98.50 335 ILE A C 1
ATOM 2780 O O . ILE A 1 335 ? -7.725 0.897 17.267 1.00 98.50 335 ILE A O 1
ATOM 2784 N N . CYS A 1 336 ? -7.099 -1.073 16.376 1.00 98.00 336 CYS A N 1
ATOM 2785 C CA . CYS A 1 336 ? -7.095 -1.798 17.648 1.00 98.00 336 CYS A CA 1
ATOM 2786 C C . CYS A 1 336 ? -6.141 -1.152 18.662 1.00 98.00 336 CYS A C 1
ATOM 2788 O O . CYS A 1 336 ? -6.531 -0.894 19.804 1.00 98.00 336 CYS A O 1
ATOM 2790 N N . LEU A 1 337 ? -4.914 -0.837 18.241 1.00 97.75 337 LEU A N 1
ATOM 2791 C CA . LEU A 1 337 ? -3.922 -0.162 19.075 1.00 97.75 337 LEU A CA 1
ATOM 2792 C C . LEU A 1 337 ? -4.358 1.256 19.462 1.00 97.75 337 LEU A C 1
ATOM 2794 O O . LEU A 1 337 ? -4.316 1.606 20.638 1.00 97.75 337 LEU A O 1
ATOM 2798 N N . GLY A 1 338 ? -4.834 2.061 18.512 1.00 97.50 338 GLY A N 1
ATOM 2799 C CA . GLY A 1 338 ? -5.215 3.454 18.743 1.00 97.50 338 GLY A CA 1
ATOM 2800 C C . GLY A 1 338 ? -6.392 3.626 19.705 1.00 97.50 338 GLY A C 1
ATOM 2801 O O . GLY A 1 338 ? -6.346 4.477 20.599 1.00 97.50 338 GLY A O 1
ATOM 2802 N N . LEU A 1 339 ? -7.419 2.778 19.583 1.00 96.69 339 LEU A N 1
ATOM 2803 C CA . LEU A 1 339 ? -8.524 2.699 20.548 1.00 96.69 339 LEU A CA 1
ATOM 2804 C C . LEU A 1 339 ? -8.021 2.349 21.955 1.00 96.69 339 LEU A C 1
ATOM 2806 O O . LEU A 1 339 ? -8.462 2.941 22.942 1.00 96.69 339 LEU A O 1
ATOM 2810 N N . SER A 1 340 ? -7.071 1.422 22.044 1.00 95.94 340 SER A N 1
ATOM 2811 C CA . SER A 1 340 ? -6.557 0.892 23.310 1.00 95.94 340 SER A CA 1
ATOM 2812 C C . SER A 1 340 ? -5.612 1.856 24.019 1.00 95.94 340 SER A C 1
ATOM 2814 O O . SER A 1 340 ? -5.737 2.056 25.226 1.00 95.94 340 SER A O 1
ATOM 2816 N N . ILE A 1 341 ? -4.736 2.531 23.269 1.00 95.12 341 ILE A N 1
ATOM 2817 C CA . ILE A 1 341 ? -3.883 3.619 23.764 1.00 95.12 341 ILE A CA 1
ATOM 2818 C C . ILE A 1 341 ? -4.758 4.762 24.290 1.00 95.12 341 ILE A C 1
ATOM 2820 O O . ILE A 1 341 ? -4.543 5.229 25.406 1.00 95.12 341 ILE A O 1
ATOM 2824 N N . SER A 1 342 ? -5.800 5.164 23.550 1.00 93.94 342 SER A N 1
ATOM 2825 C CA . SER A 1 342 ? -6.762 6.171 24.024 1.00 93.94 342 SER A CA 1
ATOM 2826 C C . SER A 1 342 ? -7.432 5.761 25.340 1.00 93.94 342 SER A C 1
ATOM 2828 O O . SER A 1 342 ? -7.503 6.558 26.279 1.00 93.94 342 SER A O 1
ATOM 2830 N N . PHE A 1 343 ? -7.893 4.510 25.437 1.00 92.12 343 PHE A N 1
ATOM 2831 C CA . PHE A 1 343 ? -8.541 3.995 26.641 1.00 92.12 343 PHE A CA 1
ATOM 2832 C C . PHE A 1 343 ? -7.584 3.987 27.846 1.00 92.12 343 PHE A C 1
ATOM 2834 O O . PHE A 1 343 ? -7.938 4.482 28.918 1.00 92.12 343 PHE A O 1
ATOM 2841 N N . ALA A 1 344 ? -6.354 3.498 27.657 1.00 91.12 344 ALA A N 1
ATOM 2842 C CA . ALA A 1 344 ? -5.320 3.469 28.687 1.00 91.12 344 ALA A CA 1
ATOM 2843 C C . ALA A 1 344 ? -4.927 4.883 29.154 1.00 91.12 344 ALA A C 1
ATOM 2845 O O . ALA A 1 344 ? -4.907 5.148 30.356 1.00 91.12 344 ALA A O 1
ATOM 2846 N N . LEU A 1 345 ? -4.699 5.823 28.230 1.00 90.69 345 LEU A N 1
ATOM 2847 C CA . LEU A 1 345 ? -4.344 7.204 28.571 1.00 90.69 345 LEU A CA 1
ATOM 2848 C C . LEU A 1 345 ? -5.475 7.941 29.301 1.00 90.69 345 LEU A C 1
ATOM 2850 O O . LEU A 1 345 ? -5.199 8.675 30.243 1.00 90.69 345 LEU A O 1
ATOM 2854 N N . LYS A 1 346 ? -6.746 7.707 28.946 1.00 88.81 346 LYS A N 1
ATOM 2855 C CA . LYS A 1 346 ? -7.908 8.246 29.684 1.00 88.81 346 LYS A CA 1
ATOM 2856 C C . LYS A 1 346 ? -8.099 7.630 31.068 1.00 88.81 346 LYS A C 1
ATOM 2858 O O . LYS A 1 346 ? -8.706 8.252 31.940 1.00 88.81 346 LYS A O 1
ATOM 2863 N N . PHE A 1 347 ? -7.652 6.394 31.268 1.00 87.00 347 PHE A N 1
ATOM 2864 C CA . PHE A 1 347 ? -7.661 5.759 32.582 1.00 87.00 347 PHE A CA 1
ATOM 2865 C C . PHE A 1 347 ? -6.541 6.320 33.467 1.00 87.00 347 PHE A C 1
ATOM 2867 O O . PHE A 1 347 ? -6.788 6.657 34.624 1.00 87.00 347 PHE A O 1
ATOM 2874 N N . LEU A 1 348 ? -5.339 6.487 32.908 1.00 87.12 348 LEU A N 1
ATOM 2875 C CA . LEU A 1 348 ? -4.194 7.091 33.590 1.00 87.12 348 LEU A CA 1
ATOM 2876 C C . LEU A 1 348 ? -4.413 8.578 33.900 1.00 87.12 348 LEU A C 1
ATOM 2878 O O . LEU A 1 348 ? -4.117 9.003 35.012 1.00 87.12 348 LEU A O 1
ATOM 2882 N N . SER A 1 349 ? -5.009 9.360 32.991 1.00 87.06 349 SER A N 1
ATOM 2883 C CA . SER A 1 349 ? -5.245 10.796 33.212 1.00 87.06 349 SER A CA 1
ATOM 2884 C C . SER A 1 349 ? -6.074 11.064 34.468 1.00 87.06 349 SER A C 1
ATOM 2886 O O . SER A 1 349 ? -5.760 11.981 35.215 1.00 87.06 349 SER A O 1
ATOM 2888 N N . LYS A 1 350 ? -7.073 10.217 34.761 1.00 85.06 350 LYS A N 1
ATOM 2889 C CA . LYS A 1 350 ? -7.896 10.294 35.984 1.00 85.06 350 LYS A CA 1
ATOM 2890 C C . LYS A 1 350 ? -7.120 10.053 37.287 1.00 85.06 350 LYS A C 1
ATOM 2892 O O . LYS A 1 350 ? -7.658 10.319 38.352 1.00 85.06 350 LYS A O 1
ATOM 2897 N N . LYS A 1 351 ? -5.907 9.496 37.213 1.00 83.56 351 LYS A N 1
ATOM 2898 C CA . LYS A 1 351 ? -5.018 9.241 38.360 1.00 83.56 351 LYS A CA 1
ATOM 2899 C C . LYS A 1 351 ? -3.834 10.212 38.443 1.00 83.56 351 LYS A C 1
ATOM 2901 O O . LYS A 1 351 ? -3.139 10.211 39.455 1.00 83.56 351 LYS A O 1
ATOM 2906 N N . CYS A 1 352 ? -3.565 10.967 37.376 1.00 82.12 352 CYS A N 1
ATOM 2907 C CA . CYS A 1 352 ? -2.350 11.777 37.217 1.00 82.12 352 CYS A CA 1
ATOM 2908 C C . CYS A 1 352 ? -2.619 13.269 36.965 1.00 82.12 352 CYS A C 1
ATOM 2910 O O . CYS A 1 352 ? -1.669 14.046 36.920 1.00 82.12 352 CYS A O 1
ATOM 2912 N N . ILE A 1 353 ? -3.877 13.672 36.771 1.00 79.00 353 ILE A N 1
ATOM 2913 C CA . ILE A 1 353 ? -4.288 15.069 36.597 1.00 79.00 353 ILE A CA 1
ATOM 2914 C C . ILE A 1 353 ? -5.323 15.395 37.676 1.00 79.00 353 ILE A C 1
ATOM 2916 O O . ILE A 1 353 ? -6.386 14.776 37.713 1.00 79.00 353 ILE A O 1
ATOM 2920 N N . SER A 1 354 ? -4.991 16.367 38.527 1.00 71.00 354 SER A N 1
ATOM 2921 C CA . SER A 1 354 ? -5.935 17.062 39.406 1.00 71.00 354 SER A CA 1
ATOM 2922 C C . SER A 1 354 ? -6.372 18.375 38.750 1.00 71.00 354 SER A C 1
ATOM 2924 O O . SER A 1 354 ? -5.618 18.939 37.954 1.00 71.00 354 SER A O 1
ATOM 2926 N N . ASP A 1 355 ? -7.569 18.847 39.095 1.00 68.31 355 ASP A N 1
ATOM 2927 C CA . ASP A 1 355 ? -8.084 20.162 38.691 1.00 68.31 355 ASP A CA 1
ATOM 2928 C C . ASP A 1 355 ? -7.674 21.280 39.689 1.00 68.31 355 ASP A C 1
ATOM 2930 O O . ASP A 1 355 ? -7.878 22.461 39.413 1.00 68.31 355 ASP A O 1
ATOM 2934 N N . GLU A 1 356 ? -7.070 20.925 40.831 1.00 73.19 356 GLU A N 1
ATOM 2935 C CA . GLU A 1 356 ? -6.577 21.852 41.869 1.00 73.19 356 GLU A CA 1
ATOM 2936 C C . GLU A 1 356 ? -5.080 22.202 41.697 1.00 73.19 356 GLU A C 1
ATOM 2938 O O . GLU A 1 356 ? -4.355 21.448 41.044 1.00 73.19 356 GLU A O 1
ATOM 2943 N N . PRO A 1 357 ? -4.569 23.310 42.281 1.00 64.38 357 PRO A N 1
ATOM 2944 C CA . PRO A 1 357 ? -3.147 23.664 42.238 1.00 64.38 357 PRO A CA 1
ATOM 2945 C C . PRO A 1 357 ? -2.249 22.563 42.821 1.00 64.38 357 PRO A C 1
ATOM 2947 O O . PRO A 1 357 ? -2.412 22.147 43.965 1.00 64.38 357 PRO A O 1
ATOM 2950 N N . ILE A 1 358 ? -1.289 22.083 42.024 1.00 68.06 358 ILE A N 1
ATOM 2951 C CA . ILE A 1 358 ? -0.553 20.851 42.325 1.00 68.06 358 ILE A CA 1
ATOM 2952 C C . ILE A 1 358 ? 0.880 21.129 42.802 1.00 68.06 358 ILE A C 1
ATOM 2954 O O . ILE A 1 358 ? 1.730 21.571 42.022 1.00 68.06 358 ILE A O 1
ATOM 2958 N N . GLU A 1 359 ? 1.184 20.754 44.046 1.00 73.56 359 GLU A N 1
ATOM 2959 C CA . GLU A 1 359 ? 2.539 20.779 44.614 1.00 73.56 359 GLU A CA 1
ATOM 2960 C C . GLU A 1 359 ? 3.122 19.373 44.862 1.00 73.56 359 GLU A C 1
ATOM 2962 O O . GLU A 1 359 ? 2.429 18.351 44.846 1.00 73.56 359 GLU A O 1
ATOM 2967 N N . GLY A 1 360 ? 4.443 19.307 45.057 1.00 79.75 360 GLY A N 1
ATOM 2968 C CA . GLY A 1 360 ? 5.154 18.084 45.442 1.00 79.75 360 GLY A CA 1
ATOM 2969 C C . GLY A 1 360 ? 4.946 16.885 44.502 1.00 79.75 360 GLY A C 1
ATOM 2970 O O . GLY A 1 360 ? 5.142 16.968 43.287 1.00 79.75 360 GLY A O 1
ATOM 2971 N N . LYS A 1 361 ? 4.590 15.730 45.084 1.00 79.19 361 LYS A N 1
ATOM 2972 C CA . LYS A 1 361 ? 4.535 14.423 44.396 1.00 79.19 361 LYS A CA 1
ATOM 2973 C C . LYS A 1 361 ? 3.520 14.368 43.252 1.00 79.19 361 LYS A C 1
ATOM 2975 O O . LYS A 1 361 ? 3.772 13.692 42.256 1.00 79.19 361 LYS A O 1
ATOM 2980 N N . GLU A 1 362 ? 2.400 15.073 43.362 1.00 80.12 362 GLU A N 1
ATOM 2981 C CA . GLU A 1 362 ? 1.363 15.054 42.325 1.00 80.12 362 GLU A CA 1
ATOM 2982 C C . GLU A 1 362 ? 1.822 15.805 41.059 1.00 80.12 362 GLU A C 1
ATOM 2984 O O . GLU A 1 362 ? 1.572 15.347 39.943 1.00 80.12 362 GLU A O 1
ATOM 2989 N N . LYS A 1 363 ? 2.617 16.878 41.205 1.00 83.25 363 LYS A N 1
ATOM 2990 C CA . LYS A 1 363 ? 3.226 17.594 40.069 1.00 83.25 363 LYS A CA 1
ATOM 2991 C C . LYS A 1 363 ? 4.207 16.696 39.312 1.00 83.25 363 LYS A C 1
ATOM 2993 O O . LYS A 1 363 ? 4.230 16.701 38.083 1.00 83.25 363 LYS A O 1
ATOM 2998 N N . ILE A 1 364 ? 4.962 15.860 40.033 1.00 85.50 364 ILE A N 1
ATOM 2999 C CA . ILE A 1 364 ? 5.860 14.855 39.441 1.00 85.50 364 ILE A CA 1
ATOM 3000 C C . ILE A 1 364 ? 5.064 13.821 38.631 1.00 85.50 364 ILE A C 1
ATOM 3002 O O . ILE A 1 364 ? 5.443 13.525 37.498 1.00 85.50 364 ILE A O 1
ATOM 3006 N N . LYS A 1 365 ? 3.935 13.310 39.152 1.00 85.44 365 LYS A N 1
ATOM 3007 C CA . LYS A 1 365 ? 3.058 12.392 38.396 1.00 85.44 365 LYS A CA 1
ATOM 3008 C C . LYS A 1 365 ? 2.518 13.032 37.118 1.00 85.44 365 LYS A C 1
ATOM 3010 O O . LYS A 1 365 ? 2.493 12.374 36.079 1.00 85.44 365 LYS A O 1
ATOM 3015 N N . GLN A 1 366 ? 2.099 14.296 37.184 1.00 84.94 366 GLN A N 1
ATOM 3016 C CA . GLN A 1 366 ? 1.558 15.015 36.033 1.00 84.94 366 GLN A CA 1
ATOM 3017 C C . GLN A 1 366 ? 2.627 15.238 34.949 1.00 84.94 366 GLN A C 1
ATOM 3019 O O . GLN A 1 366 ? 2.377 14.964 33.774 1.00 84.94 366 GLN A O 1
ATOM 3024 N N . VAL A 1 367 ? 3.839 15.657 35.336 1.00 87.06 367 VAL A N 1
ATOM 3025 C CA . VAL A 1 367 ? 4.985 15.785 34.417 1.00 87.06 367 VAL A CA 1
ATOM 3026 C C . VAL A 1 367 ? 5.324 14.433 33.787 1.00 87.06 367 VAL A C 1
ATOM 3028 O O . VAL A 1 367 ? 5.372 14.336 32.563 1.00 87.06 367 VAL A O 1
ATOM 3031 N N . ALA A 1 368 ? 5.462 13.371 34.589 1.00 88.38 368 ALA A N 1
ATOM 3032 C CA . ALA A 1 368 ? 5.743 12.025 34.088 1.00 88.38 368 ALA A CA 1
ATOM 3033 C C . ALA A 1 368 ? 4.676 11.539 33.089 1.00 88.38 368 ALA A C 1
ATOM 3035 O O . ALA A 1 368 ? 5.011 10.962 32.055 1.00 88.38 368 ALA A O 1
ATOM 3036 N N . PHE A 1 369 ? 3.396 11.818 33.352 1.00 89.62 369 PHE A N 1
ATOM 3037 C CA . PHE A 1 369 ? 2.296 11.470 32.455 1.00 89.62 369 PHE A CA 1
ATOM 3038 C C . PHE A 1 369 ? 2.398 12.177 31.092 1.00 89.62 369 PHE A C 1
ATOM 3040 O O . PHE A 1 369 ? 2.283 11.521 30.053 1.00 89.62 369 PHE A O 1
ATOM 3047 N N . TYR A 1 370 ? 2.686 13.483 31.071 1.00 89.38 370 TYR A N 1
ATOM 3048 C CA . TYR A 1 370 ? 2.903 14.206 29.815 1.00 89.38 370 TYR A CA 1
ATOM 3049 C C . TYR A 1 370 ? 4.179 13.754 29.087 1.00 89.38 370 TYR A C 1
ATOM 3051 O O . TYR A 1 370 ? 4.149 13.614 27.864 1.00 89.38 370 TYR A O 1
ATOM 3059 N N . THR A 1 371 ? 5.264 13.437 29.803 1.00 90.19 371 THR A N 1
ATOM 3060 C CA . THR A 1 371 ? 6.487 12.863 29.214 1.00 90.19 371 THR A CA 1
ATOM 3061 C C . THR A 1 371 ? 6.220 11.514 28.540 1.00 90.19 371 THR A C 1
ATOM 3063 O O . THR A 1 371 ? 6.699 11.289 27.429 1.00 90.19 371 THR A O 1
ATOM 3066 N N . ILE A 1 372 ? 5.409 10.637 29.148 1.00 90.19 372 ILE A N 1
ATOM 3067 C CA . ILE A 1 372 ? 5.002 9.358 28.539 1.00 90.19 372 ILE A CA 1
ATOM 3068 C C . ILE A 1 372 ? 4.244 9.599 27.227 1.00 90.19 372 ILE A C 1
ATOM 3070 O O . ILE A 1 372 ? 4.551 8.972 26.214 1.00 90.19 372 ILE A O 1
ATOM 3074 N N . ILE A 1 373 ? 3.285 10.530 27.210 1.00 90.38 373 ILE A N 1
ATOM 3075 C CA . ILE A 1 373 ? 2.509 10.856 26.003 1.00 90.38 373 ILE A CA 1
ATOM 3076 C C . ILE A 1 373 ? 3.406 11.443 24.913 1.00 90.38 373 ILE A C 1
ATOM 3078 O O . ILE A 1 373 ? 3.317 11.025 23.760 1.00 90.38 373 ILE A O 1
ATOM 3082 N N . PHE A 1 374 ? 4.297 12.370 25.269 1.00 91.00 374 PHE A N 1
ATOM 3083 C CA . PHE A 1 374 ? 5.269 12.939 24.340 1.00 91.00 374 PHE A CA 1
ATOM 3084 C C . PHE A 1 374 ? 6.164 11.848 23.736 1.00 91.00 374 PHE A C 1
ATOM 3086 O O . PHE A 1 374 ? 6.351 11.817 22.522 1.00 91.00 374 PHE A O 1
ATOM 3093 N N . GLY A 1 375 ? 6.622 10.887 24.547 1.00 93.12 375 GLY A N 1
ATOM 3094 C CA . GLY A 1 375 ? 7.340 9.700 24.081 1.00 93.12 375 GLY A CA 1
ATOM 3095 C C . GLY A 1 375 ? 6.531 8.860 23.086 1.00 93.12 375 GLY A C 1
ATOM 3096 O O . GLY A 1 375 ? 7.022 8.573 21.998 1.00 93.12 375 GLY A O 1
ATOM 3097 N N . ILE A 1 376 ? 5.273 8.529 23.408 1.00 94.00 376 ILE A N 1
ATOM 3098 C CA . ILE A 1 376 ? 4.372 7.752 22.530 1.00 94.00 376 ILE A CA 1
ATOM 3099 C C . ILE A 1 376 ? 4.111 8.464 21.191 1.00 94.00 376 ILE A C 1
ATOM 3101 O O . ILE A 1 376 ? 3.886 7.794 20.186 1.00 94.00 376 ILE A O 1
ATOM 3105 N N . ILE A 1 377 ? 4.147 9.800 21.152 1.00 94.19 377 ILE A N 1
ATOM 3106 C CA . ILE A 1 377 ? 3.928 10.576 19.923 1.00 94.19 377 ILE A CA 1
ATOM 3107 C C . ILE A 1 377 ? 5.218 10.744 19.112 1.00 94.19 377 ILE A C 1
ATOM 3109 O O . ILE A 1 377 ? 5.230 10.474 17.912 1.00 94.19 377 ILE A O 1
ATOM 3113 N N . ILE A 1 378 ? 6.305 11.186 19.744 1.00 94.75 378 ILE A N 1
ATOM 3114 C CA . ILE A 1 378 ? 7.520 11.627 19.046 1.00 94.75 378 ILE A CA 1
ATOM 3115 C C . ILE A 1 378 ? 8.455 10.466 18.706 1.00 94.75 378 ILE A C 1
ATOM 3117 O O . ILE A 1 378 ? 9.015 10.445 17.611 1.00 94.75 378 ILE A O 1
ATOM 3121 N N . PHE A 1 379 ? 8.612 9.476 19.589 1.00 95.25 379 PHE A N 1
ATOM 3122 C CA . PHE A 1 379 ? 9.521 8.348 19.357 1.00 95.25 379 PHE A CA 1
ATOM 3123 C C . PHE A 1 379 ? 9.200 7.539 18.084 1.00 95.25 379 PHE A C 1
ATOM 3125 O O . PHE A 1 379 ? 10.124 7.308 17.299 1.00 95.25 379 PHE A O 1
ATOM 3132 N N . PRO A 1 380 ? 7.942 7.137 17.794 1.00 95.62 380 PRO A N 1
ATOM 3133 C CA . PRO A 1 380 ? 7.646 6.428 16.549 1.00 95.62 380 PRO A CA 1
ATOM 3134 C C . PRO A 1 380 ? 7.827 7.305 15.301 1.00 95.62 380 PRO A C 1
ATOM 3136 O O . PRO A 1 380 ? 8.302 6.799 14.287 1.00 95.62 380 PRO A O 1
ATOM 3139 N N . VAL A 1 381 ? 7.536 8.613 15.376 1.00 96.12 381 VAL A N 1
ATOM 3140 C CA . VAL A 1 381 ? 7.768 9.567 14.271 1.00 96.12 381 VAL A CA 1
ATOM 3141 C C . VAL A 1 381 ? 9.266 9.730 13.986 1.00 96.12 381 VAL A C 1
ATOM 3143 O O . VAL A 1 381 ? 9.691 9.657 12.835 1.00 96.12 381 VAL A O 1
ATOM 3146 N N . PHE A 1 382 ? 10.091 9.889 15.021 1.00 95.06 382 PHE A N 1
ATOM 3147 C CA . PHE A 1 382 ? 11.544 9.962 14.868 1.00 95.06 382 PHE A CA 1
ATOM 3148 C C . PHE A 1 382 ? 12.119 8.667 14.279 1.00 95.06 382 PHE A C 1
ATOM 3150 O O . PHE A 1 382 ? 12.935 8.710 13.357 1.00 95.06 382 PHE A O 1
ATOM 3157 N N . ASN A 1 383 ? 11.658 7.509 14.763 1.00 93.44 383 ASN A N 1
ATOM 3158 C CA . ASN A 1 383 ? 12.111 6.216 14.260 1.00 93.44 383 ASN A CA 1
ATOM 3159 C C . ASN A 1 383 ? 11.745 5.997 12.791 1.00 93.44 383 ASN A C 1
ATOM 3161 O O . ASN A 1 383 ? 12.619 5.582 12.037 1.00 93.44 383 ASN A O 1
ATOM 3165 N N . ILE A 1 384 ? 10.514 6.301 12.356 1.00 94.69 384 ILE A N 1
ATOM 3166 C CA . ILE A 1 384 ? 10.146 6.104 10.946 1.00 94.69 384 ILE A CA 1
ATOM 3167 C C . ILE A 1 384 ? 10.943 7.029 10.019 1.00 94.69 384 ILE A C 1
ATOM 3169 O O . ILE A 1 384 ? 11.440 6.567 8.997 1.00 94.69 384 ILE A O 1
ATOM 3173 N N . LEU A 1 385 ? 11.178 8.290 10.405 1.00 94.38 385 LEU A N 1
ATOM 3174 C CA . LEU A 1 385 ? 12.027 9.209 9.634 1.00 94.38 385 LEU A CA 1
ATOM 3175 C C . LEU A 1 385 ? 13.485 8.723 9.562 1.00 94.38 385 LEU A C 1
ATOM 3177 O O . LEU A 1 385 ? 14.102 8.794 8.499 1.00 94.38 385 LEU A O 1
ATOM 3181 N N . LYS A 1 386 ? 14.020 8.159 10.655 1.00 92.88 386 LYS A N 1
ATOM 3182 C CA . LYS A 1 386 ? 15.348 7.526 10.671 1.00 92.88 386 LYS A CA 1
ATOM 3183 C C . LYS A 1 386 ? 15.403 6.273 9.788 1.00 92.88 386 LYS A C 1
ATOM 3185 O O . LYS A 1 386 ? 16.385 6.091 9.073 1.00 92.88 386 LYS A O 1
ATOM 3190 N N . THR A 1 387 ? 14.368 5.431 9.807 1.00 90.88 387 THR A N 1
ATOM 3191 C CA . THR A 1 387 ? 14.260 4.246 8.941 1.00 90.88 387 THR A CA 1
ATOM 3192 C C . THR A 1 387 ? 14.173 4.635 7.467 1.00 90.88 387 THR A C 1
ATOM 3194 O O . THR A 1 387 ? 14.888 4.046 6.663 1.00 90.88 387 THR A O 1
ATOM 3197 N N . ILE A 1 388 ? 13.372 5.649 7.118 1.00 90.19 388 ILE A N 1
ATOM 3198 C CA . ILE A 1 388 ? 13.314 6.209 5.760 1.00 90.19 388 ILE A CA 1
ATOM 3199 C C . ILE A 1 388 ? 14.705 6.687 5.340 1.00 90.19 388 ILE A C 1
ATOM 3201 O O . ILE A 1 388 ? 15.214 6.241 4.320 1.00 90.19 388 ILE A O 1
ATOM 3205 N N . LYS A 1 389 ? 15.357 7.540 6.145 1.00 87.75 389 LYS A N 1
ATOM 3206 C CA . LYS A 1 389 ? 16.689 8.062 5.815 1.00 87.75 389 LYS A CA 1
ATOM 3207 C C . LYS A 1 389 ? 17.710 6.936 5.587 1.00 87.75 389 LYS A C 1
ATOM 3209 O O . LYS A 1 389 ? 18.393 6.961 4.569 1.00 87.75 389 LYS A O 1
ATOM 3214 N N . LYS A 1 390 ? 17.767 5.939 6.480 1.00 84.50 390 LYS A N 1
ATOM 3215 C CA . LYS A 1 390 ? 18.686 4.794 6.350 1.00 84.50 390 LYS A CA 1
ATOM 3216 C C . LYS A 1 390 ? 18.412 3.969 5.090 1.00 84.50 390 LYS A C 1
ATOM 3218 O O . LYS A 1 390 ? 19.356 3.623 4.394 1.00 84.50 390 LYS A O 1
ATOM 3223 N N . GLY A 1 391 ? 17.144 3.694 4.776 1.00 75.94 391 GLY A N 1
ATOM 3224 C CA . GLY A 1 391 ? 16.780 2.965 3.558 1.00 75.94 391 GLY A CA 1
ATOM 3225 C C . GLY A 1 391 ? 17.252 3.679 2.288 1.00 75.94 391 GLY A C 1
ATOM 3226 O O . GLY A 1 391 ? 17.762 3.032 1.382 1.00 75.94 391 GLY A O 1
ATOM 3227 N N . ASN A 1 392 ? 17.169 5.012 2.261 1.00 70.81 392 ASN A N 1
ATOM 3228 C CA . ASN A 1 392 ? 17.640 5.826 1.135 1.00 70.81 392 ASN A CA 1
ATOM 3229 C C . ASN A 1 392 ? 19.175 5.814 0.995 1.00 70.81 392 ASN A C 1
ATOM 3231 O O . ASN A 1 392 ? 19.702 5.871 -0.113 1.00 70.81 392 ASN A O 1
ATOM 3235 N N . GLU A 1 393 ? 19.899 5.780 2.117 1.00 71.56 393 GLU A N 1
ATOM 3236 C CA . GLU A 1 393 ? 21.361 5.640 2.129 1.00 71.56 393 GLU A CA 1
ATOM 3237 C C . GLU A 1 393 ? 21.770 4.246 1.623 1.00 71.56 393 GLU A C 1
ATOM 3239 O O . GLU A 1 393 ? 22.676 4.131 0.803 1.00 71.56 393 GLU A O 1
ATOM 3244 N N . GLU A 1 394 ? 21.059 3.192 2.034 1.00 68.62 394 GLU A N 1
ATOM 3245 C CA . GLU A 1 394 ? 21.299 1.821 1.567 1.00 68.62 394 GLU A CA 1
ATOM 3246 C C . GLU A 1 394 ? 21.006 1.646 0.068 1.00 68.62 394 GLU A C 1
ATOM 3248 O O . GLU A 1 394 ? 21.810 1.019 -0.617 1.00 68.62 394 GLU A O 1
ATOM 3253 N N . THR A 1 395 ? 19.939 2.243 -0.482 1.00 63.72 395 THR A N 1
ATOM 3254 C CA . THR A 1 395 ? 19.668 2.182 -1.935 1.00 63.72 395 THR A CA 1
ATOM 3255 C C . THR A 1 395 ? 20.70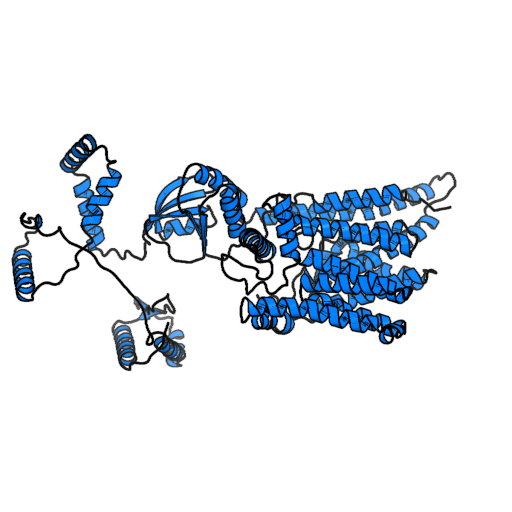5 2.919 -2.776 1.00 63.72 395 THR A C 1
ATOM 3257 O O . THR A 1 395 ? 21.023 2.474 -3.875 1.00 63.72 395 THR A O 1
ATOM 3260 N N . ASN A 1 396 ? 21.241 4.038 -2.282 1.00 58.94 396 ASN A N 1
ATOM 3261 C CA . ASN A 1 396 ? 22.120 4.907 -3.069 1.00 58.94 396 ASN A CA 1
ATOM 3262 C C . ASN A 1 396 ? 23.595 4.457 -3.076 1.00 58.94 396 ASN A C 1
ATOM 3264 O O . ASN A 1 396 ? 24.376 4.981 -3.863 1.00 58.94 396 ASN A O 1
ATOM 3268 N N . ASN A 1 397 ? 23.985 3.511 -2.213 1.00 50.16 397 ASN A N 1
ATOM 3269 C CA . ASN A 1 397 ? 25.387 3.121 -2.009 1.00 50.16 397 ASN A CA 1
ATOM 3270 C C . ASN A 1 397 ? 25.855 1.901 -2.831 1.00 50.16 397 ASN A C 1
ATOM 3272 O O . ASN A 1 397 ? 27.032 1.554 -2.757 1.00 50.16 397 ASN A O 1
ATOM 3276 N N . VAL A 1 398 ? 24.972 1.219 -3.572 1.00 46.97 398 VAL A N 1
ATOM 3277 C CA . VAL A 1 398 ? 25.302 -0.080 -4.207 1.00 46.97 398 VAL A CA 1
ATOM 3278 C C . VAL A 1 398 ? 25.822 0.059 -5.647 1.00 46.97 398 VAL A C 1
ATOM 3280 O O . VAL A 1 398 ? 26.573 -0.796 -6.106 1.00 46.97 398 VAL A O 1
ATOM 3283 N N . PHE A 1 399 ? 25.490 1.145 -6.351 1.00 50.00 399 PHE A N 1
ATOM 3284 C CA . PHE A 1 399 ? 25.962 1.427 -7.714 1.00 50.00 399 PHE A CA 1
ATOM 3285 C C . PHE A 1 399 ? 26.223 2.926 -7.909 1.00 50.00 399 PHE A C 1
ATOM 3287 O O . PHE A 1 399 ? 25.747 3.749 -7.128 1.00 50.00 399 PHE A O 1
ATOM 3294 N N . VAL A 1 400 ? 26.938 3.293 -8.982 1.00 53.38 400 VAL A N 1
ATOM 3295 C CA . VAL A 1 400 ? 26.910 4.677 -9.492 1.00 53.38 400 VAL A CA 1
ATOM 3296 C C . VAL A 1 400 ? 25.442 5.033 -9.735 1.00 53.38 400 VAL A C 1
ATOM 3298 O O . VAL A 1 400 ? 24.799 4.295 -10.487 1.00 53.38 400 VAL A O 1
ATOM 3301 N N . PRO A 1 401 ? 24.897 6.106 -9.125 1.00 63.41 401 PRO A N 1
ATOM 3302 C CA . PRO A 1 401 ? 23.477 6.407 -9.229 1.00 63.41 401 PRO A CA 1
ATOM 3303 C C . PRO A 1 401 ? 23.067 6.496 -10.698 1.00 63.41 401 PRO A C 1
ATOM 3305 O O . PRO A 1 401 ? 23.619 7.301 -11.460 1.00 63.41 401 PRO A O 1
ATOM 3308 N N . VAL A 1 402 ? 22.104 5.668 -11.111 1.00 71.94 402 VAL A N 1
ATOM 3309 C CA . VAL A 1 402 ? 21.618 5.614 -12.497 1.00 71.94 402 VAL A CA 1
ATOM 3310 C C . VAL A 1 402 ? 21.148 7.003 -12.932 1.00 71.94 402 VAL A C 1
ATOM 3312 O O . VAL A 1 402 ? 21.384 7.430 -14.061 1.00 71.94 402 VAL A O 1
ATOM 3315 N N . LYS A 1 403 ? 20.586 7.767 -11.994 1.00 74.75 403 LYS A N 1
ATOM 3316 C CA . LYS A 1 403 ? 20.193 9.167 -12.139 1.00 74.75 403 LYS A CA 1
ATOM 3317 C C . LYS A 1 403 ? 21.363 10.100 -12.462 1.00 74.75 403 LYS A C 1
ATOM 3319 O O . LYS A 1 403 ? 21.187 11.006 -13.273 1.00 74.75 403 LYS A O 1
ATOM 3324 N N . GLN A 1 404 ? 22.552 9.895 -11.888 1.00 77.94 404 GLN A N 1
ATOM 3325 C CA . GLN A 1 404 ? 23.742 10.700 -12.207 1.00 77.94 404 GLN A CA 1
ATOM 3326 C C . GLN A 1 404 ? 24.285 10.344 -13.595 1.00 77.94 404 GLN A C 1
ATOM 3328 O O . GLN A 1 404 ? 24.513 11.238 -14.407 1.00 77.94 404 GLN A O 1
ATOM 3333 N N . ALA A 1 405 ? 24.383 9.052 -13.914 1.00 77.19 405 ALA A N 1
ATOM 3334 C CA . ALA A 1 405 ? 24.790 8.593 -15.242 1.00 77.19 405 ALA A CA 1
ATOM 3335 C C . ALA A 1 405 ? 23.853 9.106 -16.355 1.00 77.19 405 ALA A C 1
ATOM 3337 O O . ALA A 1 405 ? 24.304 9.594 -17.388 1.00 77.19 405 ALA A O 1
ATOM 3338 N N . VAL A 1 406 ? 22.539 9.078 -16.124 1.00 79.06 406 VAL A N 1
ATOM 3339 C CA . VAL A 1 406 ? 21.531 9.600 -17.062 1.00 79.06 406 VAL A CA 1
ATOM 3340 C C . VAL A 1 406 ? 21.570 11.132 -17.158 1.00 79.06 406 VAL A C 1
ATOM 3342 O O . VAL A 1 406 ? 21.291 11.680 -18.224 1.00 79.06 406 VAL A O 1
ATOM 3345 N N . THR A 1 407 ? 21.990 11.833 -16.099 1.00 83.00 407 THR A N 1
ATOM 3346 C CA . THR A 1 407 ? 22.224 13.290 -16.146 1.00 83.00 407 THR A CA 1
ATOM 3347 C C . THR A 1 407 ? 23.419 13.634 -17.040 1.00 83.00 407 THR A C 1
ATOM 3349 O O . THR A 1 407 ? 23.316 14.517 -17.892 1.00 83.00 407 THR A O 1
ATOM 3352 N N . ASP A 1 408 ? 24.525 12.895 -16.919 1.00 81.38 408 ASP A N 1
ATOM 3353 C CA . ASP A 1 408 ? 25.688 13.046 -17.802 1.00 81.38 408 ASP A CA 1
ATOM 3354 C C . ASP A 1 408 ? 25.315 12.749 -19.268 1.00 81.38 408 ASP A C 1
ATOM 3356 O O . ASP A 1 408 ? 25.666 13.507 -20.179 1.00 81.38 408 ASP A O 1
ATOM 3360 N N . LEU A 1 409 ? 24.522 11.693 -19.497 1.00 81.19 409 LEU A N 1
ATOM 3361 C CA . LEU A 1 409 ? 24.007 11.336 -20.821 1.00 81.19 409 LEU A CA 1
ATOM 3362 C C . LEU A 1 409 ? 23.117 12.406 -21.436 1.00 81.19 409 LEU A C 1
ATOM 3364 O O . LEU A 1 409 ? 23.230 12.653 -22.633 1.00 81.19 409 LEU A O 1
ATOM 3368 N N . GLN A 1 410 ? 22.277 13.076 -20.645 1.00 84.19 410 GLN A N 1
ATOM 3369 C CA . GLN A 1 410 ? 21.422 14.150 -21.144 1.00 84.19 410 GLN A CA 1
ATOM 3370 C C . GLN A 1 410 ? 22.225 15.280 -21.796 1.00 84.19 410 GLN A C 1
ATOM 3372 O O . GLN A 1 410 ? 21.787 15.835 -22.807 1.00 84.19 410 GLN A O 1
ATOM 3377 N N . ASN A 1 411 ? 23.401 15.608 -21.260 1.00 81.25 411 ASN A N 1
ATOM 3378 C CA . ASN A 1 411 ? 24.279 16.612 -21.855 1.00 81.25 411 ASN A CA 1
ATOM 3379 C C . ASN A 1 411 ? 24.903 16.102 -23.163 1.00 81.25 411 ASN A C 1
ATOM 3381 O O . ASN A 1 411 ? 24.868 16.808 -24.173 1.00 81.25 411 ASN A O 1
ATOM 3385 N N . PHE A 1 412 ? 25.380 14.854 -23.178 1.00 81.62 412 PHE A N 1
ATOM 3386 C CA . PHE A 1 412 ? 25.953 14.223 -24.368 1.00 81.62 412 PHE A CA 1
ATOM 3387 C C . PHE A 1 412 ? 24.939 14.091 -25.522 1.00 81.62 412 PHE A C 1
ATOM 3389 O O . PHE A 1 412 ? 25.223 14.521 -26.642 1.00 81.62 412 PHE A O 1
ATOM 3396 N N . THR A 1 413 ? 23.733 13.569 -25.263 1.00 82.81 413 THR A N 1
ATOM 3397 C CA . THR A 1 413 ? 22.696 13.329 -26.288 1.00 82.81 413 THR A CA 1
ATOM 3398 C C . THR A 1 413 ? 22.053 14.607 -26.828 1.00 82.81 413 THR A C 1
ATOM 3400 O O . THR A 1 413 ? 21.475 14.592 -27.910 1.00 82.81 413 THR A O 1
ATOM 3403 N N . LYS A 1 414 ? 22.145 15.734 -26.106 1.00 82.88 414 LYS A N 1
ATOM 3404 C CA . LYS A 1 414 ? 21.735 17.049 -26.636 1.00 82.88 414 LYS A CA 1
ATOM 3405 C C . LYS A 1 414 ? 22.691 17.565 -27.712 1.00 82.88 414 LYS A C 1
ATOM 3407 O O . LYS A 1 414 ? 22.259 18.283 -28.609 1.00 82.88 414 LYS A O 1
ATOM 3412 N N . GLN A 1 415 ? 23.973 17.217 -27.609 1.00 80.44 415 GLN A N 1
ATOM 3413 C CA . GLN A 1 415 ? 25.024 17.655 -28.532 1.00 80.44 415 GLN A CA 1
ATOM 3414 C C . GLN A 1 415 ? 25.237 16.660 -29.683 1.00 80.44 415 GLN A C 1
ATOM 3416 O O . GLN A 1 415 ? 25.578 17.069 -30.789 1.00 80.44 415 GLN A O 1
ATOM 3421 N N . ASN A 1 416 ? 24.982 15.369 -29.447 1.00 77.44 416 ASN A N 1
ATOM 3422 C CA . ASN A 1 416 ? 25.248 14.286 -30.390 1.00 77.44 416 ASN A CA 1
ATOM 3423 C C . ASN A 1 416 ? 23.946 13.577 -30.785 1.00 77.44 416 ASN A C 1
ATOM 3425 O O . ASN A 1 416 ? 23.267 12.991 -29.943 1.00 77.44 416 ASN A O 1
ATOM 3429 N N . LYS A 1 417 ? 23.611 13.598 -32.080 1.00 77.81 417 LYS A N 1
ATOM 3430 C CA . LYS A 1 417 ? 22.469 12.857 -32.639 1.00 77.81 417 LYS A CA 1
ATOM 3431 C C . LYS A 1 417 ? 22.937 11.511 -33.185 1.00 77.81 417 LYS A C 1
ATOM 3433 O O . LYS A 1 417 ? 23.840 11.470 -34.011 1.00 77.81 417 LYS A O 1
ATOM 3438 N N . GLY A 1 418 ? 22.283 10.433 -32.770 1.00 77.75 418 GLY A N 1
ATOM 3439 C CA . GLY A 1 418 ? 22.581 9.070 -33.206 1.00 77.75 418 GLY A CA 1
ATOM 3440 C C . GLY A 1 418 ? 21.722 8.054 -32.459 1.00 77.75 418 GLY A C 1
ATOM 3441 O O . GLY A 1 418 ? 20.984 8.429 -31.547 1.00 77.75 418 GLY A O 1
ATOM 3442 N N . LYS A 1 419 ? 21.807 6.780 -32.853 1.00 81.75 419 LYS A N 1
ATOM 3443 C CA . LYS A 1 419 ? 21.336 5.654 -32.036 1.00 81.75 419 LYS A CA 1
ATOM 3444 C C . LYS A 1 419 ? 22.445 5.321 -31.039 1.00 81.75 419 LYS A C 1
ATOM 3446 O O . LYS A 1 419 ? 23.579 5.108 -31.455 1.00 81.75 419 LYS A O 1
ATOM 3451 N N . PHE A 1 420 ? 22.114 5.263 -29.755 1.00 84.75 420 PHE A N 1
ATOM 3452 C CA . PHE A 1 420 ? 23.059 4.905 -28.700 1.00 84.75 420 PHE A CA 1
ATOM 3453 C C . PHE A 1 420 ? 22.554 3.681 -27.939 1.00 84.75 420 PHE A C 1
ATOM 3455 O O . PHE A 1 420 ? 21.356 3.559 -27.678 1.00 84.75 420 PHE A O 1
ATOM 3462 N N . ILE A 1 421 ? 23.460 2.781 -27.573 1.00 84.31 421 ILE A N 1
ATOM 3463 C CA . ILE A 1 421 ? 23.128 1.537 -26.874 1.00 84.31 421 ILE A CA 1
ATOM 3464 C C . ILE A 1 421 ? 23.742 1.585 -25.480 1.00 84.31 421 ILE A C 1
ATOM 3466 O O . ILE A 1 421 ? 24.958 1.616 -25.340 1.00 84.31 421 ILE A O 1
ATOM 3470 N N . VAL A 1 422 ? 22.925 1.569 -24.432 1.00 84.06 422 VAL A N 1
ATOM 3471 C CA . VAL A 1 422 ? 23.406 1.202 -23.097 1.00 84.06 422 VAL A CA 1
ATOM 3472 C C . VAL A 1 422 ? 23.323 -0.312 -23.022 1.00 84.06 422 VAL A C 1
ATOM 3474 O O . VAL A 1 422 ? 22.238 -0.868 -23.137 1.00 84.06 422 VAL A O 1
ATOM 3477 N N . TYR A 1 423 ? 24.449 -0.989 -22.858 1.00 77.19 423 TYR A N 1
ATOM 3478 C CA . TYR A 1 423 ? 24.447 -2.433 -22.632 1.00 77.19 423 TYR A CA 1
ATOM 3479 C C . TYR A 1 423 ? 24.256 -2.728 -21.136 1.00 77.19 423 TYR A C 1
ATOM 3481 O O . TYR A 1 423 ? 24.746 -1.968 -20.301 1.00 77.19 423 TYR A O 1
ATOM 3489 N N . SER A 1 424 ? 23.609 -3.835 -20.770 1.00 75.31 424 SER A N 1
ATOM 3490 C CA . SER A 1 424 ? 23.696 -4.421 -19.430 1.00 75.31 424 SER A CA 1
ATOM 3491 C C . SER A 1 424 ? 23.722 -5.950 -19.483 1.00 75.31 424 SER A C 1
ATOM 3493 O O . SER A 1 424 ? 23.001 -6.558 -20.265 1.00 75.31 424 SER A O 1
ATOM 3495 N N . ASN A 1 425 ? 24.529 -6.579 -18.622 1.00 67.38 425 ASN A N 1
ATOM 3496 C CA . ASN A 1 425 ? 24.609 -8.046 -18.528 1.00 67.38 425 ASN A CA 1
ATOM 3497 C C . ASN A 1 425 ? 23.336 -8.692 -17.942 1.00 67.38 425 ASN A C 1
ATOM 3499 O O . ASN A 1 425 ? 23.153 -9.894 -18.074 1.00 67.38 425 ASN A O 1
ATOM 3503 N N . ASN A 1 426 ? 22.499 -7.924 -17.235 1.00 72.12 426 ASN A N 1
ATOM 3504 C CA . ASN A 1 426 ? 21.375 -8.428 -16.444 1.00 72.12 426 ASN A CA 1
ATOM 3505 C C . ASN A 1 426 ? 20.140 -7.524 -16.591 1.00 72.12 426 ASN A C 1
ATOM 3507 O O . ASN A 1 426 ? 20.248 -6.358 -16.971 1.00 72.12 426 ASN A O 1
ATOM 3511 N N . TYR A 1 427 ? 18.970 -8.045 -16.209 1.00 78.75 427 TYR A N 1
ATOM 3512 C CA . TYR A 1 427 ? 17.722 -7.280 -16.116 1.00 78.75 427 TYR A CA 1
ATOM 3513 C C . TYR A 1 427 ? 17.892 -5.994 -15.289 1.00 78.75 427 TYR A C 1
ATOM 3515 O O . TYR A 1 427 ? 18.276 -6.041 -14.119 1.00 78.75 427 TYR A O 1
ATOM 3523 N N . ASN A 1 428 ? 17.560 -4.843 -15.883 1.00 83.44 428 ASN A N 1
ATOM 3524 C CA . ASN A 1 428 ? 17.671 -3.540 -15.228 1.00 83.44 428 ASN A CA 1
ATOM 3525 C C . ASN A 1 428 ? 16.528 -2.589 -15.632 1.00 83.44 428 ASN A C 1
ATOM 3527 O O . ASN A 1 428 ? 16.723 -1.600 -16.339 1.00 83.44 428 ASN A O 1
ATOM 3531 N N . ALA A 1 429 ? 15.313 -2.877 -15.157 1.00 86.56 429 ALA A N 1
ATOM 3532 C CA . ALA A 1 429 ? 14.144 -2.034 -15.426 1.00 86.56 429 ALA A CA 1
ATOM 3533 C C . ALA A 1 429 ? 14.277 -0.597 -14.878 1.00 86.56 429 ALA A C 1
ATOM 3535 O O . ALA A 1 429 ? 13.687 0.327 -15.440 1.00 86.56 429 ALA A O 1
ATOM 3536 N N . THR A 1 430 ? 15.061 -0.379 -13.813 1.00 88.19 430 THR A N 1
ATOM 3537 C CA . THR A 1 430 ? 15.373 0.968 -13.300 1.00 88.19 430 THR A CA 1
ATOM 3538 C C . THR A 1 430 ? 16.075 1.799 -14.372 1.00 88.19 430 THR A C 1
ATOM 3540 O O . THR A 1 430 ? 15.682 2.936 -14.637 1.00 88.19 430 THR A O 1
ATOM 3543 N N . LEU A 1 431 ? 17.062 1.213 -15.052 1.00 86.94 431 LEU A N 1
ATOM 3544 C CA . LEU A 1 431 ? 17.727 1.830 -16.193 1.00 86.94 431 LEU A CA 1
ATOM 3545 C C . LEU A 1 431 ? 16.763 2.001 -17.382 1.00 86.94 431 LEU A C 1
ATOM 3547 O O . LEU A 1 431 ? 16.705 3.103 -17.925 1.00 86.94 431 LEU A O 1
ATOM 3551 N N . SER A 1 432 ? 15.932 1.002 -17.724 1.00 89.12 432 SER A N 1
ATOM 3552 C CA . SER A 1 432 ? 14.890 1.153 -18.764 1.00 89.12 432 SER A CA 1
ATOM 3553 C C . SER A 1 432 ? 13.968 2.353 -18.503 1.00 89.12 432 SER A C 1
ATOM 3555 O O . SER A 1 432 ? 13.692 3.119 -19.427 1.00 89.12 432 SER A O 1
ATOM 3557 N N . PHE A 1 433 ? 13.527 2.578 -17.258 1.00 91.75 433 PHE A N 1
ATOM 3558 C CA . PHE A 1 433 ? 12.728 3.753 -16.887 1.00 91.75 433 PHE A CA 1
ATOM 3559 C C . PHE A 1 433 ? 13.467 5.065 -17.185 1.00 91.75 433 PHE A C 1
ATOM 3561 O O . PHE A 1 433 ? 12.929 5.936 -17.876 1.00 91.75 433 PHE A O 1
ATOM 3568 N N . TYR A 1 434 ? 14.702 5.212 -16.698 1.00 90.75 434 TYR A N 1
ATOM 3569 C CA . TYR A 1 434 ? 15.453 6.454 -16.872 1.00 90.75 434 TYR A CA 1
ATOM 3570 C C . TYR A 1 434 ? 15.849 6.718 -18.335 1.00 90.75 434 TYR A C 1
ATOM 3572 O O . TYR A 1 434 ? 15.835 7.873 -18.759 1.00 90.75 434 TYR A O 1
ATOM 3580 N N . LEU A 1 435 ? 16.125 5.681 -19.133 1.00 89.69 435 LEU A N 1
ATOM 3581 C CA . LEU A 1 435 ? 16.395 5.827 -20.569 1.00 89.69 435 LEU A CA 1
ATOM 3582 C C . LEU A 1 435 ? 15.130 6.173 -21.365 1.00 89.69 435 LEU A C 1
ATOM 3584 O O . LEU A 1 435 ? 15.165 7.067 -22.208 1.00 89.69 435 LEU A O 1
ATOM 3588 N N . LYS A 1 436 ? 13.977 5.561 -21.060 1.00 91.31 436 LYS A N 1
ATOM 3589 C CA . LYS A 1 436 ? 12.697 5.945 -21.686 1.00 91.31 436 LYS A CA 1
ATOM 3590 C C . LYS A 1 436 ? 12.301 7.379 -21.326 1.00 91.31 436 LYS A C 1
ATOM 3592 O O . LYS A 1 436 ? 11.845 8.111 -22.203 1.00 91.31 436 LYS A O 1
ATOM 3597 N N . LYS A 1 437 ? 12.544 7.813 -20.082 1.00 90.75 437 LYS A N 1
ATOM 3598 C CA . LYS A 1 437 ? 12.418 9.221 -19.671 1.00 90.75 437 LYS A CA 1
ATOM 3599 C C . LYS A 1 437 ? 13.346 10.126 -20.493 1.00 90.75 437 LYS A C 1
ATOM 3601 O O . LYS A 1 437 ? 12.878 11.112 -21.055 1.00 90.75 437 LYS A O 1
ATOM 3606 N N . LEU A 1 438 ? 14.630 9.778 -20.612 1.00 89.31 438 LEU A N 1
ATOM 3607 C CA . LEU A 1 438 ? 15.623 10.538 -21.381 1.00 89.31 438 LEU A CA 1
ATOM 3608 C C . LEU A 1 438 ? 15.205 10.714 -22.851 1.00 89.31 438 LEU A C 1
ATOM 3610 O O . LEU A 1 438 ? 15.283 11.827 -23.382 1.00 89.31 438 LEU A O 1
ATOM 3614 N N . ASN A 1 439 ? 14.730 9.636 -23.480 1.00 89.56 439 ASN A N 1
ATOM 3615 C CA . ASN A 1 439 ? 14.222 9.635 -24.850 1.00 89.56 439 ASN A CA 1
ATOM 3616 C C . ASN A 1 439 ? 12.972 10.514 -24.988 1.00 89.56 439 ASN A C 1
ATOM 3618 O O . ASN A 1 439 ? 12.875 11.292 -25.933 1.00 89.56 439 ASN A O 1
ATOM 3622 N N . PHE A 1 440 ? 12.041 10.443 -24.032 1.00 86.75 440 PHE A N 1
ATOM 3623 C CA . PHE A 1 440 ? 10.828 11.261 -24.032 1.00 86.75 440 PHE A CA 1
ATOM 3624 C C . PHE A 1 440 ? 11.128 12.761 -23.871 1.00 86.75 440 PHE A C 1
ATOM 3626 O O . PHE A 1 440 ? 10.604 13.579 -24.624 1.00 86.75 440 PHE A O 1
ATOM 3633 N N . GLU A 1 441 ? 11.995 13.128 -22.924 1.00 84.31 441 GLU A N 1
ATOM 3634 C CA . GLU A 1 441 ? 12.306 14.529 -22.607 1.00 84.31 441 GLU A CA 1
ATOM 3635 C C . GLU A 1 441 ? 13.218 15.199 -23.647 1.00 84.31 441 GLU A C 1
ATOM 3637 O O . GLU A 1 441 ? 13.037 16.378 -23.948 1.00 84.31 441 GLU A O 1
ATOM 3642 N N . ASN A 1 442 ? 14.197 14.476 -24.207 1.00 80.50 442 ASN A N 1
ATOM 3643 C CA . ASN A 1 442 ? 15.219 15.061 -25.089 1.00 80.50 442 ASN A CA 1
ATOM 3644 C C . ASN A 1 442 ? 15.120 14.617 -26.557 1.00 80.50 442 ASN A C 1
ATOM 3646 O O . ASN A 1 442 ? 15.941 15.052 -27.363 1.00 80.50 442 ASN A O 1
ATOM 3650 N N . LYS A 1 443 ? 14.164 13.745 -26.916 1.00 78.56 443 LYS A N 1
ATOM 3651 C CA . LYS A 1 443 ? 14.133 13.034 -28.214 1.00 78.56 443 LYS A CA 1
ATOM 3652 C C . LYS A 1 443 ? 15.446 12.296 -28.509 1.00 78.56 443 LYS A C 1
ATOM 3654 O O . LYS A 1 443 ? 15.894 12.230 -29.653 1.00 78.56 443 LYS A O 1
ATOM 3659 N N . ALA A 1 444 ? 16.078 11.784 -27.456 1.00 77.94 444 ALA A N 1
ATOM 3660 C CA . ALA A 1 444 ? 17.243 10.927 -27.578 1.00 77.94 444 ALA A CA 1
ATOM 3661 C C . ALA A 1 444 ? 16.817 9.546 -28.112 1.00 77.94 444 ALA A C 1
ATOM 3663 O O . ALA A 1 444 ? 15.702 9.095 -27.855 1.00 77.94 444 ALA A O 1
ATOM 3664 N N . ASN A 1 445 ? 17.710 8.881 -28.845 1.00 84.81 445 ASN A N 1
ATOM 3665 C CA . ASN A 1 445 ? 17.504 7.528 -29.365 1.00 84.81 445 ASN A CA 1
ATOM 3666 C C . ASN A 1 445 ? 18.421 6.557 -28.605 1.00 84.81 445 ASN A C 1
ATOM 3668 O O . ASN A 1 445 ? 19.345 5.980 -29.184 1.00 84.81 445 ASN A O 1
ATOM 3672 N N . VAL A 1 446 ? 18.214 6.445 -27.289 1.00 85.81 446 VAL A N 1
ATOM 3673 C CA . VAL A 1 446 ? 19.012 5.584 -26.405 1.00 85.81 446 VAL A CA 1
ATOM 3674 C C . VAL A 1 446 ? 18.241 4.313 -26.061 1.00 85.81 446 VAL A C 1
ATOM 3676 O O . VAL A 1 446 ? 17.112 4.381 -25.582 1.00 85.81 446 VAL A O 1
ATOM 3679 N N . TYR A 1 447 ? 18.845 3.149 -26.271 1.00 85.12 447 TYR A N 1
ATOM 3680 C CA . TYR A 1 447 ? 18.205 1.850 -26.056 1.00 85.12 447 TYR A CA 1
ATOM 3681 C C . TYR A 1 447 ? 18.982 1.036 -25.026 1.00 85.12 447 TYR A C 1
ATOM 3683 O O . TYR A 1 447 ? 20.209 1.110 -24.991 1.00 85.12 447 TYR A O 1
ATOM 3691 N N . LEU A 1 448 ? 18.275 0.262 -24.201 1.00 83.88 448 LEU A N 1
ATOM 3692 C CA . LEU A 1 448 ? 18.895 -0.761 -23.365 1.00 83.88 448 LEU A CA 1
ATOM 3693 C C . LEU A 1 448 ? 19.035 -2.042 -24.197 1.00 83.88 448 LEU A C 1
ATOM 3695 O O . LEU A 1 448 ? 18.034 -2.550 -24.691 1.00 83.88 448 LEU A O 1
ATOM 3699 N N . ASN A 1 449 ? 20.255 -2.549 -24.340 1.00 80.31 449 ASN A N 1
ATOM 3700 C CA . ASN A 1 449 ? 20.524 -3.924 -24.758 1.00 80.31 449 ASN A CA 1
ATOM 3701 C C . ASN A 1 449 ? 20.769 -4.740 -23.476 1.00 80.31 449 ASN A C 1
ATOM 3703 O O . ASN A 1 449 ? 21.573 -4.326 -22.636 1.00 80.31 449 ASN A O 1
ATOM 3707 N N . VAL A 1 450 ? 20.069 -5.867 -23.317 1.00 76.56 450 VAL A N 1
ATOM 3708 C CA . VAL A 1 450 ? 20.242 -6.788 -22.185 1.00 76.56 450 VAL A CA 1
ATOM 3709 C C . VAL A 1 450 ? 20.791 -8.118 -22.695 1.00 76.56 450 VAL A C 1
ATOM 3711 O O . VAL A 1 450 ? 20.029 -8.983 -23.113 1.00 76.56 450 VAL A O 1
ATOM 3714 N N . GLY A 1 451 ? 22.112 -8.288 -22.644 1.00 64.38 451 GLY A N 1
ATOM 3715 C CA . GLY A 1 451 ? 22.772 -9.553 -22.979 1.00 64.38 451 GLY A CA 1
ATOM 3716 C C . GLY A 1 451 ? 22.853 -9.921 -24.469 1.00 64.38 451 GLY A C 1
ATOM 3717 O O . GLY A 1 451 ? 23.467 -10.937 -24.779 1.00 64.38 451 GLY A O 1
ATOM 3718 N N . GLU A 1 452 ? 22.307 -9.125 -25.392 1.00 66.44 452 GLU A N 1
ATOM 3719 C CA . GLU A 1 452 ? 22.411 -9.385 -26.836 1.00 66.44 452 GLU A CA 1
ATOM 3720 C C . GLU A 1 452 ? 23.804 -8.986 -27.366 1.00 66.44 452 GLU A C 1
ATOM 3722 O O . GLU A 1 452 ? 24.368 -7.980 -26.914 1.00 66.44 452 GLU A O 1
ATOM 3727 N N . PRO A 1 453 ? 24.379 -9.723 -28.336 1.00 66.00 453 PRO A N 1
ATOM 3728 C CA . PRO A 1 453 ? 25.676 -9.386 -28.917 1.00 66.00 453 PRO A CA 1
ATOM 3729 C C . PRO A 1 453 ? 25.681 -7.988 -29.557 1.00 66.00 453 PRO A C 1
ATOM 3731 O O . PRO A 1 453 ? 24.675 -7.497 -30.069 1.00 66.00 453 PRO A O 1
ATOM 3734 N N . LEU A 1 454 ? 26.840 -7.334 -29.503 1.00 67.94 454 LEU A N 1
ATOM 3735 C CA . LEU A 1 454 ? 27.040 -5.968 -29.989 1.00 67.94 454 LEU A CA 1
ATOM 3736 C C . LEU A 1 454 ? 27.710 -5.997 -31.363 1.00 67.94 454 LEU A C 1
ATOM 3738 O O . LEU A 1 454 ? 28.692 -6.713 -31.557 1.00 67.94 454 LEU A O 1
ATOM 3742 N N . ASN A 1 455 ? 27.217 -5.193 -32.304 1.00 66.38 455 ASN A N 1
ATOM 3743 C CA . ASN A 1 455 ? 27.758 -5.150 -33.661 1.00 66.38 455 ASN A CA 1
ATOM 3744 C C . ASN A 1 455 ? 29.013 -4.270 -33.714 1.00 66.38 455 ASN A C 1
ATOM 3746 O O . ASN A 1 455 ? 29.258 -3.452 -32.825 1.00 66.38 455 ASN A O 1
ATOM 3750 N N . ALA A 1 456 ? 29.800 -4.382 -34.784 1.00 60.28 456 ALA A N 1
ATOM 3751 C CA . ALA A 1 456 ? 30.829 -3.390 -35.091 1.00 60.28 456 ALA A CA 1
ATOM 3752 C C . ALA A 1 456 ? 30.188 -2.026 -35.429 1.00 60.28 456 ALA A C 1
ATOM 3754 O O . ALA A 1 456 ? 29.126 -1.973 -36.046 1.00 60.28 456 ALA A O 1
ATOM 3755 N N . MET A 1 457 ? 30.852 -0.926 -35.055 1.00 65.50 457 MET A N 1
ATOM 3756 C CA . MET A 1 457 ? 30.382 0.466 -35.180 1.00 65.50 457 MET A CA 1
ATOM 3757 C C . MET A 1 457 ? 29.156 0.850 -34.322 1.00 65.50 457 MET A C 1
ATOM 3759 O O . MET A 1 457 ? 28.677 1.984 -34.427 1.00 65.50 457 MET A O 1
ATOM 3763 N N . ASP A 1 458 ? 28.672 -0.019 -33.429 1.00 73.75 458 ASP A N 1
ATOM 3764 C CA . ASP A 1 458 ? 27.661 0.363 -32.438 1.00 73.75 458 ASP A CA 1
ATOM 3765 C C . ASP A 1 458 ? 28.238 1.415 -31.472 1.00 73.75 458 ASP A C 1
ATOM 3767 O O . ASP A 1 458 ? 29.330 1.267 -30.914 1.00 73.75 458 ASP A O 1
ATOM 3771 N N . THR A 1 459 ? 27.493 2.505 -31.255 1.00 79.62 459 THR A N 1
ATOM 3772 C CA . THR A 1 459 ? 27.879 3.535 -30.281 1.00 79.62 459 THR A CA 1
ATOM 3773 C C . THR A 1 459 ? 27.324 3.174 -28.909 1.00 79.62 459 THR A C 1
ATOM 3775 O O . THR A 1 459 ? 26.131 3.344 -28.635 1.00 79.62 459 THR A O 1
ATOM 3778 N N . ILE A 1 460 ? 28.198 2.669 -28.042 1.00 80.94 460 ILE A N 1
ATOM 3779 C CA . ILE A 1 460 ? 27.842 2.149 -26.727 1.00 80.94 460 ILE A CA 1
ATOM 3780 C C . ILE A 1 460 ? 28.069 3.194 -25.644 1.00 80.94 460 ILE A C 1
ATOM 3782 O O . ILE A 1 460 ? 29.104 3.849 -25.562 1.00 80.94 460 ILE A O 1
ATOM 3786 N N . ILE A 1 461 ? 27.100 3.288 -24.751 1.00 80.44 461 ILE A N 1
ATOM 3787 C CA . ILE A 1 461 ? 27.174 3.991 -23.484 1.00 80.44 461 ILE A CA 1
ATOM 3788 C C . ILE A 1 461 ? 27.563 2.980 -22.401 1.00 80.44 461 ILE A C 1
ATOM 3790 O O . ILE A 1 461 ? 26.792 2.091 -22.036 1.00 80.44 461 ILE A O 1
ATOM 3794 N N . VAL A 1 462 ? 28.759 3.151 -21.851 1.00 75.88 462 VAL A N 1
ATOM 3795 C CA . VAL A 1 462 ? 29.258 2.426 -20.685 1.00 75.88 462 VAL A CA 1
ATOM 3796 C C . VAL A 1 462 ? 29.054 3.295 -19.450 1.00 75.88 462 VAL A C 1
ATOM 3798 O O . VAL A 1 462 ? 29.738 4.298 -19.249 1.00 75.88 462 VAL A O 1
ATOM 3801 N N . ILE A 1 463 ? 28.125 2.892 -18.587 1.00 77.12 463 ILE A N 1
ATOM 3802 C CA . ILE A 1 463 ? 28.018 3.457 -17.240 1.00 77.12 463 ILE A CA 1
ATOM 3803 C C . ILE A 1 463 ? 29.123 2.825 -16.384 1.00 77.12 463 ILE A C 1
ATOM 3805 O O . ILE A 1 463 ? 29.212 1.594 -16.290 1.00 77.12 463 ILE A O 1
ATOM 3809 N N . LYS A 1 464 ? 29.984 3.661 -15.793 1.00 70.50 464 LYS A N 1
ATOM 3810 C CA . LYS A 1 464 ? 31.129 3.225 -14.974 1.00 70.50 464 LYS A CA 1
ATOM 3811 C C . LYS A 1 464 ? 30.658 2.397 -13.781 1.00 70.50 464 LYS A C 1
ATOM 3813 O O . LYS A 1 464 ? 29.557 2.608 -13.275 1.00 70.50 464 LYS A O 1
ATOM 3818 N N . ASN A 1 465 ? 31.475 1.435 -13.352 1.00 68.56 465 ASN A N 1
ATOM 3819 C CA . ASN A 1 465 ? 31.159 0.416 -12.332 1.00 68.56 465 ASN A CA 1
ATOM 3820 C C . ASN A 1 465 ? 29.956 -0.519 -12.613 1.00 68.56 465 ASN A C 1
ATOM 3822 O O . ASN A 1 465 ? 29.926 -1.613 -12.061 1.00 68.56 465 ASN A O 1
ATOM 3826 N N . LEU A 1 466 ? 28.994 -0.153 -13.469 1.00 67.62 466 LEU A N 1
ATOM 3827 C CA . LEU A 1 466 ? 27.896 -1.033 -13.896 1.00 67.62 466 LEU A CA 1
ATOM 3828 C C . LEU A 1 466 ? 28.334 -1.974 -15.026 1.00 67.62 466 LEU A C 1
ATOM 3830 O O . LEU A 1 466 ? 28.158 -3.184 -14.930 1.00 67.62 466 LEU A O 1
ATOM 3834 N N . ASN A 1 467 ? 28.927 -1.416 -16.087 1.00 66.81 467 ASN A N 1
ATOM 3835 C CA . ASN A 1 467 ? 29.193 -2.140 -17.337 1.00 66.81 467 ASN A CA 1
ATOM 3836 C C . ASN A 1 467 ? 30.648 -1.994 -17.821 1.00 66.81 467 ASN A C 1
ATOM 3838 O O . ASN A 1 467 ? 30.974 -2.307 -18.963 1.00 66.81 467 ASN A O 1
ATOM 3842 N N . GLU A 1 468 ? 31.554 -1.524 -16.962 1.00 63.78 468 GLU A N 1
ATOM 3843 C CA . GLU A 1 468 ? 32.946 -1.231 -17.336 1.00 63.78 468 GLU A CA 1
ATOM 3844 C C . GLU A 1 468 ? 33.763 -2.488 -17.694 1.00 63.78 468 GLU A C 1
ATOM 3846 O O . GLU A 1 468 ? 34.754 -2.404 -18.416 1.00 63.78 468 GLU A O 1
ATOM 3851 N N . GLY A 1 469 ? 33.299 -3.673 -17.276 1.00 60.84 469 GLY A N 1
ATOM 3852 C CA . GLY A 1 469 ? 33.854 -4.960 -17.698 1.00 60.84 469 GLY A CA 1
ATOM 3853 C C . GLY A 1 469 ? 33.792 -5.204 -19.212 1.00 60.84 469 GLY A C 1
ATOM 3854 O O . GLY A 1 469 ? 34.706 -5.831 -19.741 1.00 60.84 469 GLY A O 1
ATOM 3855 N N . LEU A 1 470 ? 32.800 -4.653 -19.928 1.00 61.84 470 LEU A N 1
ATOM 3856 C CA . LEU A 1 470 ? 32.671 -4.837 -21.383 1.00 61.84 470 LEU A CA 1
ATOM 3857 C C . LEU A 1 470 ? 33.804 -4.204 -22.190 1.00 61.84 470 LEU A C 1
ATOM 3859 O O . LEU A 1 470 ? 34.111 -4.687 -23.279 1.00 61.84 470 LEU A O 1
ATOM 3863 N N . LEU A 1 471 ? 34.483 -3.191 -21.639 1.00 58.91 471 LEU A N 1
ATOM 3864 C CA . LEU A 1 471 ? 35.682 -2.605 -22.251 1.00 58.91 471 LEU A CA 1
ATOM 3865 C C . LEU A 1 471 ? 36.833 -3.618 -22.390 1.00 58.91 471 LEU A C 1
ATOM 3867 O O . LEU A 1 471 ? 37.779 -3.364 -23.128 1.00 58.91 471 LEU A O 1
ATOM 3871 N N . LYS A 1 472 ? 36.768 -4.756 -21.684 1.00 57.88 472 LYS A N 1
ATOM 3872 C CA . LYS A 1 472 ? 37.726 -5.865 -21.799 1.00 57.88 472 LYS A CA 1
ATOM 3873 C C . LYS A 1 472 ? 37.311 -6.920 -22.834 1.00 57.88 472 LYS A C 1
ATOM 3875 O O . LYS A 1 472 ? 38.137 -7.750 -23.193 1.00 57.88 472 LYS A O 1
ATOM 3880 N N . THR A 1 473 ? 36.055 -6.908 -23.282 1.00 57.06 473 THR A N 1
ATOM 3881 C CA . THR A 1 473 ? 35.451 -7.933 -24.158 1.00 57.06 473 THR A CA 1
ATOM 3882 C C . THR A 1 473 ? 35.299 -7.457 -25.606 1.00 57.06 473 THR A C 1
ATOM 3884 O O . THR A 1 473 ? 35.258 -8.272 -26.524 1.00 57.06 473 THR A O 1
ATOM 3887 N N . TYR A 1 474 ? 35.259 -6.141 -25.830 1.00 58.62 474 TYR A N 1
ATOM 3888 C CA . TYR A 1 474 ? 35.116 -5.537 -27.156 1.00 58.62 474 TYR A CA 1
ATOM 3889 C C . TYR A 1 474 ? 36.252 -4.553 -27.435 1.00 58.62 474 TYR A C 1
ATOM 3891 O O . TYR A 1 474 ? 36.532 -3.660 -26.629 1.00 58.62 474 TYR A O 1
ATOM 3899 N N . GLY A 1 475 ? 36.865 -4.671 -28.616 1.00 58.72 475 GLY A N 1
ATOM 3900 C CA . GLY A 1 475 ? 37.766 -3.639 -29.122 1.00 58.72 475 GLY A CA 1
ATOM 3901 C C . GLY A 1 475 ? 36.974 -2.345 -29.289 1.00 58.72 475 GLY A C 1
ATOM 3902 O O . GLY A 1 475 ? 35.909 -2.354 -29.907 1.00 58.72 475 GLY A O 1
ATOM 3903 N N . SER A 1 476 ? 37.438 -1.242 -28.702 1.00 68.88 476 SER A N 1
ATOM 3904 C CA . SER A 1 476 ? 36.648 -0.010 -28.639 1.00 68.88 476 SER A CA 1
ATOM 3905 C C . SER A 1 476 ? 37.492 1.262 -28.641 1.00 68.88 476 SER A C 1
ATOM 3907 O O . SER A 1 476 ? 38.632 1.279 -28.175 1.00 68.88 476 SER A O 1
ATOM 3909 N N . THR A 1 477 ? 36.921 2.346 -29.169 1.00 69.62 477 THR A N 1
ATOM 3910 C CA . THR A 1 477 ? 37.482 3.703 -29.091 1.00 69.62 477 THR A CA 1
ATOM 3911 C C . THR A 1 477 ? 36.596 4.580 -28.215 1.00 69.62 477 THR A C 1
ATOM 3913 O O . THR A 1 477 ? 35.377 4.577 -28.363 1.00 69.62 477 THR A O 1
ATOM 3916 N N . VAL A 1 478 ? 37.190 5.344 -27.293 1.00 79.31 478 VAL A N 1
ATOM 3917 C CA . VAL A 1 478 ? 36.442 6.294 -26.453 1.00 79.31 478 VAL A CA 1
ATOM 3918 C C . VAL A 1 478 ? 36.124 7.547 -27.269 1.00 79.31 478 VAL A C 1
ATOM 3920 O O . VAL A 1 478 ? 37.029 8.213 -27.765 1.00 79.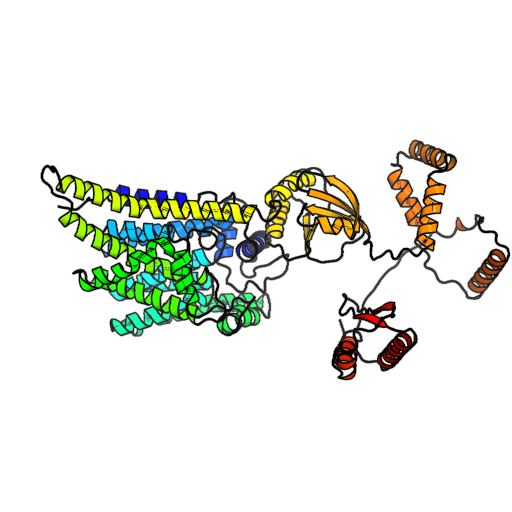31 478 VAL A O 1
ATOM 3923 N N . LEU A 1 479 ? 34.835 7.860 -27.397 1.00 72.69 479 LEU A N 1
ATOM 3924 C CA . LEU A 1 479 ? 34.319 9.047 -28.085 1.00 72.69 479 LEU A CA 1
ATOM 3925 C C . LEU A 1 479 ? 34.049 10.206 -27.117 1.00 72.69 479 LEU A C 1
ATOM 3927 O O . LEU A 1 479 ? 34.171 11.369 -27.489 1.00 72.69 479 LEU A O 1
ATOM 3931 N N . PHE A 1 480 ? 33.654 9.891 -25.881 1.00 78.69 480 PHE A N 1
ATOM 3932 C CA . PHE A 1 480 ? 33.360 10.864 -24.829 1.00 78.69 480 PHE A CA 1
ATOM 3933 C C . PHE A 1 480 ? 33.526 10.222 -23.449 1.00 78.69 480 PHE A C 1
ATOM 3935 O O . PHE A 1 480 ? 33.234 9.040 -23.270 1.00 78.69 480 PHE A O 1
ATOM 3942 N N . GLU A 1 481 ? 33.947 11.003 -22.457 1.00 83.12 481 GLU A N 1
ATOM 3943 C CA . GLU A 1 481 ? 34.013 10.568 -21.063 1.00 83.12 481 GLU A CA 1
ATOM 3944 C C . GLU A 1 481 ? 33.561 11.689 -20.115 1.00 83.12 481 GLU A C 1
ATOM 3946 O O . GLU A 1 481 ? 33.972 12.842 -20.237 1.00 83.12 481 GLU A O 1
ATOM 3951 N N . SER A 1 482 ? 32.713 11.324 -19.156 1.00 81.50 482 SER A N 1
ATOM 3952 C CA . SER A 1 482 ? 32.239 12.139 -18.038 1.00 81.50 482 SER A CA 1
ATOM 3953 C C . SER A 1 482 ? 32.637 11.481 -16.704 1.00 81.50 482 SER A C 1
ATOM 3955 O O . SER A 1 482 ? 33.210 10.384 -16.697 1.00 81.50 482 SER A O 1
ATOM 3957 N N . PRO A 1 483 ? 32.320 12.083 -15.540 1.00 80.56 483 PRO A N 1
ATOM 3958 C CA . PRO A 1 483 ? 32.557 11.449 -14.245 1.00 80.56 483 PRO A CA 1
ATOM 3959 C C . PRO A 1 483 ? 31.931 10.052 -14.119 1.00 80.56 483 PRO A C 1
ATOM 3961 O O . PRO A 1 483 ? 32.596 9.159 -13.603 1.00 80.56 483 PRO A O 1
ATOM 3964 N N . ASN A 1 484 ? 30.718 9.839 -14.651 1.00 80.62 484 ASN A N 1
ATOM 3965 C CA . ASN A 1 484 ? 29.945 8.599 -14.470 1.00 80.62 484 ASN A CA 1
ATOM 3966 C C . ASN A 1 484 ? 29.820 7.723 -15.730 1.00 80.62 484 ASN A C 1
ATOM 3968 O O . ASN A 1 484 ? 29.445 6.553 -15.629 1.00 80.62 484 ASN A O 1
ATOM 3972 N N . VAL A 1 485 ? 30.104 8.266 -16.917 1.00 80.94 485 VAL A N 1
ATOM 3973 C CA . VAL A 1 485 ? 29.799 7.627 -18.206 1.00 80.94 485 VAL A CA 1
ATOM 3974 C C . VAL A 1 485 ? 30.991 7.705 -19.154 1.00 80.94 485 VAL A C 1
ATOM 3976 O O . VAL A 1 485 ? 31.664 8.726 -19.248 1.00 80.94 485 VAL A O 1
ATOM 3979 N N . LYS A 1 486 ? 31.230 6.628 -19.898 1.00 81.50 486 LYS A N 1
ATOM 3980 C CA . LYS A 1 486 ? 32.069 6.595 -21.101 1.00 81.50 486 LYS A CA 1
ATOM 3981 C C . LYS A 1 486 ? 31.167 6.284 -22.291 1.00 81.50 486 LYS A C 1
ATOM 3983 O O . LYS A 1 486 ? 30.332 5.391 -22.203 1.00 81.50 486 LYS A O 1
ATOM 3988 N N . VAL A 1 487 ? 31.325 6.991 -23.401 1.00 78.00 487 VAL A N 1
ATOM 3989 C CA . VAL A 1 487 ? 30.717 6.624 -24.686 1.00 78.00 487 VAL A CA 1
ATOM 3990 C C . VAL A 1 487 ? 31.837 6.119 -25.577 1.00 78.00 487 VAL A C 1
ATOM 3992 O O . VAL A 1 487 ? 32.867 6.779 -25.715 1.00 78.00 487 VAL A O 1
ATOM 3995 N N . ILE A 1 488 ? 31.637 4.946 -26.162 1.00 78.31 488 ILE A N 1
ATOM 3996 C CA . ILE A 1 488 ? 32.599 4.260 -27.016 1.00 78.31 488 ILE A CA 1
ATOM 3997 C C . ILE A 1 488 ? 31.964 3.911 -28.365 1.00 78.31 488 ILE A C 1
ATOM 3999 O O . ILE A 1 488 ? 30.751 3.735 -28.445 1.00 78.31 488 ILE A O 1
ATOM 4003 N N . ALA A 1 489 ? 32.774 3.754 -29.408 1.00 72.25 489 ALA A N 1
ATOM 4004 C CA . ALA A 1 489 ? 32.393 2.970 -30.581 1.00 72.25 489 ALA A CA 1
ATOM 4005 C C . ALA A 1 489 ? 33.018 1.576 -30.478 1.00 72.25 489 ALA A C 1
ATOM 4007 O O . ALA A 1 489 ? 34.194 1.454 -30.122 1.00 72.25 489 ALA A O 1
ATOM 4008 N N . THR A 1 490 ? 32.257 0.531 -30.799 1.00 66.31 490 THR A N 1
ATOM 4009 C CA . THR A 1 490 ? 32.811 -0.814 -30.995 1.00 66.31 490 THR A CA 1
ATOM 4010 C C . THR A 1 490 ? 33.554 -0.904 -32.323 1.00 66.31 490 THR A C 1
ATOM 4012 O O . THR A 1 490 ? 33.112 -0.405 -33.356 1.00 66.31 490 THR A O 1
ATOM 4015 N N . ILE A 1 491 ? 34.687 -1.594 -32.303 1.00 52.72 491 ILE A N 1
ATOM 4016 C CA . ILE A 1 491 ? 35.465 -1.967 -33.491 1.00 52.72 491 ILE A CA 1
ATOM 4017 C C . ILE A 1 491 ? 35.043 -3.375 -33.967 1.00 52.72 491 ILE A C 1
ATOM 4019 O O . ILE A 1 491 ? 35.144 -3.688 -35.147 1.00 52.72 491 ILE A O 1
ATOM 4023 N N . GLY A 1 492 ? 34.524 -4.194 -33.047 1.00 48.78 492 GLY A N 1
ATOM 4024 C CA . GLY A 1 492 ? 34.087 -5.584 -33.218 1.00 48.78 492 GLY A CA 1
ATOM 4025 C C . GLY A 1 492 ? 34.177 -6.315 -31.871 1.00 48.78 492 GLY A C 1
ATOM 4026 O O . GLY A 1 492 ? 34.720 -5.751 -30.908 1.00 48.78 492 GLY A O 1
ATOM 4027 N N . SER A 1 493 ? 33.661 -7.543 -31.764 1.00 41.28 493 SER A N 1
ATOM 4028 C CA . SER A 1 493 ? 33.954 -8.364 -30.582 1.00 41.28 493 SER A CA 1
ATOM 4029 C C . SER A 1 493 ? 35.405 -8.857 -30.640 1.00 41.28 493 SER A C 1
ATOM 4031 O O . SER A 1 493 ? 35.953 -9.073 -31.720 1.00 41.28 493 SER A O 1
ATOM 4033 N N . LEU A 1 494 ? 36.055 -9.031 -29.483 1.00 34.34 494 LEU A N 1
ATOM 4034 C CA . LEU A 1 494 ? 37.383 -9.665 -29.445 1.00 34.34 494 LEU A CA 1
ATOM 4035 C C . LEU A 1 494 ? 37.320 -11.179 -29.721 1.00 34.34 494 LEU A C 1
ATOM 4037 O O . LEU A 1 494 ? 38.365 -11.792 -29.905 1.00 34.34 494 LEU A O 1
ATOM 4041 N N . PHE A 1 495 ? 36.120 -11.768 -29.768 1.00 33.59 495 PHE A N 1
ATOM 4042 C CA . PHE A 1 495 ? 35.899 -13.187 -30.058 1.00 33.59 495 PHE A CA 1
ATOM 4043 C C . PHE A 1 495 ? 35.684 -13.480 -31.553 1.00 33.59 495 PHE A C 1
ATOM 4045 O O . PHE A 1 495 ? 35.957 -14.595 -31.978 1.00 33.59 495 PHE A O 1
ATOM 4052 N N . ASP A 1 496 ? 35.324 -12.483 -32.370 1.00 30.05 496 ASP A N 1
ATOM 4053 C CA . ASP A 1 496 ? 35.326 -12.593 -33.844 1.00 30.05 496 ASP A CA 1
ATOM 4054 C C . ASP A 1 496 ? 36.748 -12.536 -34.442 1.00 30.05 496 ASP A C 1
ATOM 4056 O O . ASP A 1 496 ? 36.935 -12.599 -35.657 1.00 30.05 496 ASP A O 1
ATOM 4060 N N . PHE A 1 497 ? 37.765 -12.392 -33.587 1.00 29.72 497 PHE A N 1
ATOM 4061 C CA . PHE A 1 497 ? 39.173 -12.296 -33.952 1.00 29.72 497 PHE A CA 1
ATOM 4062 C C . PHE A 1 497 ? 40.030 -13.270 -33.130 1.00 29.72 497 PHE A C 1
ATOM 4064 O O . PHE A 1 497 ? 40.889 -12.860 -32.345 1.00 29.72 497 PHE A O 1
ATOM 4071 N N . GLU A 1 498 ? 39.902 -14.573 -33.410 1.00 28.69 498 GLU A N 1
ATOM 4072 C CA . GLU A 1 498 ? 41.061 -15.471 -33.305 1.00 28.69 498 GLU A CA 1
ATOM 4073 C C . GLU A 1 498 ? 42.105 -15.061 -34.359 1.00 28.69 498 GLU A C 1
ATOM 4075 O O . GLU A 1 498 ? 42.248 -15.668 -35.419 1.00 28.69 498 GLU A O 1
ATOM 4080 N N . LEU A 1 499 ? 42.840 -13.981 -34.074 1.00 32.34 499 LEU A N 1
ATOM 4081 C CA . LEU A 1 499 ? 44.016 -13.592 -34.843 1.00 32.34 499 LEU A CA 1
ATOM 4082 C C . LEU A 1 499 ? 45.054 -14.704 -34.699 1.00 32.34 499 LEU A C 1
ATOM 4084 O O . LEU A 1 499 ? 45.665 -14.875 -33.640 1.00 32.34 499 LEU A O 1
ATOM 4088 N N . SER A 1 500 ? 45.276 -15.446 -35.780 1.00 30.56 500 SER A N 1
ATOM 4089 C CA . SER A 1 500 ? 46.333 -16.445 -35.828 1.00 30.56 500 SER A CA 1
ATOM 4090 C C . SER A 1 500 ? 47.697 -15.766 -35.638 1.00 30.56 500 SER A C 1
ATOM 4092 O O . SER A 1 500 ? 47.857 -14.557 -35.846 1.00 30.56 500 SER A O 1
ATOM 4094 N N . GLN A 1 501 ? 48.744 -16.533 -35.314 1.00 30.00 501 GLN A N 1
ATOM 4095 C CA . GLN A 1 501 ? 50.098 -15.959 -35.242 1.00 30.00 501 GLN A CA 1
ATOM 4096 C C . GLN A 1 501 ? 50.539 -15.279 -36.556 1.00 30.00 501 GLN A C 1
ATOM 4098 O O . GLN A 1 501 ? 51.383 -14.385 -36.509 1.00 30.00 501 GLN A O 1
ATOM 4103 N N . LYS A 1 502 ? 49.949 -15.632 -37.713 1.00 30.86 502 LYS A N 1
ATOM 4104 C CA . LYS A 1 502 ? 50.178 -14.919 -38.981 1.00 30.86 502 LYS A CA 1
ATOM 4105 C C . LYS A 1 502 ? 49.568 -13.519 -38.992 1.00 30.86 502 LYS A C 1
ATOM 4107 O O . LYS A 1 502 ? 50.201 -12.606 -39.509 1.00 30.86 502 LYS A O 1
ATOM 4112 N N . ASP A 1 503 ? 48.399 -13.321 -38.397 1.00 33.34 503 ASP A N 1
ATOM 4113 C CA . ASP A 1 503 ? 47.703 -12.029 -38.419 1.00 33.34 503 ASP A CA 1
ATOM 4114 C C . ASP A 1 503 ? 48.343 -11.031 -37.444 1.00 33.34 503 ASP A C 1
ATOM 4116 O O . ASP A 1 503 ? 48.413 -9.835 -37.718 1.00 33.34 503 ASP A O 1
ATOM 4120 N N . LEU A 1 504 ? 48.935 -11.534 -36.356 1.00 33.12 504 LEU A N 1
ATOM 4121 C CA . LEU A 1 504 ? 49.828 -10.773 -35.474 1.00 33.12 504 LEU A CA 1
ATOM 4122 C C . LEU A 1 504 ? 51.123 -10.326 -36.179 1.00 33.12 504 LEU A C 1
ATOM 4124 O O . LEU A 1 504 ? 51.618 -9.229 -35.910 1.00 33.12 504 LEU A O 1
ATOM 4128 N N . ILE A 1 505 ? 51.654 -11.136 -37.103 1.00 34.59 505 ILE A N 1
ATOM 4129 C CA . ILE A 1 505 ? 52.784 -10.763 -37.972 1.00 34.59 505 ILE A CA 1
ATOM 4130 C C . ILE A 1 505 ? 52.334 -9.747 -39.029 1.00 34.59 505 ILE A C 1
ATOM 4132 O O . ILE A 1 505 ? 53.026 -8.753 -39.239 1.00 34.59 505 ILE A O 1
ATOM 4136 N N . LEU A 1 506 ? 51.155 -9.933 -39.633 1.00 34.03 506 LEU A N 1
ATOM 4137 C CA . LEU A 1 506 ? 50.580 -9.009 -40.612 1.00 34.03 506 LEU A CA 1
ATOM 4138 C C . LEU A 1 506 ? 50.308 -7.629 -39.994 1.00 34.03 506 LEU A C 1
ATOM 4140 O O . LEU A 1 506 ? 50.698 -6.619 -40.568 1.00 34.03 506 LEU A O 1
ATOM 4144 N N . LEU A 1 507 ? 49.746 -7.575 -38.782 1.00 35.94 507 LEU A N 1
ATOM 4145 C CA . LEU A 1 507 ? 49.578 -6.342 -38.005 1.00 35.94 507 LEU A CA 1
ATOM 4146 C C . LEU A 1 507 ? 50.917 -5.680 -37.657 1.00 35.94 507 LEU A C 1
ATOM 4148 O O . LEU A 1 507 ? 50.995 -4.452 -37.652 1.00 35.94 507 LEU A O 1
ATOM 4152 N N . LYS A 1 508 ? 51.977 -6.457 -37.398 1.00 36.06 508 LYS A N 1
ATOM 4153 C CA . LYS A 1 508 ? 53.336 -5.926 -37.198 1.00 36.06 508 LYS A CA 1
ATOM 4154 C C . LYS A 1 508 ? 53.889 -5.302 -38.481 1.00 36.06 508 LYS A C 1
ATOM 4156 O O . LYS A 1 508 ? 54.283 -4.140 -38.444 1.00 36.06 508 LYS A O 1
ATOM 4161 N N . LEU A 1 509 ? 53.819 -6.017 -39.609 1.00 35.59 509 LEU A N 1
ATOM 4162 C CA . LEU A 1 509 ? 54.225 -5.505 -40.922 1.00 35.59 509 LEU A CA 1
ATOM 4163 C C . LEU A 1 509 ? 53.421 -4.266 -41.326 1.00 35.59 509 LEU A C 1
ATOM 4165 O O . LEU A 1 509 ? 54.003 -3.277 -41.750 1.00 35.59 509 LEU A O 1
ATOM 4169 N N . MET A 1 510 ? 52.098 -4.263 -41.145 1.00 35.22 510 MET A N 1
ATOM 4170 C CA . MET A 1 510 ? 51.263 -3.088 -41.413 1.00 35.22 510 MET A CA 1
ATOM 4171 C C . MET A 1 510 ? 51.666 -1.899 -40.535 1.00 35.22 510 MET A C 1
ATOM 4173 O O . MET A 1 510 ? 51.691 -0.771 -41.016 1.00 35.22 510 MET A O 1
ATOM 4177 N N . LYS A 1 511 ? 52.027 -2.128 -39.267 1.00 36.91 511 LYS A N 1
ATOM 4178 C CA . LYS A 1 511 ? 52.487 -1.074 -38.352 1.00 36.91 511 LYS A CA 1
ATOM 4179 C C . LYS A 1 511 ? 53.877 -0.537 -38.714 1.00 36.91 511 LYS A C 1
ATOM 4181 O O . LYS A 1 511 ? 54.137 0.637 -38.474 1.00 36.91 511 LYS A O 1
ATOM 4186 N N . GLU A 1 512 ? 54.743 -1.349 -39.313 1.00 38.56 512 GLU A N 1
ATOM 4187 C CA . GLU A 1 512 ? 56.033 -0.912 -39.870 1.00 38.56 512 GLU A CA 1
ATOM 4188 C C . GLU A 1 512 ? 55.850 -0.160 -41.202 1.00 38.56 512 GLU A C 1
ATOM 4190 O O . GLU A 1 512 ? 56.400 0.926 -41.368 1.00 38.56 512 GLU A O 1
ATOM 4195 N N . ILE A 1 513 ? 54.987 -0.652 -42.100 1.00 35.88 513 ILE A N 1
ATOM 4196 C CA . ILE A 1 513 ? 54.644 -0.005 -43.379 1.00 35.88 513 ILE A CA 1
ATOM 4197 C C . ILE A 1 513 ? 54.005 1.376 -43.149 1.00 35.88 513 ILE A C 1
ATOM 4199 O O . ILE A 1 513 ? 54.456 2.361 -43.737 1.00 35.88 513 ILE A O 1
ATOM 4203 N N . MET A 1 514 ? 53.017 1.481 -42.250 1.00 36.81 514 MET A N 1
ATOM 4204 C CA . MET A 1 514 ? 52.349 2.750 -41.907 1.00 36.81 514 MET A CA 1
ATOM 4205 C C . MET A 1 514 ? 53.277 3.776 -41.235 1.00 36.81 514 MET A C 1
ATOM 4207 O O . MET A 1 514 ? 52.996 4.971 -41.290 1.00 36.81 514 MET A O 1
ATOM 4211 N N . ASN A 1 515 ? 54.367 3.329 -40.602 1.00 38.16 515 ASN A N 1
ATOM 4212 C CA . ASN A 1 515 ? 55.350 4.204 -39.956 1.00 38.16 515 ASN A CA 1
ATOM 4213 C C . ASN A 1 515 ? 56.498 4.627 -40.891 1.00 38.16 515 ASN A C 1
ATOM 4215 O O . ASN A 1 515 ? 57.363 5.395 -40.468 1.00 38.16 515 ASN A O 1
ATOM 4219 N N . SER A 1 516 ? 56.522 4.168 -42.147 1.00 42.38 516 SER A N 1
ATOM 4220 C CA . SER A 1 516 ? 57.510 4.627 -43.127 1.00 42.38 516 SER A CA 1
ATOM 4221 C C . SER A 1 516 ? 57.270 6.095 -43.520 1.00 42.38 516 SER A C 1
ATOM 4223 O O . SER A 1 516 ? 56.143 6.516 -43.805 1.00 42.38 516 SER A O 1
ATOM 4225 N N . GLU A 1 517 ? 58.337 6.902 -43.543 1.00 40.75 517 GLU A N 1
ATOM 4226 C CA . GLU A 1 517 ? 58.225 8.344 -43.814 1.00 40.75 517 GLU A CA 1
ATOM 4227 C C . GLU A 1 517 ? 57.651 8.643 -45.208 1.00 40.75 517 GLU A C 1
ATOM 4229 O O . GLU A 1 517 ? 56.883 9.596 -45.360 1.00 40.75 517 GLU A O 1
ATOM 4234 N N . GLU A 1 518 ? 57.942 7.805 -46.210 1.00 42.16 518 GLU A N 1
ATOM 4235 C CA . GLU A 1 518 ? 57.390 7.945 -47.563 1.00 42.16 518 GLU A CA 1
ATOM 4236 C C . GLU A 1 518 ? 55.860 7.810 -47.591 1.00 42.16 518 GLU A C 1
ATOM 4238 O O . GLU A 1 518 ? 55.184 8.629 -48.226 1.00 42.16 518 GLU A O 1
ATOM 4243 N N . GLN A 1 519 ? 55.280 6.841 -46.866 1.00 42.09 519 GLN A N 1
ATOM 4244 C CA . GLN A 1 519 ? 53.822 6.685 -46.843 1.00 42.09 519 GLN A CA 1
ATOM 4245 C C . GLN A 1 519 ? 53.147 7.843 -46.101 1.00 42.09 519 GLN A C 1
ATOM 4247 O O . GLN A 1 519 ? 52.143 8.375 -46.584 1.00 42.09 519 GLN A O 1
ATOM 4252 N N . MET A 1 520 ? 53.723 8.306 -44.985 1.00 41.25 520 MET A N 1
ATOM 4253 C CA . MET A 1 520 ? 53.207 9.482 -44.275 1.00 41.25 520 MET A CA 1
ATOM 4254 C C . MET A 1 520 ? 53.275 10.761 -45.124 1.00 41.25 520 MET A C 1
ATOM 4256 O O . MET A 1 520 ? 52.347 11.574 -45.073 1.00 41.25 520 MET A O 1
ATOM 4260 N N . GLN A 1 521 ? 54.319 10.950 -45.939 1.00 45.59 521 GLN A N 1
ATOM 4261 C CA . GLN A 1 521 ? 54.379 12.072 -46.883 1.00 45.59 521 GLN A CA 1
ATOM 4262 C C . GLN A 1 521 ? 53.319 11.951 -47.991 1.00 45.59 521 GLN A C 1
ATOM 4264 O O . GLN A 1 521 ? 52.634 12.935 -48.288 1.00 45.59 521 GLN A O 1
ATOM 4269 N N . TRP A 1 522 ? 53.118 10.757 -48.561 1.00 45.28 522 TRP A N 1
ATOM 4270 C CA . TRP A 1 522 ? 52.093 10.507 -49.584 1.00 45.28 522 TRP A CA 1
ATOM 4271 C C . TRP A 1 522 ? 50.667 10.755 -49.061 1.00 45.28 522 TRP A C 1
ATOM 4273 O O . TRP A 1 522 ? 49.885 11.473 -49.693 1.00 45.28 522 TRP A O 1
ATOM 4283 N N . GLN A 1 523 ? 50.345 10.240 -47.869 1.00 42.91 523 GLN A N 1
ATOM 4284 C CA . GLN A 1 523 ? 49.036 10.415 -47.233 1.00 42.91 523 GLN A CA 1
ATOM 4285 C C . GLN A 1 523 ? 48.750 11.887 -46.891 1.00 42.91 523 GLN A C 1
ATOM 4287 O O . GLN A 1 523 ? 47.680 12.400 -47.229 1.00 42.91 523 GLN A O 1
ATOM 4292 N N . ARG A 1 524 ? 49.722 12.614 -46.312 1.00 45.94 524 ARG A N 1
ATOM 4293 C CA . ARG A 1 524 ? 49.587 14.061 -46.043 1.00 45.94 524 ARG A CA 1
ATOM 4294 C C . ARG A 1 524 ? 49.286 14.851 -47.322 1.00 45.94 524 ARG A C 1
ATOM 4296 O O . ARG A 1 524 ? 48.426 15.731 -47.303 1.00 45.94 524 ARG A O 1
ATOM 4303 N N . LYS A 1 525 ? 49.924 14.505 -48.447 1.00 45.50 525 LYS A N 1
ATOM 4304 C CA . LYS A 1 525 ? 49.725 15.174 -49.748 1.00 45.50 525 LYS A CA 1
ATOM 4305 C C . LYS A 1 525 ? 48.300 14.993 -50.303 1.00 45.50 525 LYS A C 1
ATOM 4307 O O . LYS A 1 525 ? 47.750 15.938 -50.872 1.00 45.50 525 LYS A O 1
ATOM 4312 N N . LYS A 1 526 ? 47.674 13.825 -50.085 1.00 41.41 526 LYS A N 1
ATOM 4313 C CA . LYS A 1 526 ? 46.262 13.551 -50.439 1.00 41.41 526 LYS A CA 1
ATOM 4314 C C . LYS A 1 526 ? 45.252 14.254 -49.521 1.00 41.41 526 LYS A C 1
ATOM 4316 O O . LYS A 1 526 ? 44.279 14.822 -50.015 1.00 41.41 526 LYS A O 1
A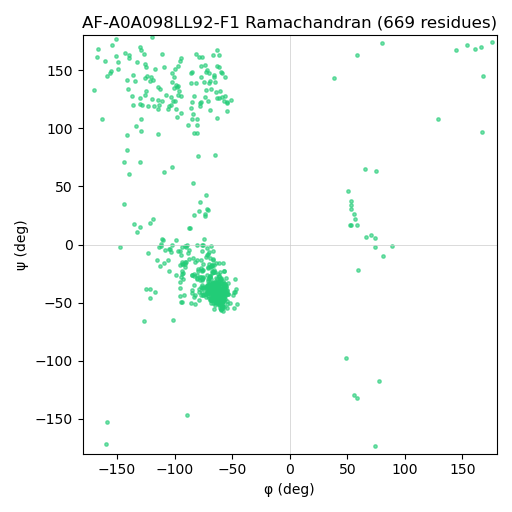TOM 4321 N N . CYS A 1 527 ? 45.475 14.269 -48.204 1.00 40.94 527 CYS A N 1
ATOM 4322 C CA . CYS A 1 527 ? 44.572 14.962 -47.272 1.00 40.94 527 CYS A CA 1
ATOM 4323 C C . CYS A 1 527 ? 44.476 16.468 -47.559 1.00 40.94 527 CYS A C 1
ATOM 4325 O O . CYS A 1 527 ? 43.382 17.034 -47.520 1.00 40.94 527 CYS A O 1
ATOM 4327 N N . VAL A 1 528 ? 45.601 17.103 -47.912 1.00 42.53 528 VAL A N 1
ATOM 4328 C CA . VAL A 1 528 ? 45.655 18.529 -48.280 1.00 42.53 528 VAL A CA 1
ATOM 4329 C C . VAL A 1 528 ? 44.870 18.833 -49.563 1.00 42.53 528 VAL A C 1
ATOM 4331 O O . VAL A 1 528 ? 44.267 19.898 -49.662 1.00 42.53 528 VAL A O 1
ATOM 4334 N N . THR A 1 529 ? 44.834 17.913 -50.533 1.00 38.00 529 THR A N 1
ATOM 4335 C CA . THR A 1 529 ? 44.148 18.133 -51.820 1.00 38.00 529 THR A CA 1
ATOM 4336 C C . THR A 1 529 ? 42.642 17.865 -51.768 1.00 38.00 529 THR A C 1
ATOM 4338 O O . THR A 1 529 ? 41.890 18.598 -52.403 1.00 38.00 529 THR A O 1
ATOM 4341 N N . ASN A 1 530 ? 42.181 16.881 -50.984 1.00 39.25 530 ASN A N 1
ATOM 4342 C CA . ASN A 1 530 ? 40.771 16.457 -50.989 1.00 39.25 530 ASN A CA 1
ATOM 4343 C C . ASN A 1 530 ? 39.928 16.918 -49.781 1.00 39.25 530 ASN A C 1
ATOM 4345 O O . ASN A 1 530 ? 38.727 16.661 -49.766 1.00 39.25 530 ASN A O 1
ATOM 4349 N N . LYS A 1 531 ? 40.509 17.587 -48.772 1.00 36.44 531 LYS A N 1
ATOM 4350 C CA . LYS A 1 531 ? 39.813 18.035 -47.537 1.00 36.44 531 LYS A CA 1
ATOM 4351 C C . LYS A 1 531 ? 39.094 16.917 -46.749 1.00 36.44 531 LYS A C 1
ATOM 4353 O O . LYS A 1 531 ? 38.147 17.190 -46.014 1.00 36.44 531 LYS A O 1
ATOM 4358 N N . ILE A 1 532 ? 39.552 15.669 -46.864 1.00 37.22 532 ILE A N 1
ATOM 4359 C CA . ILE A 1 532 ? 39.029 14.520 -46.103 1.00 37.22 532 ILE A CA 1
ATOM 4360 C C . ILE A 1 532 ? 39.939 14.266 -44.884 1.00 37.22 532 ILE A C 1
ATOM 4362 O O . ILE A 1 532 ? 41.164 14.265 -45.049 1.00 37.22 532 ILE A O 1
ATOM 4366 N N . PRO A 1 533 ? 39.394 14.029 -43.671 1.00 34.94 533 PRO A N 1
ATOM 4367 C CA . PRO A 1 533 ? 40.201 13.677 -42.505 1.00 34.94 533 PRO A CA 1
ATOM 4368 C C . PRO A 1 533 ? 40.981 12.376 -42.727 1.00 34.94 533 PRO A C 1
ATOM 4370 O O . PRO A 1 533 ? 40.403 11.361 -43.116 1.00 34.94 533 PRO A O 1
ATOM 4373 N N . LEU A 1 534 ? 42.281 12.390 -42.413 1.00 35.47 534 LEU A N 1
ATOM 4374 C CA . LEU A 1 534 ? 43.214 11.265 -42.595 1.00 35.47 534 LEU A CA 1
ATOM 4375 C C . LEU A 1 534 ? 42.667 9.930 -42.055 1.00 35.47 534 LEU A C 1
ATOM 4377 O O . LEU A 1 534 ? 42.770 8.893 -42.704 1.00 35.47 534 LEU A O 1
ATOM 4381 N N . GLN A 1 535 ? 42.008 9.985 -40.897 1.00 34.38 535 GLN A N 1
ATOM 4382 C CA . GLN A 1 535 ? 41.424 8.837 -40.204 1.00 34.38 535 GLN A CA 1
ATOM 4383 C C . GLN A 1 535 ? 40.312 8.138 -41.012 1.00 34.38 535 GLN A C 1
ATOM 4385 O O . GLN A 1 535 ? 40.213 6.915 -40.982 1.00 34.38 535 GLN A O 1
ATOM 4390 N N . VAL A 1 536 ? 39.518 8.890 -41.786 1.00 32.72 536 VAL A N 1
ATOM 4391 C CA . VAL A 1 536 ? 38.455 8.342 -42.652 1.00 32.72 536 VAL A CA 1
ATOM 4392 C C . VAL A 1 536 ? 39.057 7.627 -43.862 1.00 32.72 536 VAL A C 1
ATOM 4394 O O . VAL A 1 536 ? 38.569 6.575 -44.268 1.00 32.72 536 VAL A O 1
ATOM 4397 N N . GLN A 1 537 ? 40.143 8.166 -44.424 1.00 36.06 537 GLN A N 1
ATOM 4398 C CA . GLN A 1 537 ? 40.786 7.576 -45.597 1.00 36.06 537 GLN A CA 1
ATOM 4399 C C . GLN A 1 537 ? 41.524 6.267 -45.257 1.00 36.06 537 GLN A C 1
ATOM 4401 O O . GLN A 1 537 ? 41.466 5.324 -46.041 1.00 36.06 537 GLN A O 1
ATOM 4406 N N . ILE A 1 538 ? 42.135 6.175 -44.069 1.00 35.75 538 ILE A N 1
ATOM 4407 C CA . ILE A 1 538 ? 42.762 4.941 -43.559 1.00 35.75 538 ILE A CA 1
ATOM 4408 C C . ILE A 1 538 ? 41.727 3.813 -43.405 1.00 35.75 538 ILE A C 1
ATOM 4410 O O . ILE A 1 538 ? 41.967 2.691 -43.847 1.00 35.75 538 ILE A O 1
ATOM 4414 N N . ILE A 1 539 ? 40.551 4.113 -42.838 1.00 34.00 539 ILE A N 1
ATOM 4415 C CA . ILE A 1 539 ? 39.448 3.143 -42.697 1.00 34.00 539 ILE A CA 1
ATOM 4416 C C . ILE A 1 539 ? 38.957 2.665 -44.075 1.00 34.00 539 ILE A C 1
ATOM 4418 O O . ILE A 1 539 ? 38.671 1.483 -44.261 1.00 34.00 539 ILE A O 1
ATOM 4422 N N . TRP A 1 540 ? 38.896 3.567 -45.058 1.00 34.50 540 TRP A N 1
ATOM 4423 C CA . TRP A 1 540 ? 38.434 3.251 -46.411 1.00 34.50 540 TRP A CA 1
ATOM 4424 C C . TRP A 1 540 ? 39.410 2.345 -47.181 1.00 34.50 540 TRP A C 1
ATOM 4426 O O . TRP A 1 540 ? 38.972 1.401 -47.838 1.00 34.50 540 TRP A O 1
ATOM 4436 N N . GLU A 1 541 ? 40.720 2.592 -47.077 1.00 34.75 541 GLU A N 1
ATOM 4437 C CA . GLU A 1 541 ? 41.742 1.755 -47.723 1.00 34.75 541 GLU A CA 1
ATOM 4438 C C . GLU A 1 541 ? 41.846 0.368 -47.045 1.00 34.75 541 GLU A C 1
ATOM 4440 O O . GLU A 1 541 ? 41.974 -0.636 -47.743 1.00 34.75 541 GLU A O 1
ATOM 4445 N N . ALA A 1 542 ? 41.664 0.273 -45.719 1.00 32.53 542 ALA A N 1
ATOM 4446 C CA . ALA A 1 542 ? 41.603 -1.008 -45.002 1.00 32.53 542 ALA A CA 1
ATOM 4447 C C . ALA A 1 542 ? 40.371 -1.861 -45.377 1.00 32.53 542 ALA A C 1
ATOM 4449 O O . ALA A 1 542 ? 40.488 -3.069 -45.581 1.00 32.53 542 ALA A O 1
ATOM 4450 N N . GLY A 1 543 ? 39.196 -1.237 -45.531 1.00 29.12 543 GLY A N 1
ATOM 4451 C CA . GLY A 1 543 ? 37.958 -1.934 -45.904 1.00 29.12 543 GLY A CA 1
ATOM 4452 C C . GLY A 1 543 ? 37.967 -2.551 -47.310 1.00 29.12 543 GLY A C 1
ATOM 4453 O O . GLY A 1 543 ? 37.160 -3.434 -47.593 1.00 29.12 543 GLY A O 1
ATOM 4454 N N . TYR A 1 544 ? 38.881 -2.129 -48.191 1.00 25.56 544 TYR A N 1
ATOM 4455 C CA . TYR A 1 544 ? 38.982 -2.649 -49.559 1.00 25.56 544 TYR A CA 1
ATOM 4456 C C . TYR A 1 544 ? 39.714 -3.998 -49.671 1.00 25.56 544 TYR A C 1
ATOM 4458 O O . TYR A 1 544 ? 39.610 -4.644 -50.713 1.00 25.56 544 TYR A O 1
ATOM 4466 N N . LEU A 1 545 ? 40.426 -4.450 -48.626 1.00 27.42 545 LEU A N 1
ATOM 4467 C CA . LEU A 1 545 ? 41.084 -5.767 -48.623 1.00 27.42 545 LEU A CA 1
ATOM 4468 C C . LEU A 1 545 ? 40.127 -6.935 -48.316 1.00 27.42 545 LEU A C 1
ATOM 4470 O O . LEU A 1 545 ? 40.428 -8.073 -48.667 1.00 27.42 545 LEU A O 1
ATOM 4474 N N . MET A 1 546 ? 38.973 -6.679 -47.688 1.00 25.28 546 MET A N 1
ATOM 4475 C CA . MET A 1 546 ? 37.995 -7.705 -47.294 1.00 25.28 546 MET A CA 1
ATOM 4476 C C . MET A 1 546 ? 36.786 -7.761 -48.242 1.00 25.28 546 MET A C 1
ATOM 4478 O O . MET A 1 546 ? 35.653 -7.473 -47.855 1.00 25.28 546 MET A O 1
ATOM 4482 N N . LYS A 1 547 ? 37.013 -8.173 -49.499 1.00 22.31 547 LYS A N 1
ATOM 4483 C CA . LYS A 1 547 ? 35.952 -8.750 -50.349 1.00 22.31 547 LYS A CA 1
ATOM 4484 C C . LYS A 1 547 ? 36.514 -9.512 -51.555 1.00 22.31 547 LYS A C 1
ATOM 4486 O O . LYS A 1 547 ? 36.940 -8.905 -52.533 1.00 22.31 547 LYS A O 1
ATOM 4491 N N . MET A 1 548 ? 36.422 -10.840 -51.525 1.00 23.36 548 MET A N 1
ATOM 4492 C CA . MET A 1 548 ? 36.512 -11.688 -52.719 1.00 23.36 548 MET A CA 1
ATOM 4493 C C . MET A 1 548 ? 35.316 -12.641 -52.741 1.00 23.36 548 MET A C 1
ATOM 4495 O O . MET A 1 548 ? 35.255 -13.564 -51.943 1.00 23.36 548 MET A O 1
ATOM 4499 N N . ASN A 1 549 ? 34.374 -12.393 -53.654 1.00 22.58 549 ASN A N 1
ATOM 4500 C CA . ASN A 1 549 ? 33.262 -13.281 -53.998 1.00 22.58 549 ASN A CA 1
ATOM 4501 C C . ASN A 1 549 ? 33.120 -13.278 -55.528 1.00 22.58 549 ASN A C 1
ATOM 4503 O O . ASN A 1 549 ? 33.003 -12.206 -56.120 1.00 22.58 549 ASN A O 1
ATOM 4507 N N . GLY A 1 550 ? 33.101 -14.455 -56.155 1.00 27.38 550 GLY A N 1
ATOM 4508 C CA . GLY A 1 550 ? 32.886 -14.619 -57.596 1.00 27.38 550 GLY A CA 1
ATOM 4509 C C . GLY A 1 550 ? 33.204 -16.039 -58.070 1.00 27.38 550 GLY A C 1
ATOM 4510 O O . GLY A 1 550 ? 34.106 -16.676 -57.533 1.00 27.38 550 GLY A O 1
ATOM 4511 N N . GLN A 1 551 ? 32.458 -16.541 -59.057 1.00 28.88 551 GLN A N 1
ATOM 4512 C CA . GLN A 1 551 ? 32.757 -17.814 -59.723 1.00 28.88 551 GLN A CA 1
ATOM 4513 C C . GLN A 1 551 ? 33.845 -17.615 -60.790 1.00 28.88 551 GLN A C 1
ATOM 4515 O O . GLN A 1 551 ? 33.797 -16.640 -61.537 1.00 28.88 551 GLN A O 1
ATOM 4520 N N . ALA A 1 552 ? 34.781 -18.559 -60.878 1.00 32.50 552 ALA A N 1
ATOM 4521 C CA . ALA A 1 552 ? 35.798 -18.652 -61.925 1.00 32.50 552 ALA A CA 1
ATOM 4522 C C . ALA A 1 552 ? 35.723 -20.038 -62.583 1.00 32.50 552 ALA A C 1
ATOM 4524 O O . ALA A 1 552 ? 35.276 -20.998 -61.947 1.00 32.50 552 ALA A O 1
ATOM 4525 N N . SER A 1 553 ? 36.135 -20.154 -63.845 1.00 31.94 553 SER A N 1
ATOM 452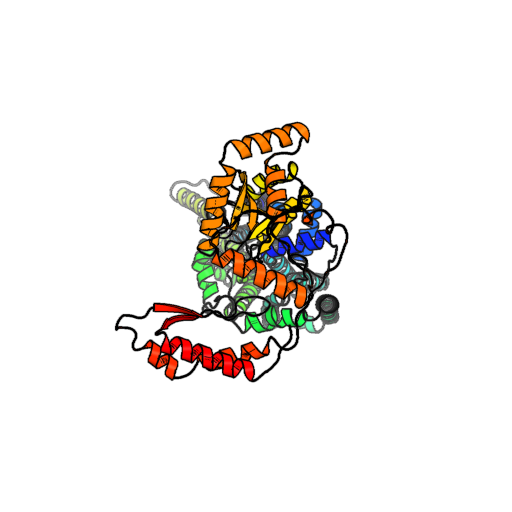6 C CA . SER A 1 553 ? 36.200 -21.455 -64.518 1.00 31.94 553 SER A CA 1
ATOM 4527 C C . SER A 1 553 ? 37.384 -22.284 -64.006 1.00 31.94 553 SER A C 1
ATOM 4529 O O . SER A 1 553 ? 38.384 -21.737 -63.538 1.00 31.94 553 SER A O 1
ATOM 4531 N N . GLN A 1 554 ? 37.292 -23.615 -64.096 1.00 34.50 554 GLN A N 1
ATOM 4532 C CA . GLN A 1 554 ? 38.339 -24.501 -63.572 1.00 34.50 554 GLN A CA 1
ATOM 4533 C C . GLN A 1 554 ? 39.703 -24.238 -64.232 1.00 34.50 554 GLN A C 1
ATOM 4535 O O . GLN A 1 554 ? 40.725 -24.276 -63.562 1.00 34.50 554 GLN A O 1
ATOM 4540 N N . GLU A 1 555 ? 39.719 -23.876 -65.516 1.00 34.34 555 GLU A N 1
ATOM 4541 C CA . GLU A 1 555 ? 40.942 -23.571 -66.264 1.00 34.34 555 GLU A CA 1
ATOM 4542 C C . GLU A 1 555 ? 41.606 -22.256 -65.798 1.00 34.34 555 GLU A C 1
ATOM 4544 O O . GLU A 1 555 ? 42.832 -22.157 -65.749 1.00 34.34 555 GLU A O 1
ATOM 4549 N N . GLU A 1 556 ? 40.817 -21.266 -65.362 1.00 36.56 556 GLU A N 1
ATOM 4550 C CA . GLU A 1 556 ? 41.320 -20.033 -64.733 1.00 36.56 556 GLU A CA 1
ATOM 4551 C C . GLU A 1 556 ? 41.839 -20.288 -63.311 1.00 36.56 556 GLU A C 1
ATOM 4553 O O . GLU A 1 556 ? 42.872 -19.735 -62.924 1.00 36.56 556 GLU A O 1
ATOM 4558 N N . ILE A 1 557 ? 41.155 -21.145 -62.543 1.00 36.72 557 ILE A N 1
ATOM 4559 C CA . ILE A 1 557 ? 41.586 -21.569 -61.202 1.00 36.72 557 ILE A CA 1
ATOM 4560 C C . ILE A 1 557 ? 42.903 -22.344 -61.298 1.00 36.72 557 ILE A C 1
ATOM 4562 O O . ILE A 1 557 ? 43.849 -22.019 -60.584 1.00 36.72 557 ILE A O 1
ATOM 4566 N N . ASP A 1 558 ? 43.014 -23.302 -62.217 1.00 37.81 558 ASP A N 1
ATOM 4567 C CA . ASP A 1 558 ? 44.212 -24.124 -62.384 1.00 37.81 558 ASP A CA 1
ATOM 4568 C C . ASP A 1 558 ? 45.403 -23.290 -62.893 1.00 37.81 558 ASP A C 1
ATOM 4570 O O . ASP A 1 558 ? 46.539 -23.506 -62.463 1.00 37.81 558 ASP A O 1
ATOM 4574 N N . GLN A 1 559 ? 45.180 -22.273 -63.737 1.00 38.00 559 GLN A N 1
ATOM 4575 C CA . GLN A 1 559 ? 46.231 -21.315 -64.110 1.00 38.00 559 GLN A CA 1
ATOM 4576 C C . GLN A 1 559 ? 46.664 -20.424 -62.934 1.00 38.00 559 GLN A C 1
ATOM 4578 O O . GLN A 1 559 ? 47.864 -20.199 -62.753 1.00 38.00 559 GLN A O 1
ATOM 4583 N N . LEU A 1 560 ? 45.728 -19.951 -62.102 1.00 37.19 560 LEU A N 1
ATOM 4584 C CA . LEU A 1 560 ? 46.031 -19.189 -60.882 1.00 37.19 560 LEU A CA 1
ATOM 4585 C C . LEU A 1 560 ? 46.804 -20.028 -59.857 1.00 37.19 560 LEU A C 1
ATOM 4587 O O . LEU A 1 560 ? 47.824 -19.570 -59.343 1.00 37.19 560 LEU A O 1
ATOM 4591 N N . VAL A 1 561 ? 46.371 -21.264 -59.603 1.00 37.59 561 VAL A N 1
ATOM 4592 C CA . VAL A 1 561 ? 47.008 -22.195 -58.661 1.00 37.59 561 VAL A CA 1
ATOM 4593 C C . VAL A 1 561 ? 48.410 -22.572 -59.128 1.00 37.59 561 VAL A C 1
ATOM 4595 O O . VAL A 1 561 ? 49.346 -22.505 -58.329 1.00 37.59 561 VAL A O 1
ATOM 4598 N N . ASN A 1 562 ? 48.601 -22.897 -60.410 1.00 38.75 562 ASN A N 1
ATOM 4599 C CA . ASN A 1 562 ? 49.929 -23.216 -60.936 1.00 38.75 562 ASN A CA 1
ATOM 4600 C C . ASN A 1 562 ? 50.869 -22.004 -60.874 1.00 38.75 562 ASN A C 1
ATOM 4602 O O . ASN A 1 562 ? 51.997 -22.135 -60.402 1.00 38.75 562 ASN A O 1
ATOM 4606 N N . LYS A 1 563 ? 50.401 -20.807 -61.253 1.00 36.91 563 LYS A N 1
ATOM 4607 C CA . LYS A 1 563 ? 51.210 -19.578 -61.227 1.00 36.91 563 LYS A CA 1
ATOM 4608 C C . LYS A 1 563 ? 51.569 -19.135 -59.802 1.00 36.91 563 LYS A C 1
ATOM 4610 O O . LYS A 1 563 ? 52.699 -18.728 -59.560 1.00 36.91 563 LYS A O 1
ATOM 4615 N N . PHE A 1 564 ? 50.646 -19.275 -58.850 1.00 35.72 564 PHE A N 1
ATOM 4616 C CA . PHE A 1 564 ? 50.901 -19.018 -57.429 1.00 35.72 564 PHE A CA 1
ATOM 4617 C C . PHE A 1 564 ? 51.877 -20.045 -56.834 1.00 35.72 564 PHE A C 1
ATOM 4619 O O . PHE A 1 564 ? 52.811 -19.680 -56.123 1.00 35.72 564 PHE A O 1
ATOM 4626 N N . THR A 1 565 ? 51.728 -21.326 -57.187 1.00 36.34 565 THR A N 1
ATOM 4627 C CA . THR A 1 565 ? 52.623 -22.405 -56.735 1.00 36.34 565 THR A CA 1
ATOM 4628 C C . THR A 1 565 ? 54.054 -22.217 -57.247 1.00 36.34 565 THR A C 1
ATOM 4630 O O . THR A 1 565 ? 55.007 -22.502 -56.520 1.00 36.34 565 THR A O 1
ATOM 4633 N N . ASP A 1 566 ? 54.227 -21.719 -58.472 1.00 37.56 566 ASP A N 1
ATOM 4634 C CA . ASP A 1 566 ? 55.545 -21.514 -59.078 1.00 37.56 566 ASP A CA 1
ATOM 4635 C C . ASP A 1 566 ? 56.290 -20.278 -58.543 1.00 37.56 566 ASP A C 1
ATOM 4637 O O . ASP A 1 566 ? 57.518 -20.305 -58.447 1.00 37.56 566 ASP A O 1
ATOM 4641 N N . GLU A 1 567 ? 55.571 -19.228 -58.129 1.00 36.34 567 GLU A N 1
ATOM 4642 C CA . GLU A 1 567 ? 56.137 -18.092 -57.382 1.00 36.34 567 GLU A CA 1
ATOM 4643 C C . GLU A 1 567 ? 56.463 -18.482 -55.928 1.00 36.34 567 GLU A C 1
ATOM 4645 O O . GLU A 1 567 ? 57.564 -18.210 -55.440 1.00 36.34 567 GLU A O 1
ATOM 4650 N N . CYS A 1 568 ? 55.581 -19.227 -55.245 1.00 33.00 568 CYS A N 1
ATOM 4651 C CA . CYS A 1 568 ? 55.853 -19.739 -53.896 1.00 33.00 568 CYS A CA 1
ATOM 4652 C C . CYS A 1 568 ? 57.093 -20.649 -53.838 1.00 33.00 568 CYS A C 1
ATOM 4654 O O . CYS A 1 568 ? 57.846 -20.583 -52.868 1.00 33.00 568 CYS A O 1
ATOM 4656 N N . LYS A 1 569 ? 57.359 -21.452 -54.879 1.00 33.72 569 LYS A N 1
ATOM 4657 C CA . LYS A 1 569 ? 58.590 -22.262 -54.994 1.00 33.72 569 LYS A CA 1
ATOM 4658 C C . LYS A 1 569 ? 59.869 -21.432 -55.187 1.00 33.72 569 LYS A C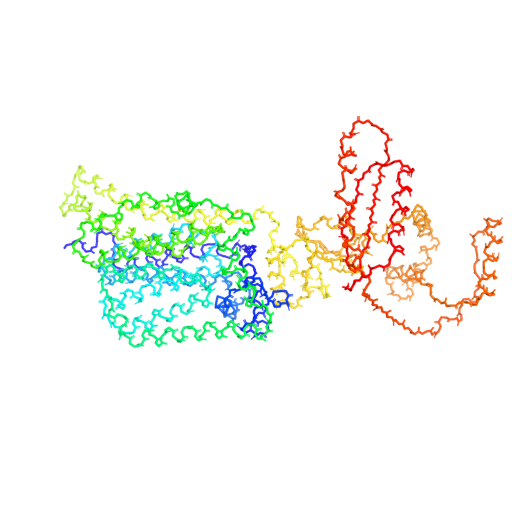 1
ATOM 4660 O O . LYS A 1 569 ? 60.954 -21.967 -54.980 1.00 33.72 569 LYS A O 1
ATOM 4665 N N . LYS A 1 570 ? 59.761 -20.159 -55.588 1.00 36.03 570 LYS A N 1
ATOM 4666 C CA . LYS A 1 570 ? 60.894 -19.253 -55.871 1.00 36.03 570 LYS A CA 1
ATOM 4667 C C . LYS A 1 570 ? 61.142 -18.217 -54.767 1.00 36.03 570 LYS A C 1
ATOM 4669 O O . LYS A 1 570 ? 62.116 -17.478 -54.848 1.00 36.03 570 LYS A O 1
ATOM 4674 N N . GLY A 1 571 ? 60.301 -18.177 -53.729 1.00 29.30 571 GLY A N 1
ATOM 4675 C CA . GLY A 1 571 ? 60.539 -17.404 -52.503 1.00 29.30 571 GLY A CA 1
ATOM 4676 C C . GLY A 1 571 ? 60.371 -15.883 -52.615 1.00 29.30 571 GLY A C 1
ATOM 4677 O O . GLY A 1 571 ? 60.632 -15.185 -51.639 1.00 29.30 571 GLY A O 1
ATOM 4678 N N . ASN A 1 572 ? 59.914 -15.365 -53.759 1.00 34.59 572 ASN A N 1
ATOM 4679 C CA . ASN A 1 572 ? 59.727 -13.933 -53.987 1.00 34.59 572 ASN A CA 1
ATOM 4680 C C . ASN A 1 572 ? 58.239 -13.568 -53.939 1.00 34.59 572 ASN A C 1
ATOM 4682 O O . ASN A 1 572 ? 57.446 -14.032 -54.750 1.00 34.59 572 ASN A O 1
ATOM 4686 N N . LEU A 1 573 ? 57.859 -12.696 -53.005 1.00 30.73 573 LEU A N 1
ATOM 4687 C CA . LEU A 1 573 ? 56.505 -12.156 -52.893 1.00 30.73 573 LEU A CA 1
ATOM 4688 C C . LEU A 1 573 ? 56.574 -10.631 -52.812 1.00 30.73 573 LEU A C 1
ATOM 4690 O O . LEU A 1 573 ? 56.825 -10.103 -51.733 1.00 30.73 573 LEU A O 1
ATOM 4694 N N . LEU A 1 574 ? 56.361 -9.957 -53.953 1.00 28.41 574 LEU A N 1
ATOM 4695 C CA . LEU A 1 574 ? 55.635 -8.678 -54.108 1.00 28.41 574 LEU A CA 1
ATOM 4696 C C . LEU A 1 574 ? 55.860 -8.057 -55.503 1.00 28.41 574 LEU A C 1
ATOM 4698 O O . LEU A 1 574 ? 56.817 -7.314 -55.702 1.00 28.41 574 LEU A O 1
ATOM 4702 N N . GLN A 1 575 ? 54.927 -8.284 -56.436 1.00 29.22 575 GLN A N 1
ATOM 4703 C CA . GLN A 1 575 ? 54.495 -7.310 -57.458 1.00 29.22 575 GLN A CA 1
ATOM 4704 C C . GLN A 1 575 ? 53.237 -7.829 -58.185 1.00 29.22 575 GLN A C 1
ATOM 4706 O O . GLN A 1 575 ? 53.176 -8.991 -58.575 1.00 29.22 575 GLN A O 1
ATOM 4711 N N . LEU A 1 576 ? 52.221 -6.973 -58.349 1.00 30.17 576 LEU A N 1
ATOM 4712 C CA . LEU A 1 576 ? 50.978 -7.256 -59.085 1.00 30.17 576 LEU A CA 1
ATOM 4713 C C . LEU A 1 576 ? 50.745 -6.177 -60.155 1.00 30.17 576 LEU A C 1
ATOM 4715 O O . LEU A 1 576 ? 51.027 -5.001 -59.928 1.00 30.17 576 LEU A O 1
ATOM 4719 N N . ASP A 1 577 ? 50.219 -6.595 -61.308 1.00 31.91 577 ASP A N 1
ATOM 4720 C CA . ASP A 1 577 ? 50.243 -5.856 -62.583 1.00 31.91 577 ASP A CA 1
ATOM 4721 C C . ASP A 1 577 ? 48.834 -5.308 -62.980 1.00 31.91 577 ASP A C 1
ATOM 4723 O O . ASP A 1 577 ? 47.810 -5.857 -62.553 1.00 31.91 577 ASP A O 1
ATOM 4727 N N . PRO A 1 578 ? 48.697 -4.200 -63.746 1.00 29.44 578 PRO A N 1
ATOM 4728 C CA . PRO A 1 578 ? 47.585 -3.252 -63.580 1.00 29.44 578 PRO A CA 1
ATOM 4729 C C . PRO A 1 578 ? 46.269 -3.551 -64.332 1.00 29.44 578 PRO A C 1
ATOM 4731 O O . PRO A 1 578 ? 45.393 -2.680 -64.385 1.00 29.44 578 PRO A O 1
ATOM 4734 N N . ASN A 1 579 ? 46.058 -4.757 -64.870 1.00 31.42 579 ASN A N 1
ATOM 4735 C CA . ASN A 1 579 ? 44.807 -5.107 -65.576 1.00 31.42 579 ASN A CA 1
ATOM 4736 C C . ASN A 1 579 ? 43.557 -5.154 -64.668 1.00 31.42 579 ASN A C 1
ATOM 4738 O O . ASN A 1 579 ? 42.427 -5.093 -65.155 1.00 31.42 579 ASN A O 1
ATOM 4742 N N . PHE A 1 580 ? 43.743 -5.139 -63.344 1.00 32.34 580 PHE A N 1
ATOM 4743 C CA . PHE A 1 580 ? 42.680 -5.068 -62.330 1.00 32.34 580 PHE A CA 1
ATOM 4744 C C . PHE A 1 580 ? 41.764 -3.824 -62.456 1.00 32.34 580 PHE A C 1
ATOM 4746 O O . PHE A 1 580 ? 40.665 -3.784 -61.906 1.00 32.34 580 PHE A O 1
ATOM 4753 N N . LYS A 1 581 ? 42.175 -2.795 -63.214 1.00 27.17 581 LYS A N 1
ATOM 4754 C CA . LYS A 1 581 ? 41.463 -1.507 -63.350 1.00 27.17 581 LYS A CA 1
ATOM 4755 C C . LYS A 1 581 ? 40.157 -1.514 -64.164 1.00 27.17 581 LYS A C 1
ATOM 4757 O O . LYS A 1 581 ? 39.539 -0.453 -64.265 1.00 27.17 581 LYS A O 1
ATOM 4762 N N . LYS A 1 582 ? 39.725 -2.634 -64.764 1.00 28.22 582 LYS A N 1
ATOM 4763 C CA . LYS A 1 582 ? 38.592 -2.641 -65.724 1.00 28.22 582 LYS A CA 1
ATOM 4764 C C . LYS A 1 582 ? 37.313 -3.370 -65.281 1.00 28.22 582 LYS A C 1
ATOM 4766 O O . LYS A 1 582 ? 36.266 -3.100 -65.863 1.00 28.22 582 LYS A O 1
ATOM 4771 N N . LEU A 1 583 ? 37.370 -4.251 -64.277 1.00 28.98 583 LEU A N 1
ATOM 4772 C CA . LEU A 1 583 ? 36.283 -5.202 -63.961 1.00 28.98 583 LEU A CA 1
ATOM 4773 C C . LEU A 1 583 ? 35.284 -4.755 -62.873 1.00 28.98 583 LEU A C 1
ATOM 4775 O O . LEU A 1 583 ? 34.172 -5.266 -62.828 1.00 28.98 583 LEU A O 1
ATOM 4779 N N . LEU A 1 584 ? 35.618 -3.761 -62.046 1.00 27.09 584 LEU A N 1
ATOM 4780 C CA . LEU A 1 584 ? 34.824 -3.324 -60.879 1.00 27.09 584 LEU A CA 1
ATOM 4781 C C . LEU A 1 584 ? 33.529 -2.526 -61.195 1.00 27.09 584 LEU A C 1
ATOM 4783 O O . LEU A 1 584 ? 33.111 -1.693 -60.394 1.00 27.09 584 LEU A O 1
ATOM 4787 N N . LYS A 1 585 ? 32.902 -2.702 -62.369 1.00 25.88 585 LYS A N 1
ATOM 4788 C CA . LYS A 1 585 ? 31.861 -1.773 -62.867 1.00 25.88 585 LYS A CA 1
ATOM 4789 C C . LYS A 1 585 ? 30.385 -2.203 -62.730 1.00 25.88 585 LYS A C 1
ATOM 4791 O O . LYS A 1 585 ? 29.544 -1.401 -63.117 1.00 25.88 585 LYS A O 1
ATOM 4796 N N . ASN A 1 586 ? 30.075 -3.387 -62.179 1.00 24.22 586 ASN A N 1
ATOM 4797 C CA . ASN A 1 586 ? 28.725 -3.956 -61.920 1.00 24.22 586 ASN A CA 1
ATOM 4798 C C . ASN A 1 586 ? 28.821 -5.092 -60.858 1.00 24.22 586 ASN A C 1
ATOM 4800 O O . ASN A 1 586 ? 29.893 -5.682 -60.764 1.00 24.22 586 ASN A O 1
ATOM 4804 N N . ASP A 1 587 ? 27.803 -5.530 -60.093 1.00 27.34 587 ASP A N 1
ATOM 4805 C CA . ASP A 1 587 ? 26.564 -4.895 -59.575 1.00 27.34 587 ASP A CA 1
ATOM 4806 C C . ASP A 1 587 ? 26.036 -5.703 -58.327 1.00 27.34 587 ASP A C 1
ATOM 4808 O O . ASP A 1 587 ? 26.837 -6.295 -57.604 1.00 27.34 587 ASP A O 1
ATOM 4812 N N . LYS A 1 588 ? 24.724 -5.700 -58.027 1.00 36.00 588 LYS A N 1
ATOM 4813 C CA . LYS A 1 588 ? 24.033 -6.202 -56.798 1.00 36.00 588 LYS A CA 1
ATOM 4814 C C . LYS A 1 588 ? 23.819 -7.735 -56.637 1.00 36.00 588 LYS A C 1
ATOM 4816 O O . LYS A 1 588 ? 23.592 -8.408 -57.636 1.00 36.00 588 LYS A O 1
ATOM 4821 N N . HIS A 1 589 ? 23.722 -8.230 -55.377 1.00 24.14 589 HIS A N 1
ATOM 4822 C CA . HIS A 1 589 ? 22.563 -8.934 -54.715 1.00 24.14 589 HIS A CA 1
ATOM 4823 C C . HIS A 1 589 ? 22.938 -9.779 -53.437 1.00 24.14 589 HIS A C 1
ATOM 4825 O O . HIS A 1 589 ? 24.120 -9.908 -53.130 1.00 24.14 589 HIS A O 1
ATOM 4831 N N . PHE A 1 590 ? 21.946 -10.251 -52.640 1.00 29.38 590 PHE A N 1
ATOM 4832 C CA . PHE A 1 590 ? 21.982 -10.721 -51.208 1.00 29.38 590 PHE A CA 1
ATOM 4833 C C . PHE A 1 590 ? 20.915 -11.843 -50.931 1.00 29.38 590 PHE A C 1
ATOM 4835 O O . PHE A 1 590 ? 19.947 -11.812 -51.684 1.00 29.38 590 PHE A O 1
ATOM 4842 N N . ASP A 1 591 ? 21.036 -12.740 -49.901 1.00 26.14 591 ASP A N 1
ATOM 4843 C CA . ASP A 1 591 ? 20.026 -13.137 -48.826 1.00 26.14 591 ASP A CA 1
ATOM 4844 C C . ASP A 1 591 ? 20.339 -14.442 -47.973 1.00 26.14 591 ASP A C 1
ATOM 4846 O O . ASP A 1 591 ? 21.266 -15.164 -48.335 1.00 26.14 591 ASP A O 1
ATOM 4850 N N . PHE A 1 592 ? 19.609 -14.758 -46.857 1.00 31.81 592 PHE A N 1
ATOM 4851 C CA . PHE A 1 592 ? 19.908 -15.841 -45.831 1.00 31.81 592 PHE A CA 1
ATOM 4852 C C . PHE A 1 592 ? 18.690 -16.436 -45.002 1.00 31.81 592 PHE A C 1
ATOM 4854 O O . PHE A 1 592 ? 17.784 -15.657 -44.713 1.00 31.81 592 PHE A O 1
ATOM 4861 N N . ARG A 1 593 ? 18.660 -17.735 -44.540 1.00 29.86 593 ARG A N 1
ATOM 4862 C CA . ARG A 1 593 ? 17.704 -18.388 -43.534 1.00 29.86 593 ARG A CA 1
ATOM 4863 C C . ARG A 1 593 ? 18.136 -19.797 -42.964 1.00 29.86 593 ARG A C 1
ATOM 4865 O O . ARG A 1 593 ? 19.027 -20.395 -43.551 1.00 29.86 593 ARG A O 1
ATOM 4872 N N . LEU A 1 594 ? 17.466 -20.331 -41.903 1.00 34.50 594 LEU A N 1
ATOM 4873 C CA . LEU A 1 594 ? 17.727 -21.603 -41.130 1.00 34.50 594 LEU A CA 1
ATOM 4874 C C . LEU A 1 594 ? 16.484 -22.545 -40.933 1.00 34.50 594 LEU A C 1
ATOM 4876 O O . LEU A 1 594 ? 15.396 -22.147 -41.363 1.00 34.50 594 LEU A O 1
ATOM 4880 N N . THR A 1 595 ? 16.624 -23.806 -40.435 1.00 30.56 595 THR A N 1
ATOM 4881 C CA . THR A 1 595 ? 15.726 -24.948 -40.823 1.00 30.56 595 THR A CA 1
ATOM 4882 C C . THR A 1 595 ? 15.427 -26.132 -39.852 1.00 30.56 595 THR A C 1
ATOM 4884 O O . THR A 1 595 ? 15.973 -26.289 -38.771 1.00 30.56 595 THR A O 1
ATOM 4887 N N . ASP A 1 596 ? 14.557 -27.062 -40.303 1.00 30.42 596 ASP A N 1
ATOM 4888 C CA . ASP A 1 596 ? 13.926 -28.186 -39.574 1.00 30.42 596 ASP A CA 1
ATOM 4889 C C . ASP A 1 596 ? 14.849 -29.377 -39.188 1.00 30.42 596 ASP A C 1
ATOM 4891 O O . ASP A 1 596 ? 14.397 -30.526 -39.139 1.00 30.42 596 ASP A O 1
ATOM 4895 N N . LYS A 1 597 ? 16.154 -29.152 -38.956 1.00 33.03 597 LYS A N 1
ATOM 4896 C CA . LYS A 1 597 ? 17.200 -30.205 -38.806 1.00 33.03 597 LYS A CA 1
ATOM 4897 C C . LYS A 1 597 ? 18.160 -30.062 -37.618 1.00 33.03 597 LYS A C 1
ATOM 4899 O O . LYS A 1 597 ? 19.154 -30.772 -37.507 1.00 33.03 597 LYS A O 1
ATOM 4904 N N . GLU A 1 598 ? 17.814 -29.155 -36.740 1.00 35.53 598 GLU A N 1
ATOM 4905 C CA . GLU A 1 598 ? 18.698 -28.333 -35.948 1.00 35.53 598 GLU A CA 1
ATOM 4906 C C . GLU A 1 598 ? 18.401 -28.576 -34.417 1.00 35.53 598 GLU A C 1
ATOM 4908 O O . GLU A 1 598 ? 19.315 -28.937 -33.678 1.00 35.53 598 GLU A O 1
ATOM 4913 N N . LEU A 1 599 ? 17.137 -28.606 -33.939 1.00 31.55 599 LEU A N 1
ATOM 4914 C CA . LEU A 1 599 ? 16.718 -28.924 -32.539 1.00 31.55 599 LEU A CA 1
ATOM 4915 C C . LEU A 1 599 ? 16.984 -30.367 -32.033 1.00 31.55 599 LEU A C 1
ATOM 4917 O O . LEU A 1 599 ? 17.241 -30.558 -30.844 1.00 31.55 599 LEU A O 1
ATOM 4921 N N . THR A 1 600 ? 16.820 -31.419 -32.845 1.00 36.31 600 THR A N 1
ATOM 4922 C CA . THR A 1 600 ? 16.836 -32.826 -32.349 1.00 36.31 600 THR A CA 1
ATOM 4923 C C . THR A 1 600 ? 18.256 -33.337 -32.130 1.00 36.31 600 THR A C 1
ATOM 4925 O O . THR A 1 600 ? 18.471 -34.210 -31.285 1.00 36.31 600 THR A O 1
ATOM 4928 N N . PHE A 1 601 ? 19.233 -32.723 -32.803 1.00 37.66 601 PHE A N 1
ATOM 4929 C CA . PHE A 1 601 ? 20.655 -32.836 -32.487 1.00 37.66 601 PHE A CA 1
ATOM 4930 C C . PHE A 1 601 ? 20.915 -32.632 -30.982 1.00 37.66 601 PHE A C 1
ATOM 4932 O O . PHE A 1 601 ? 21.638 -33.417 -30.364 1.00 37.66 601 PHE A O 1
ATOM 4939 N N . PHE A 1 602 ? 20.229 -31.674 -30.346 1.00 35.31 602 PHE A N 1
ATOM 4940 C CA . PHE A 1 602 ? 20.408 -31.407 -28.919 1.00 35.31 602 PHE A CA 1
ATOM 4941 C C . PHE A 1 602 ? 19.753 -32.396 -27.957 1.00 35.31 602 PHE A C 1
ATOM 4943 O O . PHE A 1 602 ? 20.238 -32.543 -26.836 1.00 35.31 602 PHE A O 1
ATOM 4950 N N . SER A 1 603 ? 18.726 -33.144 -28.370 1.00 34.59 603 SER A N 1
ATOM 4951 C CA . SER A 1 603 ? 18.131 -34.166 -27.496 1.00 34.59 603 SER A CA 1
ATOM 4952 C C . SER A 1 603 ? 19.112 -35.299 -27.178 1.00 34.59 603 SER A C 1
ATOM 4954 O O . SER A 1 603 ? 19.046 -35.875 -26.099 1.00 34.59 603 SER A O 1
ATOM 4956 N N . ARG A 1 604 ? 20.018 -35.628 -28.108 1.00 39.31 604 ARG A N 1
ATOM 4957 C CA . ARG A 1 604 ? 20.952 -36.766 -27.991 1.00 39.31 604 ARG A CA 1
ATOM 4958 C C . ARG A 1 604 ? 22.196 -36.442 -27.173 1.00 39.31 604 ARG A C 1
ATOM 4960 O O . ARG A 1 604 ? 22.773 -37.317 -26.535 1.00 39.31 604 ARG A O 1
ATOM 4967 N N . MET A 1 605 ? 22.569 -35.166 -27.162 1.00 35.78 605 MET A N 1
ATOM 4968 C CA . MET A 1 605 ? 23.684 -34.633 -26.385 1.00 35.78 605 MET A CA 1
ATOM 4969 C C . MET A 1 605 ? 23.535 -34.857 -24.873 1.00 35.78 605 MET A C 1
ATOM 4971 O O . MET A 1 605 ? 24.531 -35.074 -24.188 1.00 35.78 605 MET A O 1
ATOM 4975 N N . SER A 1 606 ? 22.300 -34.845 -24.360 1.00 34.25 606 SER A N 1
ATOM 4976 C CA . SER A 1 606 ? 22.002 -34.989 -22.928 1.00 34.25 606 SER A CA 1
ATOM 4977 C C . SER A 1 606 ? 22.245 -36.405 -22.383 1.00 34.25 606 SER A C 1
ATOM 4979 O O . SER A 1 606 ? 22.684 -36.567 -21.243 1.00 34.25 606 SER A O 1
ATOM 4981 N N . ASP A 1 607 ? 21.985 -37.443 -23.182 1.00 40.34 607 ASP A N 1
ATOM 4982 C CA . ASP A 1 607 ? 22.048 -38.837 -22.715 1.00 40.34 607 ASP A CA 1
ATOM 4983 C C . ASP A 1 607 ? 23.493 -39.354 -22.621 1.00 40.34 607 ASP A C 1
ATOM 4985 O O . ASP A 1 607 ? 23.831 -40.144 -21.738 1.00 40.34 607 ASP A O 1
ATOM 4989 N N . ILE A 1 608 ? 24.380 -38.839 -23.479 1.00 40.38 608 ILE A N 1
ATOM 4990 C CA . ILE A 1 608 ? 25.815 -39.170 -23.505 1.00 40.38 608 ILE A CA 1
ATOM 4991 C C . ILE A 1 608 ? 26.522 -38.757 -22.196 1.00 40.38 608 ILE A C 1
ATOM 4993 O O . ILE A 1 608 ? 27.532 -39.354 -21.822 1.00 40.38 608 ILE A O 1
ATOM 4997 N N . MET A 1 609 ? 25.980 -37.768 -21.479 1.00 35.81 609 MET A N 1
ATOM 4998 C CA . MET A 1 609 ? 26.596 -37.143 -20.301 1.00 35.81 609 MET A CA 1
ATOM 4999 C C . MET A 1 609 ? 26.259 -37.784 -18.948 1.00 35.81 609 MET A C 1
ATOM 5001 O O . MET A 1 609 ? 26.743 -37.316 -17.921 1.00 35.81 609 MET A O 1
ATOM 5005 N N . ASN A 1 610 ? 25.420 -38.822 -18.921 1.00 36.97 610 ASN A N 1
ATOM 5006 C CA . ASN A 1 610 ? 24.923 -39.424 -17.676 1.00 36.97 610 ASN A CA 1
ATOM 5007 C C . ASN A 1 610 ? 25.311 -40.911 -17.513 1.00 36.97 610 ASN A C 1
ATOM 5009 O O . ASN A 1 610 ? 24.657 -41.645 -16.774 1.00 36.97 610 ASN A O 1
ATOM 5013 N N . SER A 1 611 ? 26.364 -41.377 -18.193 1.00 44.53 611 SER A N 1
ATOM 5014 C CA . SER A 1 611 ? 26.823 -42.775 -18.135 1.00 44.53 611 SER A CA 1
ATOM 5015 C C . SER A 1 611 ? 27.773 -43.061 -16.957 1.00 44.53 611 SER A C 1
ATOM 5017 O O . SER A 1 611 ? 28.569 -42.211 -16.550 1.00 44.53 611 SER A O 1
ATOM 5019 N N . GLU A 1 612 ? 27.731 -44.287 -16.412 1.00 38.12 612 GLU A N 1
ATOM 5020 C CA . GLU A 1 612 ? 28.567 -44.691 -15.262 1.00 38.12 612 GLU A CA 1
ATOM 5021 C C . GLU A 1 612 ? 30.081 -44.581 -15.536 1.00 38.12 612 GLU A C 1
ATOM 5023 O O . GLU A 1 612 ? 30.837 -44.223 -14.628 1.00 38.12 612 GLU A O 1
ATOM 5028 N N . GLU A 1 613 ? 30.524 -44.779 -16.787 1.00 41.88 613 GLU A N 1
ATOM 5029 C CA . GLU A 1 613 ? 31.924 -44.576 -17.208 1.00 41.88 613 GLU A CA 1
ATOM 5030 C C . GLU A 1 613 ? 32.435 -43.160 -16.878 1.00 41.88 613 GLU A C 1
ATOM 5032 O O . GLU A 1 613 ? 33.585 -42.987 -16.460 1.00 41.88 613 GLU A O 1
ATOM 5037 N N . GLN A 1 614 ? 31.584 -42.132 -17.001 1.00 41.50 614 GLN A N 1
ATOM 5038 C CA . GLN A 1 614 ? 31.990 -40.747 -16.756 1.00 41.50 614 GLN A CA 1
ATOM 5039 C C . GLN A 1 614 ? 32.114 -40.417 -15.255 1.00 41.50 614 GLN A C 1
ATOM 5041 O O . GLN A 1 614 ? 32.863 -39.511 -14.880 1.00 41.50 614 GLN A O 1
ATOM 5046 N N . MET A 1 615 ? 31.448 -41.174 -14.373 1.00 41.41 615 MET A N 1
ATOM 5047 C CA . MET A 1 615 ? 31.595 -41.016 -12.920 1.00 41.41 615 MET A CA 1
ATOM 5048 C C . MET A 1 615 ? 32.847 -41.706 -12.364 1.00 41.41 615 MET A C 1
ATOM 5050 O O . MET A 1 615 ? 33.424 -41.217 -11.389 1.00 41.41 615 MET A O 1
ATOM 5054 N N . GLU A 1 616 ? 33.327 -42.789 -12.984 1.00 39.03 616 GLU A N 1
ATOM 5055 C CA . GLU A 1 616 ? 34.618 -43.382 -12.605 1.00 39.03 616 GLU A CA 1
ATOM 5056 C C . GLU A 1 616 ? 35.801 -42.505 -13.063 1.00 39.03 616 GLU A C 1
ATOM 5058 O O . GLU A 1 616 ? 36.769 -42.323 -12.316 1.00 39.03 616 GLU A O 1
ATOM 5063 N N . TRP A 1 617 ? 35.674 -41.861 -14.231 1.00 41.91 617 TRP A N 1
ATOM 5064 C CA . TRP A 1 617 ? 36.612 -40.851 -14.740 1.00 41.91 617 TRP A CA 1
ATOM 5065 C C . TRP A 1 617 ? 36.840 -39.695 -13.745 1.00 41.91 617 TRP A C 1
ATOM 5067 O O . TRP A 1 617 ? 37.982 -39.293 -13.519 1.00 41.91 617 TRP A O 1
ATOM 5077 N N . GLN A 1 618 ? 35.795 -39.222 -13.051 1.00 40.03 618 GLN A N 1
ATOM 5078 C CA . GLN A 1 618 ? 35.936 -38.159 -12.043 1.00 40.03 618 GLN A CA 1
ATOM 5079 C C . GLN A 1 618 ? 36.648 -38.591 -10.745 1.00 40.03 618 GLN A C 1
ATOM 5081 O O . GLN A 1 618 ? 37.133 -37.725 -10.014 1.00 40.03 618 GLN A O 1
ATOM 5086 N N . ARG A 1 619 ? 36.735 -39.894 -10.430 1.00 41.00 619 ARG A N 1
ATOM 5087 C CA . ARG A 1 619 ? 37.347 -40.384 -9.175 1.00 41.00 619 ARG A CA 1
ATOM 5088 C C . ARG A 1 619 ? 38.869 -40.539 -9.243 1.00 41.00 619 ARG A C 1
ATOM 5090 O O . ARG A 1 619 ? 39.526 -40.401 -8.217 1.00 41.00 619 ARG A O 1
ATOM 5097 N N . LYS A 1 620 ? 39.460 -40.764 -10.423 1.00 44.38 620 LYS A N 1
ATOM 5098 C CA . LYS A 1 620 ? 40.919 -40.978 -10.614 1.00 44.38 620 LYS A CA 1
ATOM 5099 C C . LYS A 1 620 ? 41.740 -39.667 -10.712 1.00 44.38 620 LYS A C 1
ATOM 5101 O O . LYS A 1 620 ? 42.825 -39.629 -11.283 1.00 44.38 6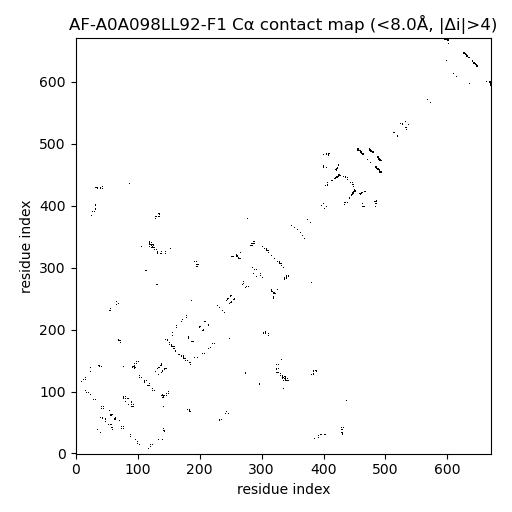20 LYS A O 1
ATOM 5106 N N . LYS A 1 621 ? 41.230 -38.580 -10.126 1.00 46.53 621 LYS A N 1
ATOM 5107 C CA . LYS A 1 621 ? 41.619 -37.169 -10.340 1.00 46.53 621 LYS A CA 1
ATOM 5108 C C . LYS A 1 621 ? 42.905 -36.701 -9.617 1.00 46.53 621 LYS A C 1
ATOM 5110 O O . LYS A 1 621 ? 42.991 -35.535 -9.247 1.00 46.53 621 LYS A O 1
ATOM 5115 N N . SER A 1 622 ? 43.888 -37.572 -9.355 1.00 35.88 622 SER A N 1
ATOM 5116 C CA . SER A 1 622 ? 45.041 -37.228 -8.488 1.00 35.88 622 SER A CA 1
ATOM 5117 C C . SER A 1 622 ? 46.433 -37.649 -8.986 1.00 35.88 622 SER A C 1
ATOM 5119 O O . SER A 1 622 ? 47.362 -37.684 -8.180 1.00 35.88 622 SER A O 1
ATOM 5121 N N . ALA A 1 623 ? 46.610 -37.970 -10.273 1.00 30.89 623 ALA A N 1
ATOM 5122 C CA . ALA A 1 623 ? 47.908 -38.385 -10.823 1.00 30.89 623 ALA A CA 1
ATOM 5123 C C . ALA A 1 623 ? 48.182 -37.819 -12.235 1.00 30.89 623 ALA A C 1
ATOM 5125 O O . ALA A 1 623 ? 47.979 -38.503 -13.229 1.00 30.89 623 ALA A O 1
ATOM 5126 N N . SER A 1 624 ? 48.643 -36.560 -12.262 1.00 37.09 624 SER A N 1
ATOM 5127 C CA . SER A 1 624 ? 49.576 -35.903 -13.212 1.00 37.09 624 SER A CA 1
ATOM 5128 C C . SER A 1 624 ? 49.562 -36.182 -14.733 1.00 37.09 624 SER A C 1
ATOM 5130 O O . SER A 1 624 ? 49.590 -37.320 -15.187 1.00 37.09 624 SER A O 1
ATOM 5132 N N . ASN A 1 625 ? 49.817 -35.100 -15.486 1.00 38.34 625 ASN A N 1
ATOM 5133 C CA . ASN A 1 625 ? 50.269 -35.043 -16.889 1.00 38.34 625 ASN A CA 1
ATOM 5134 C C . ASN A 1 625 ? 49.223 -35.348 -17.975 1.00 38.34 625 ASN A C 1
ATOM 5136 O O . ASN A 1 625 ? 49.400 -36.254 -18.791 1.00 38.34 625 ASN A O 1
ATOM 5140 N N . LYS A 1 626 ? 48.188 -34.505 -18.066 1.00 34.28 626 LYS A N 1
ATOM 5141 C CA . LYS A 1 626 ? 47.371 -34.350 -19.278 1.00 34.28 626 LYS A CA 1
ATOM 5142 C C . LYS A 1 626 ? 47.304 -32.871 -19.697 1.00 34.28 626 LYS A C 1
ATOM 5144 O O . LYS A 1 626 ? 47.727 -31.991 -18.956 1.00 34.28 626 LYS A O 1
ATOM 5149 N N . ILE A 1 627 ? 46.880 -32.617 -20.936 1.00 36.84 627 ILE A N 1
ATOM 5150 C CA . ILE A 1 627 ? 46.845 -31.282 -21.562 1.00 36.84 627 ILE A CA 1
ATOM 5151 C C . ILE A 1 627 ? 45.397 -30.770 -21.529 1.00 36.84 627 ILE A C 1
ATOM 5153 O O . ILE A 1 627 ? 44.499 -31.577 -21.788 1.00 36.84 627 ILE A O 1
ATOM 5157 N N . PRO A 1 628 ? 45.139 -29.475 -21.244 1.00 33.47 628 PRO A N 1
ATOM 5158 C CA . PRO A 1 628 ? 43.789 -28.920 -21.263 1.00 33.47 628 PRO A CA 1
ATOM 5159 C C . PRO A 1 628 ? 43.125 -29.080 -22.634 1.00 33.47 628 PRO A C 1
ATOM 5161 O O . PRO A 1 628 ? 43.666 -28.671 -23.661 1.00 33.47 628 PRO A O 1
ATOM 5164 N N . LEU A 1 629 ? 41.927 -29.657 -22.615 1.00 35.66 629 LEU A N 1
ATOM 5165 C CA . LEU A 1 629 ? 41.049 -29.870 -23.753 1.00 35.66 629 LEU A CA 1
ATOM 5166 C C . LEU A 1 629 ? 39.728 -29.136 -23.498 1.00 35.66 629 LEU A C 1
ATOM 5168 O O . LEU A 1 629 ? 39.048 -29.380 -22.496 1.00 35.66 629 LEU A O 1
ATOM 5172 N N . THR A 1 630 ? 39.356 -28.273 -24.440 1.00 34.31 630 THR A N 1
ATOM 5173 C CA . THR A 1 630 ? 38.057 -27.599 -24.477 1.00 34.31 630 THR A CA 1
ATOM 5174 C C . THR A 1 630 ? 37.307 -28.104 -25.699 1.00 34.31 630 THR A C 1
ATOM 5176 O O . THR A 1 630 ? 37.781 -27.928 -26.819 1.00 34.31 630 THR A O 1
ATOM 5179 N N . VAL A 1 631 ? 36.141 -28.719 -25.498 1.00 35.47 631 VAL A N 1
ATOM 5180 C CA . VAL A 1 631 ? 35.253 -29.127 -26.596 1.00 35.47 631 VAL A CA 1
ATOM 5181 C C . VAL A 1 631 ? 34.007 -28.248 -26.556 1.00 35.47 631 VAL A C 1
ATOM 5183 O O . VAL A 1 631 ? 33.329 -28.162 -25.527 1.00 35.47 631 VAL A O 1
ATOM 5186 N N . GLN A 1 632 ? 33.737 -27.576 -27.674 1.00 35.41 632 GLN A N 1
ATOM 5187 C CA . GLN A 1 632 ? 32.575 -26.715 -27.887 1.00 35.41 632 GLN A CA 1
ATOM 5188 C C . GLN A 1 632 ? 31.740 -27.266 -29.040 1.00 35.41 632 GLN A C 1
ATOM 5190 O O . GLN A 1 632 ? 32.281 -27.762 -30.026 1.00 35.41 632 GLN A O 1
ATOM 5195 N N . ILE A 1 633 ? 30.419 -27.179 -28.902 1.00 35.50 633 ILE A N 1
ATOM 5196 C CA . ILE A 1 633 ? 29.449 -27.654 -29.889 1.00 35.50 633 ILE A 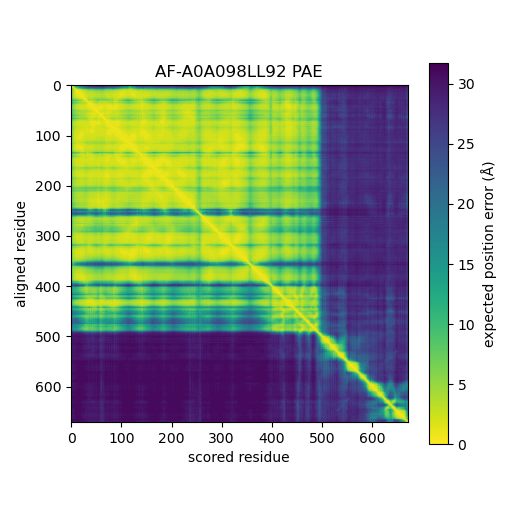CA 1
ATOM 5197 C C . ILE A 1 633 ? 28.472 -26.505 -30.126 1.00 35.50 633 ILE A C 1
ATOM 5199 O O . ILE A 1 633 ? 27.866 -25.999 -29.178 1.00 35.50 633 ILE A O 1
ATOM 5203 N N . MET A 1 634 ? 28.380 -26.056 -31.376 1.00 34.59 634 MET A N 1
ATOM 5204 C CA . MET A 1 634 ? 27.607 -24.878 -31.769 1.00 34.59 634 MET A CA 1
ATOM 5205 C C . MET A 1 634 ? 26.246 -25.250 -32.351 1.00 34.59 634 MET A C 1
ATOM 5207 O O . MET A 1 634 ? 26.092 -26.296 -32.978 1.00 34.59 634 MET A O 1
ATOM 5211 N N . TRP A 1 635 ? 25.291 -24.340 -32.167 1.00 30.14 635 TRP A N 1
ATOM 5212 C CA . TRP A 1 635 ? 24.004 -24.338 -32.848 1.00 30.14 635 TRP A CA 1
ATOM 5213 C C . TRP A 1 635 ? 23.472 -22.906 -33.002 1.00 30.14 635 TRP A C 1
ATOM 5215 O O . TRP A 1 635 ? 23.920 -21.994 -32.302 1.00 30.14 635 TRP A O 1
ATOM 5225 N N . ASP A 1 636 ? 22.513 -22.728 -33.907 1.00 35.03 636 ASP A N 1
ATOM 5226 C CA . ASP A 1 636 ? 22.199 -21.490 -34.632 1.00 35.03 636 ASP A CA 1
ATOM 5227 C C . ASP A 1 636 ? 21.495 -20.352 -33.853 1.00 35.03 636 ASP A C 1
ATOM 5229 O O . ASP A 1 636 ? 20.877 -19.461 -34.435 1.00 35.03 636 ASP A O 1
ATOM 5233 N N . ALA A 1 637 ? 21.651 -20.304 -32.527 1.00 33.00 637 ALA A N 1
ATOM 5234 C CA . ALA A 1 637 ? 21.302 -19.122 -31.726 1.00 33.00 637 ALA A CA 1
ATOM 5235 C C . ALA A 1 637 ? 22.182 -18.889 -30.477 1.00 33.00 637 ALA A C 1
ATOM 5237 O O . ALA A 1 637 ? 21.980 -17.900 -29.771 1.00 33.00 637 ALA A O 1
ATOM 5238 N N . GLY A 1 638 ? 23.154 -19.761 -30.174 1.00 34.88 638 GLY A N 1
ATOM 5239 C CA . GLY A 1 638 ? 24.039 -19.596 -29.014 1.00 34.88 638 GLY A CA 1
ATOM 5240 C C . GLY A 1 638 ? 24.439 -20.897 -28.313 1.00 34.88 638 GLY A C 1
ATOM 5241 O O . GLY A 1 638 ? 23.890 -21.969 -28.558 1.00 34.88 638 GLY A O 1
ATOM 5242 N N . TYR A 1 639 ? 25.439 -20.795 -27.435 1.00 36.22 639 TYR A N 1
ATOM 5243 C CA . TYR A 1 639 ? 26.088 -21.932 -26.773 1.00 36.22 639 TYR A CA 1
ATOM 5244 C C . TYR A 1 639 ? 25.141 -22.732 -25.867 1.00 36.22 639 TYR A C 1
ATOM 5246 O O . TYR A 1 639 ? 24.591 -22.180 -24.914 1.00 36.22 639 TYR A O 1
ATOM 5254 N N . LEU A 1 640 ? 25.057 -24.053 -26.079 1.00 36.50 640 LEU A N 1
ATOM 5255 C CA . LEU A 1 640 ? 24.379 -24.958 -25.141 1.00 36.50 640 LEU A CA 1
ATOM 5256 C C . LEU A 1 640 ? 25.342 -25.686 -24.187 1.00 36.50 640 LEU A C 1
ATOM 5258 O O . LEU A 1 640 ? 24.927 -26.063 -23.092 1.00 36.50 640 LEU A O 1
ATOM 5262 N N . MET A 1 641 ? 26.618 -25.894 -24.555 1.00 31.48 641 MET A N 1
ATOM 5263 C CA . MET A 1 641 ? 27.557 -26.584 -23.660 1.00 31.48 641 MET A CA 1
ATOM 5264 C C . MET A 1 641 ? 29.047 -26.341 -23.915 1.00 31.48 641 MET A C 1
ATOM 5266 O O . MET A 1 641 ? 29.507 -26.270 -25.053 1.00 31.48 641 MET A O 1
ATOM 5270 N N . GLN A 1 642 ? 29.803 -26.303 -22.816 1.00 35.94 642 GLN A N 1
ATOM 5271 C CA . GLN A 1 642 ? 31.262 -26.276 -22.785 1.00 35.94 642 GLN A CA 1
ATOM 5272 C C . GLN A 1 642 ? 31.757 -27.390 -21.856 1.00 35.94 642 GLN A C 1
ATOM 5274 O O . GLN A 1 642 ? 31.459 -27.380 -20.660 1.00 35.94 642 GLN A O 1
ATOM 5279 N N . MET A 1 643 ? 32.542 -28.329 -22.388 1.00 34.78 643 MET A N 1
ATOM 5280 C CA . MET A 1 643 ? 33.287 -29.293 -21.577 1.00 34.78 643 MET A CA 1
ATOM 5281 C C . MET A 1 643 ? 34.748 -28.864 -21.467 1.00 34.78 643 MET A C 1
ATOM 5283 O O . MET A 1 643 ? 35.431 -28.720 -22.479 1.00 34.78 643 MET A O 1
ATOM 5287 N N . ASN A 1 644 ? 35.214 -28.706 -20.226 1.00 36.47 644 ASN A N 1
ATOM 5288 C CA . ASN A 1 644 ? 36.605 -28.416 -19.889 1.00 36.47 644 ASN A CA 1
ATOM 5289 C C . ASN A 1 644 ? 37.185 -29.614 -19.127 1.00 36.47 644 ASN A C 1
ATOM 5291 O O . ASN A 1 644 ? 36.643 -30.010 -18.093 1.00 36.47 644 ASN A O 1
ATOM 5295 N N . GLY A 1 645 ? 38.290 -30.174 -19.609 1.00 41.12 645 GLY A N 1
ATOM 5296 C CA . GLY A 1 645 ? 38.992 -31.282 -18.960 1.00 41.12 645 GLY A CA 1
ATOM 5297 C C . GLY A 1 645 ? 40.437 -31.385 -19.434 1.00 41.12 645 GLY A C 1
ATOM 5298 O O . GLY A 1 645 ? 40.913 -30.515 -20.153 1.00 41.12 645 GLY A O 1
ATOM 5299 N N . GLU A 1 646 ? 41.136 -32.452 -19.052 1.00 40.22 646 GLU A N 1
ATOM 5300 C CA . GLU A 1 646 ? 42.462 -32.766 -19.591 1.00 40.22 646 GLU A CA 1
ATOM 5301 C C . GLU A 1 646 ? 42.458 -34.194 -20.153 1.00 40.22 646 GLU A C 1
ATOM 5303 O O . GLU A 1 646 ? 42.044 -35.134 -19.468 1.00 40.22 646 GLU A O 1
ATOM 5308 N N . ALA A 1 647 ? 42.904 -34.364 -21.399 1.00 42.72 647 ALA A N 1
ATOM 5309 C CA . ALA A 1 647 ? 42.830 -35.630 -22.136 1.00 42.72 647 ALA A CA 1
ATOM 5310 C C . ALA A 1 647 ? 44.169 -35.977 -22.805 1.00 42.72 647 ALA A C 1
ATOM 5312 O O . ALA A 1 647 ? 44.993 -35.099 -23.073 1.00 42.72 647 ALA A O 1
ATOM 5313 N N . SER A 1 648 ? 44.397 -37.262 -23.085 1.00 40.97 648 SER A N 1
ATOM 5314 C CA . SER A 1 648 ? 45.440 -37.677 -24.026 1.00 40.97 648 SER A CA 1
ATOM 5315 C C . SER A 1 648 ? 44.952 -37.504 -25.470 1.00 40.97 648 SER A C 1
ATOM 5317 O O . SER A 1 648 ? 43.749 -37.415 -25.742 1.00 40.97 648 SER A O 1
ATOM 5319 N N . LYS A 1 649 ? 45.884 -37.467 -26.427 1.00 41.09 649 LYS A N 1
ATOM 5320 C CA . LYS A 1 649 ? 45.539 -37.321 -27.847 1.00 41.09 649 LYS A CA 1
ATOM 5321 C C . LYS A 1 649 ? 44.683 -38.491 -28.357 1.00 41.09 649 LYS A C 1
ATOM 5323 O O . LYS A 1 649 ? 43.674 -38.261 -29.007 1.00 41.09 649 LYS A O 1
ATOM 5328 N N . GLU A 1 650 ? 45.017 -39.722 -27.969 1.00 42.56 650 GLU A N 1
ATOM 5329 C CA . GLU A 1 650 ? 44.240 -40.917 -28.333 1.00 42.56 650 GLU A CA 1
ATOM 5330 C C . GLU A 1 650 ? 42.829 -40.919 -27.724 1.00 42.56 650 GLU A C 1
ATOM 5332 O O . GLU A 1 650 ? 41.891 -41.385 -28.365 1.00 42.56 650 GLU A O 1
ATOM 5337 N N . GLU A 1 651 ? 42.642 -40.375 -26.515 1.00 43.91 651 GLU A N 1
ATOM 5338 C CA . GLU A 1 651 ? 41.308 -40.186 -25.922 1.00 43.91 651 GLU A CA 1
ATOM 5339 C C . GLU A 1 651 ? 40.503 -39.126 -26.694 1.00 43.91 651 GLU A C 1
ATOM 5341 O O . GLU A 1 651 ? 39.322 -39.329 -26.976 1.00 43.91 651 GLU A O 1
ATOM 5346 N N . THR A 1 652 ? 41.157 -38.028 -27.087 1.00 44.28 652 THR A N 1
ATOM 5347 C CA . THR A 1 652 ? 40.565 -36.928 -27.868 1.00 44.28 652 THR A CA 1
ATOM 5348 C C . THR A 1 652 ? 40.074 -37.417 -29.232 1.00 44.28 652 THR A C 1
ATOM 5350 O O . THR A 1 652 ? 38.904 -37.235 -29.572 1.00 44.28 652 THR A O 1
ATOM 5353 N N . ASP A 1 653 ? 40.932 -38.115 -29.979 1.00 43.69 653 ASP A N 1
ATOM 5354 C CA . ASP A 1 653 ? 40.610 -38.641 -31.307 1.00 43.69 653 ASP A CA 1
ATOM 5355 C C . ASP A 1 653 ? 39.462 -39.674 -31.236 1.00 43.69 653 ASP A C 1
ATOM 5357 O O . ASP A 1 653 ? 38.615 -39.748 -32.129 1.00 43.69 653 ASP A O 1
ATOM 5361 N N . ARG A 1 654 ? 39.357 -40.441 -30.140 1.00 47.62 654 ARG A N 1
ATOM 5362 C CA . ARG A 1 654 ? 38.261 -41.403 -29.921 1.00 47.62 654 ARG A CA 1
ATOM 5363 C C . ARG A 1 654 ? 36.915 -40.726 -29.645 1.00 47.62 654 ARG A C 1
ATOM 5365 O O . ARG A 1 654 ? 35.889 -41.219 -30.112 1.00 47.62 654 ARG A O 1
ATOM 5372 N N . ILE A 1 655 ? 36.914 -39.605 -28.919 1.00 48.81 655 ILE A N 1
ATOM 5373 C CA . ILE A 1 655 ? 35.712 -38.797 -28.652 1.00 48.81 655 ILE A CA 1
ATOM 5374 C C . ILE A 1 655 ? 35.217 -38.136 -29.944 1.00 48.81 655 ILE A C 1
ATOM 5376 O O . ILE A 1 655 ? 34.031 -38.239 -30.256 1.00 48.81 655 ILE A O 1
ATOM 5380 N N . ILE A 1 656 ? 36.122 -37.526 -30.720 1.00 47.81 656 ILE A N 1
ATOM 5381 C CA . ILE A 1 656 ? 35.801 -36.872 -31.999 1.00 47.81 656 ILE A CA 1
ATOM 5382 C C . ILE A 1 656 ? 35.158 -37.869 -32.970 1.00 47.81 656 ILE A C 1
ATOM 5384 O O . ILE A 1 656 ? 34.079 -37.603 -33.492 1.00 47.81 656 ILE A O 1
ATOM 5388 N N . ASN A 1 657 ? 35.757 -39.051 -33.149 1.00 48.22 657 ASN A N 1
ATOM 5389 C CA . ASN A 1 657 ? 35.222 -40.061 -34.064 1.00 48.22 657 ASN A CA 1
ATOM 5390 C C . ASN A 1 657 ? 33.815 -40.543 -33.664 1.00 48.22 657 ASN A C 1
ATOM 5392 O O . ASN A 1 657 ? 32.942 -40.654 -34.524 1.00 48.22 657 ASN A O 1
ATOM 5396 N N . LYS A 1 658 ? 33.558 -40.762 -32.365 1.00 46.66 658 LYS A N 1
ATOM 5397 C CA . LYS A 1 658 ? 32.230 -41.166 -31.860 1.00 46.66 658 LYS A CA 1
ATOM 5398 C C . LYS A 1 658 ? 31.176 -40.064 -32.064 1.00 46.66 658 LYS A C 1
ATOM 5400 O O . LYS A 1 658 ? 30.022 -40.366 -32.357 1.00 46.66 658 LYS A O 1
ATOM 5405 N N . PHE A 1 659 ? 31.581 -38.795 -31.977 1.00 47.09 659 PHE A N 1
ATOM 5406 C CA . PHE A 1 659 ? 30.751 -37.637 -32.328 1.00 47.09 659 PHE A CA 1
ATOM 5407 C C . PHE A 1 659 ? 30.377 -37.605 -33.810 1.00 47.09 659 PHE A C 1
ATOM 5409 O O . PHE A 1 659 ? 29.208 -37.451 -34.162 1.00 47.09 659 PHE A O 1
ATOM 5416 N N . THR A 1 660 ? 31.374 -37.767 -34.681 1.00 47.16 660 THR A N 1
ATOM 5417 C CA . THR A 1 660 ? 31.190 -37.782 -36.136 1.00 47.16 660 THR A CA 1
ATOM 5418 C C . THR A 1 660 ? 30.290 -38.942 -36.573 1.00 47.16 660 THR A C 1
ATOM 5420 O O . THR A 1 660 ? 29.471 -38.785 -37.477 1.00 47.16 660 THR A O 1
ATOM 5423 N N . GLU A 1 661 ? 30.387 -40.093 -35.906 1.00 46.66 661 GLU A N 1
ATOM 5424 C CA . GLU A 1 661 ? 29.548 -41.259 -36.183 1.00 46.66 661 GLU A CA 1
ATOM 5425 C C . GLU A 1 661 ? 28.063 -41.029 -35.842 1.00 46.66 661 GLU A C 1
ATOM 5427 O O . GLU A 1 661 ? 27.195 -41.442 -36.610 1.00 46.66 661 GLU A O 1
ATOM 5432 N N . GLU A 1 662 ? 27.749 -40.335 -34.742 1.00 43.78 662 GLU A N 1
ATOM 5433 C CA . GLU A 1 662 ? 26.364 -39.984 -34.384 1.00 43.78 662 GLU A CA 1
ATOM 5434 C C . GLU A 1 662 ? 25.795 -38.836 -35.232 1.00 43.78 662 GLU A C 1
ATOM 5436 O O . GLU A 1 662 ? 24.628 -38.889 -35.625 1.00 43.78 662 GLU A O 1
ATOM 5441 N N . TYR A 1 663 ? 26.616 -37.843 -35.596 1.00 44.50 663 TYR A N 1
ATOM 5442 C CA . TYR A 1 663 ? 26.235 -36.779 -36.536 1.00 44.50 663 TYR A CA 1
ATOM 5443 C C . TYR A 1 663 ? 25.767 -37.356 -37.885 1.00 44.50 663 TYR A C 1
ATOM 5445 O O . TYR A 1 663 ? 24.708 -36.994 -38.403 1.00 44.50 663 TYR A O 1
ATOM 5453 N N . ASN A 1 664 ? 26.496 -38.345 -38.408 1.00 47.28 664 ASN A N 1
ATOM 5454 C CA . ASN A 1 664 ? 26.190 -38.994 -39.684 1.00 47.28 664 ASN A CA 1
ATOM 5455 C C . ASN A 1 664 ? 24.920 -39.877 -39.669 1.00 47.28 664 ASN A C 1
ATOM 5457 O O . ASN A 1 664 ? 24.498 -40.339 -40.728 1.00 47.28 664 ASN A O 1
ATOM 5461 N N . LYS A 1 665 ? 24.273 -40.093 -38.510 1.00 39.47 665 LYS A N 1
ATOM 5462 C CA . LYS A 1 665 ? 23.011 -40.859 -38.382 1.00 39.47 665 LYS A CA 1
ATOM 5463 C C . LYS A 1 665 ? 21.737 -39.996 -38.541 1.00 39.47 665 LYS A C 1
ATOM 5465 O O . LYS A 1 665 ? 20.636 -40.539 -38.508 1.00 39.47 665 LYS A O 1
ATOM 5470 N N . GLY A 1 666 ? 21.879 -38.680 -38.760 1.00 46.12 666 GLY A N 1
ATOM 5471 C CA . GLY A 1 666 ? 20.939 -37.827 -39.515 1.00 46.12 666 GLY A CA 1
ATOM 5472 C C . GLY A 1 666 ? 19.517 -37.597 -38.969 1.00 46.12 666 GLY A C 1
ATOM 5473 O O . GLY A 1 666 ? 18.554 -37.973 -39.638 1.00 46.12 666 GLY A O 1
ATOM 5474 N N . ILE A 1 667 ? 19.348 -36.932 -37.811 1.00 34.59 667 ILE A N 1
ATOM 5475 C CA . ILE A 1 667 ? 18.021 -36.669 -37.198 1.00 34.59 667 ILE A CA 1
ATOM 5476 C C . ILE A 1 667 ? 17.833 -35.196 -36.709 1.00 34.59 667 ILE A C 1
ATOM 5478 O O . ILE A 1 667 ? 18.303 -34.844 -35.634 1.00 34.59 667 ILE A O 1
ATOM 5482 N N . TYR A 1 668 ? 17.097 -34.409 -37.526 1.00 34.22 668 TYR A N 1
ATOM 5483 C CA . TYR A 1 668 ? 15.987 -33.431 -37.278 1.00 34.22 668 TYR A CA 1
ATOM 5484 C C . TYR A 1 668 ? 16.040 -32.159 -36.366 1.00 34.22 668 TYR A C 1
ATOM 5486 O O . TYR A 1 668 ? 16.872 -32.050 -35.481 1.00 34.22 668 TYR A O 1
ATOM 5494 N N . PHE A 1 669 ? 15.072 -31.219 -36.552 1.00 32.62 669 PHE A N 1
ATOM 5495 C CA . PHE A 1 669 ? 14.560 -30.167 -35.616 1.00 32.62 669 PHE A CA 1
ATOM 5496 C C . PHE A 1 669 ? 14.463 -28.645 -36.049 1.00 32.62 669 PHE A C 1
ATOM 5498 O O . PHE A 1 669 ? 15.497 -28.013 -36.058 1.00 32.62 669 PHE A O 1
ATOM 5505 N N . ASN A 1 670 ? 13.336 -27.949 -36.305 1.00 31.48 670 ASN A N 1
ATOM 5506 C CA . ASN A 1 670 ? 13.331 -26.462 -36.566 1.00 31.48 670 ASN A CA 1
ATOM 5507 C C . ASN A 1 670 ? 13.583 -25.632 -35.300 1.00 31.48 670 ASN A C 1
ATOM 5509 O O . ASN A 1 670 ? 12.790 -25.791 -34.376 1.00 31.48 670 ASN A O 1
ATOM 5513 N N . HIS A 1 671 ? 14.479 -24.631 -35.321 1.00 29.72 671 HIS A N 1
ATOM 5514 C CA . HIS A 1 671 ? 14.012 -23.228 -35.337 1.00 29.72 671 HIS A CA 1
ATOM 5515 C C . HIS A 1 671 ? 15.093 -22.163 -35.569 1.00 29.72 671 HIS A C 1
ATOM 5517 O O . HIS A 1 671 ? 16.171 -22.304 -34.962 1.00 29.72 671 HIS A O 1
#

Organism: NCBI:txid153721

Solvent-accessible surface area (backbone atoms only — not comparable to full-atom values): 37200 Å² total; per-residue (Å²): 133,85,84,59,85,86,58,49,77,65,54,48,52,51,52,52,53,52,52,46,50,48,63,54,53,62,67,48,71,79,45,79,65,47,70,60,66,33,10,46,43,49,33,22,20,53,45,29,62,73,70,66,42,85,75,57,48,27,49,96,89,38,78,43,63,81,67,63,50,42,55,49,52,40,55,45,27,32,52,30,28,74,74,70,37,85,47,63,54,20,42,19,42,57,11,38,51,28,47,48,53,43,39,52,47,46,25,55,51,43,25,69,71,69,73,31,65,53,25,10,41,37,19,23,54,44,42,65,37,25,40,56,42,49,22,87,47,39,28,58,26,46,39,49,53,18,52,32,34,36,21,49,53,48,14,54,51,23,42,53,50,17,74,79,64,70,43,63,71,26,44,54,48,14,52,52,26,43,47,53,10,28,34,24,48,36,74,66,56,53,54,47,50,63,28,53,50,52,48,34,62,75,67,63,55,64,65,58,84,70,40,69,64,54,57,53,51,49,52,52,44,51,51,55,56,52,49,50,54,51,53,37,26,72,76,41,78,63,39,64,57,37,31,38,46,63,64,68,44,39,35,44,80,30,64,53,93,81,28,65,60,63,60,59,47,67,59,52,43,31,54,72,58,27,30,49,78,57,51,81,48,54,78,40,44,56,50,46,58,73,70,49,86,52,65,62,61,37,51,53,38,55,53,24,49,35,35,23,50,43,35,51,50,56,55,35,68,28,33,34,57,60,87,63,73,58,41,65,26,42,66,30,49,15,42,34,42,7,45,20,52,32,51,52,52,61,56,48,43,73,78,36,58,73,97,62,95,68,63,74,71,56,38,52,43,33,53,52,52,52,52,52,53,49,45,71,58,48,50,44,52,54,49,35,55,50,49,36,53,51,52,46,53,61,67,57,70,78,53,70,53,66,69,56,34,51,52,56,44,53,60,51,48,73,77,49,90,62,71,35,34,34,64,33,89,55,96,52,42,34,57,50,34,55,38,53,39,46,23,70,78,67,70,38,49,56,42,80,41,68,67,65,89,71,56,58,67,40,37,33,42,33,41,46,89,77,37,55,70,51,69,78,52,32,46,66,47,83,77,46,77,58,100,43,33,36,31,29,34,30,70,30,50,53,77,83,51,82,65,48,78,63,50,57,48,48,53,47,51,51,55,52,55,66,66,34,68,69,53,48,53,53,52,54,56,50,32,74,74,68,77,50,60,65,72,60,54,55,54,54,62,59,59,67,76,75,75,90,86,81,90,76,56,71,72,59,49,51,50,50,51,50,53,51,52,58,38,64,77,66,75,66,87,89,87,86,77,80,76,75,81,72,70,87,82,75,87,92,89,88,93,91,93,86,52,65,54,56,51,43,53,58,66,57,59,60,63,73,75,74,44,72,72,62,59,57,61,66,68,69,77,82,73,84,90,64,47,85,41,76,53,76,58,86,55,100,87,56,82,83,54,77,50,79,50,61,47,53,71,72,57,48,55,52,52,52,51,58,51,54,57,58,61,73,69,69,61,40,24,64,116

Secondary structure (DSSP, 8-state):
--TTSS--HHHHHHHHHHHHHHHHHTTTTSSPPPTTHHHHHHHHHHHHHHH--SS--EETTEE-SS--S-SHHHHHHHHHHHHH-SSHHHHHHHHHHHHHHHHHHHHHHHHHHH--HHHHHHHHHHHHH-HHHHSSSGGGSS-HHHHHHHHHHHHHHHHHHHHHH--HHHHHHHHHHHHHHHHHHGGGGGTTHHHHHHHHHHHT-GGGGG-HHHHHHHHHHHHHHHHHHHHHHHHSTTHHHHHIIIIIIHHHHS-STT-B--TTHHHHHIIIIITTTGGGGGGGGHHHHHH---HHHHHHHHHHHHHHHHHHHHHHHSSB--GGGGGGGHHHHHHHHHHHHHHHHHHHHHHH--SS---HHHHHHHHHHHHHHHHHHHHHHHHHHHHHHHHHHHHHTSSS-HHHHHHHHHHHHHH--SEEEEEESS--HHHHHHHHHHHHHH--EEEEEESPPPPTT-EEEEETTTSGGGGGTEEEEEEEE-SSEEEEEEEEESSS----HHHHHHHHHHHHHHT-HHHHHHHHHHHHHH---HHHHHHHHHHTTS-------HHHHHHHHHHHHHHHTTT------GGGGGSTT----------BBSHHHHHHHTGGGG-HHHHHHHH-TTS---EEEEEEE--TTS--EEEEEEE-HHHHHHHHHHHHHHHTT---BB-

pLDDT: mean 74.29, std 25.44, range [22.31, 98.88]

InterPro domains:
  IPR038731 Glycosyltransferase RgtA/B/C/D-like [PF13231] (69-225)
  IPR050297 Lipid A-modifying glycosyltransferase 83 [PTHR33908] (6-339)

Foldseek 3Di:
DCQAVDHDLVCLLVVLLVLLCCLQVPCLQLFFQDPDFQLQLLQQLLVCLVPVPQQFGDHQNHTDLQCLAFCLLSVQLNVLCVVPNSGSCSLLVVLSVLLSCLLSCQLVLLCVLPVDNQLSSQLSLLLCLQCLCRAPDHSSGNHLNSLLLSLLVFLLSLLLVCLVPVDCVSVVRNLVSLLSNCSRGNPLSCQLVVLSVVLCVVVVSCVCVVPPVNVVSVVVSCCSNVVSVVVNCVVPPCSVVSCCCNPVDPFQPHEDPPQFDALCVQVCCCCPPRVVPVVVLVVLLCVCCPPPPDPSLVSLSSSLCSRLVSQSNSQSNGRHHDSNSSVSSSSSVSSSSSSSVSVVLVVLCVVQDDPDDDDDPSVVSVVVSVVVVCCSNVVSSVVSSVSNVVVSVVSPPPFPPLVVLLVVVLVVQLVDADAEEEEAQDDDSSNVSSVSSSCVVRVGNYYYHHNDDDAAQHWYKDFPPGRVVVCVFFDWDFPDDDPGITIIGTRGTVVVDPPDVVNVVVVVVVVVVCPDPVVVVVLVVVCVVPVDPSVVVVVVVVVVVPDDDDDDDPVVVVVVVVVVVVVVVVVDDDDDDDPVPPDPDDDDDDDDDDDWQFVVLVVVVVVVCPDPVVVVVVVVPPDDDFDWDWDFDDGDPDGPDIDIDGDDPVRVVVVVVVVVVVVVVGDTGDD

Sequence (671 aa):
MYSNIFFSKRAAFVSIVLLTLLISLYHITSIEVNLWDESRLAVNAIEMYQNGNFITTYFDGSPDMWNTKPPFMIWCIVLSMKIFGINEFALRFPSIVSFITLSLSIFWYIKRKTNDQYAAFFSSLVLITITGLASIHVFRTGDYDSMLVLWTTFYCFAFFEYLESNKVKYLNYSFLFFILACLTKGIVACIPLPAIGVYILATRNFKIFREGKFYSLICYTILIILGYYFLREKQNPGYINAVSMNELGGRFLGTIENHNQPWNYYFDLMKNVQLKFWIYFLPLIFVPIFLSKEKIVKQIIYYSLLLSGFYLLIISISQTKLQWYSAPAYPFISICLGLSISFALKFLSKKCISDEPIEGKEKIKQVAFYTIIFGIIIFPVFNILKTIKKGNEETNNVFVPVKQAVTDLQNFTKQNKGKFIVYSNNYNATLSFYLKKLNFENKANVYLNVGEPLNAMDTIIVIKNLNEGLLKTYGSTVLFESPNVKVIATIGSLFDFELSQKDLILLKLMKEIMNSEEQMQWQRKKCVTNKIPLQVQIIWEAGYLMKMNGQASQEEIDQLVNKFTDECKKGNLLQLDPNFKKLLKNDKHFDFRLTDKELTFFSRMSDIMNSEEQMEWQRKKSASNKIPLTVQIMWDAGYLMQMNGEASKEETDRIINKFTEEYNKGIYFNH

Nearest PDB structures (foldseek):
  5f15-assembly1_A  TM=7.152E-01  e=4.116E-17  Cupriavidus metallidurans CH34
  5ezm-assembly1_A  TM=7.024E-01  e=1.944E-15  Cupriavidus metallidurans CH34
  3rce-assembly1_A  TM=5.801E-01  e=7.602E-08  Campylobacter lari
  5ogl-assembly1_A  TM=5.659E-01  e=1.245E-07  Campylobacter lari RM2100
  6gxc-assembly1_A  TM=5.621E-01  e=2.131E-07  Campylobacter lari RM2100